Protein AF-0000000086185223 (afdb_homodimer)

InterPro domains:
  IPR000649 Initiation factor 2B-related [PF01008] (28-339)
  IPR037171 NagB/RpiA transferase-like [SSF100950] (11-347)
  IPR042528 Translation initiation factor eIF-2B subunit alpha, N-terminal [G3DSA:1.20.120.1070] (7-111)
  IPR042529 Initiation factor 2B-like, C-terminal [G3DSA:3.40.50.10470] (114-352)
  IPR051501 Eukaryotic initiation factor 2B subunits alpha/beta/delta [PTHR45860] (12-350)

Secondary structure (DSSP, 8-state):
-----------HHHHHHHHHHSSSPPPHHHHHHHHHHHHHHH----SHHHHHHHHHHHHHHHHHHBS-HHHHHHHHHHHHHHHHH-PPPTTS-HHHHHHHHHHHHHHHHHHHHHHHHHHHHHHHTTPPTT-EEEE-S--HHHHHHHHIIIIIS----EEEEE--TTTTTHHHHHHHHHHTT--EEEE-GGGHHHHGGG-SEEEE--SEEETTS-EEEETTHHHHHHHHHHTT--EEEE--GGGEE----SSGGGS---SSS-TTPPPPTHHHHSTTTSGGGSSBTTSS-PPPPPPPBTTSPPPPPP-B-HHHHHTS-SEEEE-GGG--EEEETTEEE-GGGHHHHHHHHHH-/-----------HHHHHHHHHHSSSPPPHHHHHHHHHHHHHHH----SHHHHHHHHHHHHHHHHHHBS-HHHHHHHHHHHHHHHHH-PPPTTS-HHHHHHHHHHHHHHHHHHHHHHHHHHHHHHGGG--TT-EEEE-S--HHHHHHHHIIIIIS----EEEEE--TTTTTHHHHHHHHHHTT--EEEE-GGGHHHHGGG-SEEEE--SEEETTS-EEEETTHHHHHHHHHHTT--EEEE--GGGEE----SSGGGS---SSS-TTPPPPTHHHHSTTTSTTTSSBTTSS-PPPPPPPBTTSPPPPPP-B-HHHHHTS-SEEEE-GGG--EEEETTEEE-GGGHHHHHHHHHH-

pLDDT: mean 86.69, std 14.85, range [27.84, 98.88]

Structure (mmCIF, N/CA/C/O backbone):
data_AF-0000000086185223-model_v1
#
loop_
_entity.id
_entity.type
_entity.pdbx_description
1 polymer 'Translation initiation factor eIF2B subunit alpha'
#
loop_
_atom_site.group_PDB
_atom_site.id
_atom_site.type_symbol
_atom_site.label_atom_id
_atom_site.label_alt_id
_atom_site.label_comp_id
_atom_site.label_asym_id
_atom_site.label_entity_id
_atom_site.label_seq_id
_atom_site.pdbx_PDB_ins_code
_atom_site.Cartn_x
_atom_site.Cartn_y
_atom_site.Cartn_z
_atom_site.occupancy
_atom_site.B_iso_or_equiv
_atom_site.auth_seq_id
_atom_site.auth_comp_id
_atom_site.auth_asym_id
_atom_site.auth_atom_id
_atom_site.pdbx_PDB_model_num
ATOM 1 N N . MET A 1 1 ? 13.547 29.906 55.5 1 27.84 1 MET A N 1
ATOM 2 C CA . MET A 1 1 ? 13.922 29.984 54.094 1 27.84 1 MET A CA 1
ATOM 3 C C . MET A 1 1 ? 12.891 29.281 53.219 1 27.84 1 MET A C 1
ATOM 5 O O . MET A 1 1 ? 12.727 28.062 53.312 1 27.84 1 MET A O 1
ATOM 9 N N . SER A 1 2 ? 11.68 29.891 52.969 1 30.95 2 SER A N 1
ATOM 10 C CA . SER A 1 2 ? 10.5 29.438 52.25 1 30.95 2 SER A CA 1
ATOM 11 C C . SER A 1 2 ? 10.883 28.906 50.875 1 30.95 2 SER A C 1
ATOM 13 O O . SER A 1 2 ? 11.594 29.578 50.125 1 30.95 2 SER A O 1
ATOM 15 N N . THR A 1 3 ? 11.086 27.594 50.719 1 33.59 3 THR A N 1
ATOM 16 C CA . THR A 1 3 ? 11.242 26.906 49.438 1 33.59 3 THR A CA 1
ATOM 17 C C . THR A 1 3 ? 10.281 27.5 48.406 1 33.59 3 THR A C 1
ATOM 19 O O . THR A 1 3 ? 9.062 27.438 48.562 1 33.59 3 THR A O 1
ATOM 22 N N . ALA A 1 4 ? 10.602 28.703 47.875 1 36.12 4 ALA A N 1
ATOM 23 C CA . ALA A 1 4 ? 9.914 29.297 46.719 1 36.12 4 ALA A CA 1
ATOM 24 C C . ALA A 1 4 ? 9.375 28.219 45.781 1 36.12 4 ALA A C 1
ATOM 26 O O . ALA A 1 4 ? 10.078 27.266 45.469 1 36.12 4 ALA A O 1
ATOM 27 N N . ASN A 1 5 ? 8.07 27.875 45.875 1 36.47 5 ASN A N 1
ATOM 28 C CA . ASN A 1 5 ? 7.234 27.109 44.969 1 36.47 5 ASN A CA 1
ATOM 29 C C . ASN A 1 5 ? 7.688 27.281 43.5 1 36.47 5 ASN A C 1
ATOM 31 O O . ASN A 1 5 ? 7.652 28.391 42.969 1 36.47 5 ASN A O 1
ATOM 35 N N . SER A 1 6 ? 8.75 26.656 43.031 1 39.03 6 SER A N 1
ATOM 36 C CA . SER A 1 6 ? 9.188 26.531 41.656 1 39.03 6 SER A CA 1
ATOM 37 C C . SER A 1 6 ? 8.023 26.703 40.688 1 39.03 6 SER A C 1
ATOM 39 O O . SER A 1 6 ? 7.066 25.938 40.688 1 39.03 6 SER A O 1
ATOM 41 N N . SER A 1 7 ? 7.414 27.891 40.438 1 43.38 7 SER A N 1
ATOM 42 C CA . SER A 1 7 ? 6.465 28.359 39.438 1 43.38 7 SER A CA 1
ATOM 43 C C . SER A 1 7 ? 6.492 27.484 38.188 1 43.38 7 SER A C 1
ATOM 45 O O . SER A 1 7 ? 7.551 27.266 37.594 1 43.38 7 SER A O 1
ATOM 47 N N . ASP A 1 8 ? 5.812 26.375 38.031 1 55.72 8 ASP A N 1
ATOM 48 C CA . ASP A 1 8 ? 5.633 25.391 36.969 1 55.72 8 ASP A CA 1
ATOM 49 C C . ASP A 1 8 ? 5.703 26.031 35.594 1 55.72 8 ASP A C 1
ATOM 51 O O . ASP A 1 8 ? 4.77 26.719 35.188 1 55.72 8 ASP A O 1
ATOM 55 N N . ALA A 1 9 ? 6.848 26.531 35.031 1 77.56 9 ALA A N 1
ATOM 56 C CA . ALA A 1 9 ? 7.227 27.172 33.781 1 77.56 9 ALA A CA 1
ATOM 57 C C . ALA A 1 9 ? 6.492 26.516 32.594 1 77.56 9 ALA A C 1
ATOM 59 O O . ALA A 1 9 ? 6.359 25.297 32.531 1 77.56 9 ALA A O 1
ATOM 60 N N . PHE A 1 10 ? 5.684 27.312 31.859 1 89.56 10 PHE A N 1
ATOM 61 C CA . PHE A 1 10 ? 4.926 26.891 30.688 1 89.56 10 PHE A CA 1
ATOM 62 C C . PHE A 1 10 ? 5.828 26.172 29.703 1 89.56 10 PHE A C 1
ATOM 64 O O . PHE A 1 10 ? 6.871 26.688 29.297 1 89.56 10 PHE A O 1
ATOM 71 N N . ASP A 1 11 ? 5.594 24.906 29.469 1 94.06 11 ASP A N 1
ATOM 72 C CA . ASP A 1 11 ? 6.297 24.125 28.453 1 94.06 11 ASP A CA 1
ATOM 73 C C . ASP A 1 11 ? 5.465 24 27.172 1 94.06 11 ASP A C 1
ATOM 75 O O . ASP A 1 11 ? 4.52 23.219 27.125 1 94.06 11 ASP A O 1
ATOM 79 N N . PRO A 1 12 ? 5.836 24.766 26.172 1 94.44 12 PRO A N 1
ATOM 80 C CA . PRO A 1 12 ? 5.039 24.75 24.938 1 94.44 12 PRO A CA 1
ATOM 81 C C . PRO A 1 12 ? 4.961 23.375 24.297 1 94.44 12 PRO A C 1
ATOM 83 O O . PRO A 1 12 ? 3.938 23.016 23.719 1 94.44 12 PRO A O 1
ATOM 86 N N . VAL A 1 13 ? 5.988 22.547 24.375 1 92.88 13 VAL A N 1
ATOM 87 C CA . VAL A 1 13 ? 6.012 21.219 23.766 1 92.88 13 VAL A CA 1
ATOM 88 C C . VAL A 1 13 ? 5.02 20.297 24.484 1 92.88 13 VAL A C 1
ATOM 90 O O . VAL A 1 13 ? 4.246 19.594 23.844 1 92.88 13 VAL A O 1
ATOM 93 N N . LYS A 1 14 ? 5.062 20.344 25.75 1 91.12 14 LYS A N 1
ATOM 94 C CA . LYS A 1 14 ? 4.133 19.547 26.547 1 91.12 14 LYS A CA 1
ATOM 95 C C . LYS A 1 14 ? 2.689 19.969 26.281 1 91.12 14 LYS A C 1
ATOM 97 O O . LYS A 1 14 ? 1.812 19.109 26.141 1 91.12 14 LYS A O 1
ATOM 102 N N . THR A 1 15 ? 2.48 21.25 26.312 1 91.81 15 THR A N 1
ATOM 103 C CA . THR A 1 15 ? 1.139 21.766 26.078 1 91.81 15 THR A CA 1
ATOM 104 C C . THR A 1 15 ? 0.641 21.359 24.703 1 91.81 15 THR A C 1
ATOM 106 O O . THR A 1 15 ? -0.49 20.891 24.547 1 91.81 15 THR A O 1
ATOM 109 N N . PHE A 1 16 ? 1.427 21.531 23.703 1 91.06 16 PHE A N 1
ATOM 110 C CA . PHE A 1 16 ? 1.097 21.125 22.328 1 91.06 16 PHE A CA 1
ATOM 111 C C . PHE A 1 16 ? 0.741 19.656 22.281 1 91.06 16 PHE A C 1
ATOM 113 O O . PHE A 1 16 ? -0.285 19.281 21.703 1 91.06 16 PHE A O 1
ATOM 120 N N . GLY A 1 17 ? 1.549 18.797 22.781 1 86.88 17 GLY A N 1
ATOM 121 C CA . GLY A 1 17 ? 1.309 17.359 22.812 1 86.88 17 GLY A CA 1
ATOM 122 C C . GLY A 1 17 ? -0.011 17 23.469 1 86.88 17 GLY A C 1
ATOM 123 O O . GLY A 1 17 ? -0.725 16.125 22.984 1 86.88 17 GLY A O 1
ATOM 124 N N . GLN A 1 18 ? -0.325 17.703 24.562 1 86.5 18 GLN A N 1
ATOM 125 C CA . GLN A 1 18 ? -1.567 17.453 25.297 1 86.5 18 GLN A CA 1
ATOM 126 C C . GLN A 1 18 ? -2.781 17.797 24.438 1 86.5 18 GLN A C 1
ATOM 128 O O . GLN A 1 18 ? -3.809 17.125 24.5 1 86.5 18 GLN A O 1
ATOM 133 N N . LEU A 1 19 ? -2.658 18.859 23.719 1 86.38 19 LEU A N 1
ATOM 134 C CA . LEU A 1 19 ? -3.75 19.297 22.859 1 86.38 19 LEU A CA 1
ATOM 135 C C . LEU A 1 19 ? -3.977 18.297 21.719 1 86.38 19 LEU A C 1
ATOM 137 O O . LEU A 1 19 ? -5.105 18.125 21.25 1 86.38 19 LEU A O 1
ATOM 141 N N . LEU A 1 20 ? -2.906 17.578 21.297 1 83.5 20 LEU A N 1
ATOM 142 C CA . LEU A 1 20 ? -3.002 16.594 20.234 1 83.5 20 LEU A CA 1
ATOM 143 C C . LEU A 1 20 ? -3.59 15.281 20.75 1 83.5 20 LEU A C 1
ATOM 145 O O . LEU A 1 20 ? -4.121 14.484 19.984 1 83.5 20 LEU A O 1
ATOM 149 N N . GLU A 1 21 ? -3.469 14.992 22 1 77.25 21 GLU A N 1
ATOM 150 C CA . GLU A 1 21 ? -3.818 13.695 22.578 1 77.25 21 GLU A CA 1
ATOM 151 C C . GLU A 1 21 ? -5.219 13.719 23.188 1 77.25 21 GLU A C 1
ATOM 153 O O . GLU A 1 21 ? -5.723 12.695 23.625 1 77.25 21 GLU A O 1
ATOM 158 N N . ARG A 1 22 ? -5.824 14.812 23.125 1 72.94 22 ARG A N 1
ATOM 159 C CA . ARG A 1 22 ? -7.172 14.898 23.672 1 72.94 22 ARG A CA 1
ATOM 160 C C . ARG A 1 22 ? -8.133 13.984 22.922 1 72.94 22 ARG A C 1
ATOM 162 O O . ARG A 1 22 ? -7.812 13.492 21.844 1 72.94 22 ARG A O 1
ATOM 169 N N . ASP A 1 23 ? -9.188 13.539 23.469 1 61.72 23 ASP A N 1
ATOM 170 C CA . ASP A 1 23 ? -10.188 12.641 22.906 1 61.72 23 ASP A CA 1
ATOM 171 C C . ASP A 1 23 ? -10.664 13.141 21.547 1 61.72 23 ASP A C 1
ATOM 173 O O . ASP A 1 23 ? -10.898 12.344 20.641 1 61.72 23 ASP A O 1
ATOM 177 N N . ASP A 1 24 ? -10.859 14.5 21.562 1 62.91 24 ASP A N 1
ATOM 178 C CA . ASP A 1 24 ? -11.156 15.141 20.281 1 62.91 24 ASP A CA 1
ATOM 179 C C . ASP A 1 24 ? -9.961 15.961 19.797 1 62.91 24 ASP A C 1
ATOM 181 O O . ASP A 1 24 ? -9.93 17.188 19.984 1 62.91 24 ASP A O 1
ATOM 185 N N . PRO A 1 25 ? -9.094 15.258 19.219 1 72.5 25 PRO A N 1
ATOM 186 C CA . PRO A 1 25 ? -7.824 15.945 18.969 1 72.5 25 PRO A CA 1
ATOM 187 C C . PRO A 1 25 ? -7.98 17.141 18.016 1 72.5 25 PRO A C 1
ATOM 189 O O . PRO A 1 25 ? -8.781 17.094 17.078 1 72.5 25 PRO A O 1
ATOM 192 N N . MET A 1 26 ? -7.316 18.266 18.453 1 81.56 26 MET A N 1
ATOM 193 C CA . MET A 1 26 ? -7.203 19.438 17.578 1 81.56 26 MET A CA 1
ATOM 194 C C . MET A 1 26 ? -6.23 19.156 16.438 1 81.56 26 MET A C 1
ATOM 196 O O . MET A 1 26 ? -5.227 18.469 16.609 1 81.56 26 MET A O 1
ATOM 200 N N . PRO A 1 27 ? -6.629 19.688 15.266 1 86.5 27 PRO A N 1
ATOM 201 C CA . PRO A 1 27 ? -5.59 19.641 14.234 1 86.5 27 PRO A CA 1
ATOM 202 C C . PRO A 1 27 ? -4.281 20.281 14.688 1 86.5 27 PRO A C 1
ATOM 204 O O . PRO A 1 27 ? -4.297 21.25 15.445 1 86.5 27 PRO A O 1
ATOM 207 N N . ALA A 1 28 ? -3.24 19.844 14.227 1 87.88 28 ALA A N 1
ATOM 208 C CA . ALA A 1 28 ? -1.915 20.234 14.688 1 87.88 28 ALA A CA 1
ATOM 209 C C . ALA A 1 28 ? -1.722 21.75 14.539 1 87.88 28 ALA A C 1
ATOM 211 O O . ALA A 1 28 ? -1.245 22.406 15.461 1 87.88 28 ALA A O 1
ATOM 212 N N . PRO A 1 29 ? -2.082 22.406 13.398 1 89.44 29 PRO A N 1
ATOM 213 C CA . PRO A 1 29 ? -1.917 23.859 13.297 1 89.44 29 PRO A CA 1
ATOM 214 C C . PRO A 1 29 ? -2.721 24.625 14.344 1 89.44 29 PRO A C 1
ATOM 216 O O . PRO A 1 29 ? -2.234 25.609 14.906 1 89.44 29 PRO A O 1
ATOM 219 N N . VAL A 1 30 ? -3.887 24.172 14.586 1 90.88 30 VAL A N 1
ATOM 220 C CA . VAL A 1 30 ? -4.762 24.812 15.555 1 90.88 30 VAL A CA 1
ATOM 221 C C . VAL A 1 30 ? -4.199 24.625 16.969 1 90.88 30 VAL A C 1
ATOM 223 O O . VAL A 1 30 ? -4.195 25.562 17.766 1 90.88 30 VAL A O 1
ATOM 226 N N . ALA A 1 31 ? -3.725 23.438 17.188 1 90.94 31 ALA A N 1
ATOM 227 C CA . ALA A 1 31 ? -3.084 23.156 18.469 1 90.94 31 ALA A CA 1
ATOM 228 C C . ALA A 1 31 ? -1.865 24.062 18.688 1 90.94 31 ALA A C 1
ATOM 230 O O . ALA A 1 31 ? -1.602 24.5 19.797 1 90.94 31 ALA A O 1
ATOM 231 N N . ALA A 1 32 ? -1.144 24.25 17.656 1 92.19 32 ALA A N 1
ATOM 232 C CA . ALA A 1 32 ? 0.036 25.109 17.734 1 92.19 32 ALA A CA 1
ATOM 233 C C . ALA A 1 32 ? -0.351 26.547 18.078 1 92.19 32 ALA A C 1
ATOM 235 O O . ALA A 1 32 ? 0.263 27.188 18.938 1 92.19 32 ALA A O 1
ATOM 236 N N . VAL A 1 33 ? -1.358 27.094 17.438 1 91.5 33 VAL A N 1
ATOM 237 C CA . VAL A 1 33 ? -1.844 28.438 17.688 1 91.5 33 VAL A CA 1
ATOM 238 C C . VAL A 1 33 ? -2.324 28.547 19.125 1 91.5 33 VAL A C 1
ATOM 240 O O . VAL A 1 33 ? -1.98 29.5 19.828 1 91.5 33 VAL A O 1
ATOM 243 N N . GLU A 1 34 ? -3.084 27.578 19.516 1 92.19 34 GLU A N 1
ATOM 244 C CA . GLU A 1 34 ? -3.582 27.562 20.891 1 92.19 34 GLU A CA 1
ATOM 245 C C . GLU A 1 34 ? -2.434 27.531 21.891 1 92.19 34 GLU A C 1
ATOM 247 O O . GLU A 1 34 ? -2.486 28.203 22.922 1 92.19 34 GLU A O 1
ATOM 252 N N . THR A 1 35 ? -1.473 26.766 21.641 1 93.81 35 THR A N 1
ATOM 253 C CA . THR A 1 35 ? -0.304 26.672 22.5 1 93.81 35 THR A CA 1
ATOM 254 C C . THR A 1 35 ? 0.406 28.016 22.609 1 93.81 35 THR A C 1
ATOM 256 O O . THR A 1 35 ? 0.752 28.453 23.719 1 93.81 35 THR A O 1
ATOM 259 N N . LEU A 1 36 ? 0.631 28.688 21.5 1 93.62 36 LEU A N 1
ATOM 260 C CA . LEU A 1 36 ? 1.296 29.984 21.5 1 93.62 36 LEU A CA 1
ATOM 261 C C . LEU A 1 36 ? 0.44 31.031 22.203 1 93.62 36 LEU A C 1
ATOM 263 O O . LEU A 1 36 ? 0.967 31.906 22.906 1 93.62 36 LEU A O 1
ATOM 267 N N . ALA A 1 37 ? -0.839 30.969 22.016 1 92.75 37 ALA A N 1
ATOM 268 C CA . ALA A 1 37 ? -1.74 31.875 22.719 1 92.75 37 ALA A CA 1
ATOM 269 C C . ALA A 1 37 ? -1.598 31.719 24.234 1 92.75 37 ALA A C 1
ATOM 271 O O . ALA A 1 37 ? -1.56 32.719 24.969 1 92.75 37 ALA A O 1
ATOM 272 N N . GLN A 1 38 ? -1.522 30.5 24.641 1 94.5 38 GLN A N 1
ATOM 273 C CA . GLN A 1 38 ? -1.339 30.234 26.078 1 94.5 38 GLN A CA 1
ATOM 274 C C . GLN A 1 38 ? 0.014 30.75 26.547 1 94.5 38 GLN A C 1
ATOM 276 O O . GLN A 1 38 ? 0.12 31.297 27.656 1 94.5 38 GLN A O 1
ATOM 281 N N . LEU A 1 39 ? 0.986 30.562 25.734 1 94.62 39 LEU A N 1
ATOM 282 C CA . LEU A 1 39 ? 2.316 31.062 26.078 1 94.62 39 LEU A CA 1
ATOM 283 C C . LEU A 1 39 ? 2.301 32.562 26.25 1 94.62 39 LEU A C 1
ATOM 285 O O . LEU A 1 39 ? 2.885 33.094 27.188 1 94.62 39 LEU A O 1
ATOM 289 N N . VAL A 1 40 ? 1.658 33.281 25.375 1 92.31 40 VAL A N 1
ATOM 290 C CA . VAL A 1 40 ? 1.56 34.719 25.422 1 92.31 40 VAL A CA 1
ATOM 291 C C . VAL A 1 40 ? 0.833 35.156 26.703 1 92.31 40 VAL A C 1
ATOM 293 O O . VAL A 1 40 ? 1.258 36.062 27.391 1 92.31 40 VAL A O 1
ATOM 296 N N . SER A 1 41 ? -0.236 34.438 26.984 1 92.31 41 SER A N 1
ATOM 297 C CA . SER A 1 41 ? -1.057 34.781 28.141 1 92.31 41 SER A CA 1
ATOM 298 C C . SER A 1 41 ? -0.279 34.594 29.438 1 92.31 41 SER A C 1
ATOM 300 O O . SER A 1 41 ? -0.547 35.281 30.422 1 92.31 41 SER A O 1
ATOM 302 N N . ARG A 1 42 ? 0.692 33.781 29.406 1 91.56 42 ARG A N 1
ATOM 303 C CA . ARG A 1 42 ? 1.426 33.438 30.625 1 91.56 42 ARG A CA 1
ATOM 304 C C . ARG A 1 42 ? 2.787 34.125 30.641 1 91.56 42 ARG A C 1
ATOM 306 O O . ARG A 1 42 ? 3.508 34.062 31.641 1 91.56 42 ARG A O 1
ATOM 313 N N . SER A 1 43 ? 3.092 34.719 29.531 1 90.38 43 SER A N 1
ATOM 314 C CA . SER A 1 43 ? 4.418 35.312 29.406 1 90.38 43 SER A CA 1
ATOM 315 C C . SER A 1 43 ? 4.523 36.625 30.188 1 90.38 43 SER A C 1
ATOM 317 O O . SER A 1 43 ? 3.564 37.375 30.266 1 90.38 43 SER A O 1
ATOM 319 N N . ASP A 1 44 ? 5.73 36.844 30.75 1 87.31 44 ASP A N 1
ATOM 320 C CA . ASP A 1 44 ? 6.023 38.094 31.453 1 87.31 44 ASP A CA 1
ATOM 321 C C . ASP A 1 44 ? 6.781 39.062 30.562 1 87.31 44 ASP A C 1
ATOM 323 O O . ASP A 1 44 ? 7.363 40.031 31.062 1 87.31 44 ASP A O 1
ATOM 327 N N . SER A 1 45 ? 6.75 38.75 29.25 1 87.88 45 SER A N 1
ATOM 328 C CA . SER A 1 45 ? 7.449 39.625 28.328 1 87.88 45 SER A CA 1
ATOM 329 C C . SER A 1 45 ? 6.914 41.062 28.438 1 87.88 45 SER A C 1
ATOM 331 O O . SER A 1 45 ? 5.707 41.25 28.562 1 87.88 45 SER A O 1
ATOM 333 N N . SER A 1 46 ? 7.879 42 28.359 1 87.31 46 SER A N 1
ATOM 334 C CA . SER A 1 46 ? 7.477 43.375 28.5 1 87.31 46 SER A CA 1
ATOM 335 C C . SER A 1 46 ? 7.656 44.125 27.188 1 87.31 46 SER A C 1
ATOM 337 O O . SER A 1 46 ? 7.211 45.281 27.062 1 87.31 46 SER A O 1
ATOM 339 N N . THR A 1 47 ? 8.312 43.5 26.188 1 85.38 47 THR A N 1
ATOM 340 C CA . THR A 1 47 ? 8.5 44.125 24.875 1 85.38 47 THR A CA 1
ATOM 341 C C . THR A 1 47 ? 8.078 43.156 23.766 1 85.38 47 THR A C 1
ATOM 343 O O . THR A 1 47 ? 8.016 41.969 23.984 1 85.38 47 THR A O 1
ATOM 346 N N . ILE A 1 48 ? 7.859 43.781 22.672 1 83.12 48 ILE A N 1
ATOM 347 C CA . ILE A 1 48 ? 7.477 43 21.5 1 83.12 48 ILE A CA 1
ATOM 348 C C . ILE A 1 48 ? 8.641 42.094 21.078 1 83.12 48 ILE A C 1
ATOM 350 O O . ILE A 1 48 ? 8.438 40.969 20.625 1 83.12 48 ILE A O 1
ATOM 354 N N . GLN A 1 49 ? 9.828 42.625 21.234 1 86.31 49 GLN A N 1
ATOM 355 C CA . GLN A 1 49 ? 11.023 41.875 20.844 1 86.31 49 GLN A CA 1
ATOM 356 C C . GLN A 1 49 ? 11.188 40.625 21.703 1 86.31 49 GLN A C 1
ATOM 358 O O . GLN A 1 49 ? 11.508 39.562 21.188 1 86.31 49 GLN A O 1
ATOM 363 N N . GLU A 1 50 ? 10.953 40.812 22.953 1 90 50 GLU A N 1
ATOM 364 C CA . GLU A 1 50 ? 11.031 39.688 23.875 1 90 50 GLU A CA 1
ATOM 365 C C . GLU A 1 50 ? 9.938 38.656 23.578 1 90 50 GLU A C 1
ATOM 367 O O . GLU A 1 50 ? 10.18 37.438 23.641 1 90 50 GLU A O 1
ATOM 372 N N . LEU A 1 51 ? 8.812 39.188 23.312 1 88.75 51 LEU A N 1
ATOM 373 C CA . LEU A 1 51 ? 7.691 38.312 23.016 1 88.75 51 LEU A CA 1
ATOM 374 C C . LEU A 1 51 ? 7.945 37.531 21.734 1 88.75 51 LEU A C 1
ATOM 376 O O . LEU A 1 51 ? 7.707 36.312 21.672 1 8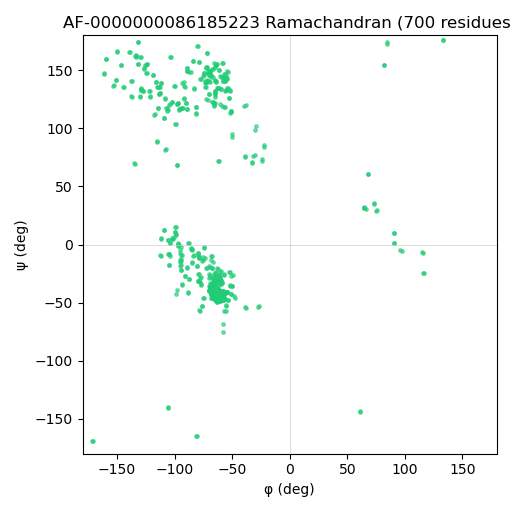8.75 51 LEU A O 1
ATOM 380 N N . LEU A 1 52 ? 8.484 38.188 20.719 1 87.88 52 LEU A N 1
ATOM 381 C CA . LEU A 1 52 ? 8.789 37.531 19.438 1 87.88 52 LEU A CA 1
ATOM 382 C C . LEU A 1 52 ? 9.844 36.469 19.625 1 87.88 52 LEU A C 1
ATOM 384 O O . LEU A 1 52 ? 9.73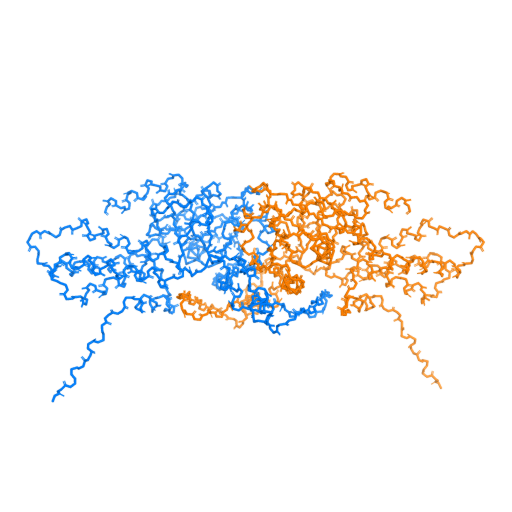4 35.375 19.031 1 87.88 52 LEU A O 1
ATOM 388 N N . ALA A 1 53 ? 10.781 36.75 20.406 1 91.94 53 ALA A N 1
ATOM 389 C CA . ALA A 1 53 ? 11.836 35.75 20.672 1 91.94 53 ALA A CA 1
ATOM 390 C C . ALA A 1 53 ? 11.273 34.531 21.375 1 91.94 53 ALA A C 1
ATOM 392 O O . ALA A 1 53 ? 11.648 33.406 21.047 1 91.94 53 ALA A O 1
ATOM 393 N N . LEU A 1 54 ? 10.438 34.844 22.281 1 92.5 54 LEU A N 1
ATOM 394 C CA . LEU A 1 54 ? 9.797 33.75 23.031 1 92.5 54 LEU A CA 1
ATOM 395 C C . LEU A 1 54 ? 8.953 32.875 22.109 1 92.5 54 LEU A C 1
ATOM 397 O O . LEU A 1 54 ? 9 31.656 22.203 1 92.5 54 LEU A O 1
ATOM 401 N N . LEU A 1 55 ? 8.203 33.5 21.266 1 92.12 55 LEU A N 1
ATOM 402 C CA . LEU A 1 55 ? 7.324 32.781 20.359 1 92.12 55 LEU A CA 1
ATOM 403 C C . LEU A 1 55 ? 8.125 32.031 19.328 1 92.12 55 LEU A C 1
ATOM 405 O O . LEU A 1 55 ? 7.77 30.891 18.969 1 92.12 55 LEU A O 1
ATOM 409 N N . ARG A 1 56 ? 9.188 32.562 18.859 1 92.88 56 ARG A N 1
ATOM 410 C CA . ARG A 1 56 ? 10.062 31.859 17.906 1 92.88 56 ARG A CA 1
ATOM 411 C C . ARG A 1 56 ? 10.688 30.625 18.531 1 92.88 56 ARG A C 1
ATOM 413 O O . ARG A 1 56 ? 10.766 29.578 17.891 1 92.88 56 ARG A O 1
ATOM 420 N N . ASP A 1 57 ? 11.109 30.812 19.703 1 95.25 57 ASP A N 1
ATOM 421 C CA . ASP A 1 57 ? 11.703 29.688 20.422 1 95.25 57 ASP A CA 1
ATOM 422 C C . ASP A 1 57 ? 10.68 28.578 20.625 1 95.25 57 ASP A C 1
ATOM 424 O O . ASP A 1 57 ? 10.984 27.406 20.391 1 95.25 57 ASP A O 1
ATOM 428 N N . ALA A 1 58 ? 9.547 28.953 21.078 1 94.62 58 ALA A N 1
ATOM 429 C CA . ALA A 1 58 ? 8.484 27.969 21.281 1 94.62 58 ALA A CA 1
ATOM 430 C C . ALA A 1 58 ? 8.133 27.25 19.969 1 94.62 58 ALA A C 1
ATOM 432 O O . ALA A 1 58 ? 7.969 26.031 19.953 1 94.62 58 ALA A O 1
ATOM 433 N N . SER A 1 59 ? 8.047 27.984 18.906 1 93.19 59 SER A N 1
ATOM 434 C CA . SER A 1 59 ? 7.727 27.422 17.594 1 93.19 59 SER A CA 1
ATOM 435 C C . SER A 1 59 ? 8.773 26.406 17.156 1 93.19 59 SER A C 1
ATOM 437 O O . SER A 1 59 ? 8.438 25.344 16.656 1 93.19 59 SER A O 1
ATOM 439 N N . THR A 1 60 ? 9.984 26.734 17.406 1 93.5 60 THR A N 1
ATOM 440 C CA . THR A 1 60 ? 11.094 25.859 17.031 1 93.5 60 THR A CA 1
ATOM 441 C C . THR A 1 60 ? 11.062 24.578 17.844 1 93.5 60 THR A C 1
ATOM 443 O O . THR A 1 60 ? 11.266 23.484 17.312 1 93.5 60 THR A O 1
ATOM 446 N N . ARG A 1 61 ? 10.773 24.75 19.078 1 93.88 61 ARG A N 1
ATOM 447 C CA . ARG A 1 61 ? 10.742 23.594 19.969 1 93.88 61 ARG A CA 1
ATOM 448 C C . ARG A 1 61 ? 9.578 22.672 19.625 1 93.88 61 ARG A C 1
ATOM 450 O O . ARG A 1 61 ? 9.727 21.453 19.641 1 93.88 61 ARG A O 1
ATOM 457 N N . ILE A 1 62 ? 8.469 23.234 19.344 1 92.25 62 ILE A N 1
ATOM 458 C CA . ILE A 1 62 ? 7.301 22.453 18.953 1 92.25 62 ILE A CA 1
ATOM 459 C C . ILE A 1 62 ? 7.586 21.703 17.672 1 92.25 62 ILE A C 1
ATOM 461 O O . ILE A 1 62 ? 7.312 20.5 17.562 1 92.25 62 ILE A O 1
ATOM 465 N N . ALA A 1 63 ? 8.141 22.359 16.734 1 90 63 ALA A N 1
ATOM 466 C CA . ALA A 1 63 ? 8.469 21.734 15.453 1 90 63 ALA A CA 1
ATOM 467 C C . ALA A 1 63 ? 9.461 20.594 15.633 1 90 63 ALA A C 1
ATOM 469 O O . ALA A 1 63 ? 9.297 19.531 15.047 1 90 63 ALA A O 1
ATOM 470 N N . ALA A 1 64 ? 10.422 20.797 16.484 1 89.06 64 ALA A N 1
ATOM 471 C CA . ALA A 1 64 ? 11.484 19.812 16.719 1 89.06 64 ALA A CA 1
ATOM 472 C C . ALA A 1 64 ? 10.945 18.562 17.422 1 89.06 64 ALA A C 1
ATOM 474 O O . ALA A 1 64 ? 11.484 17.469 17.25 1 89.06 64 ALA A O 1
ATOM 475 N N . ALA A 1 65 ? 9.898 18.797 18.125 1 88.19 65 ALA A N 1
ATOM 476 C CA . ALA A 1 65 ? 9.352 17.688 18.906 1 88.19 65 ALA A CA 1
ATOM 477 C C . ALA A 1 65 ? 8.234 16.984 18.156 1 88.19 65 ALA A C 1
ATOM 479 O O . ALA A 1 65 ? 7.746 15.938 18.594 1 88.19 65 ALA A O 1
ATOM 480 N N . SER A 1 66 ? 7.887 17.5 17.062 1 84.69 66 SER A N 1
ATOM 481 C CA . SER A 1 66 ? 6.746 16.984 16.312 1 84.69 66 SER A CA 1
ATOM 482 C C . SER A 1 66 ? 7.188 15.953 15.281 1 84.69 66 SER A C 1
ATOM 484 O O . SER A 1 66 ? 8.219 16.125 14.633 1 84.69 66 SER A O 1
ATOM 486 N N . PHE A 1 67 ? 6.379 14.898 15.188 1 76.88 67 PHE A N 1
ATOM 487 C CA . PHE A 1 67 ? 6.617 13.945 14.117 1 76.88 67 PHE A CA 1
ATOM 488 C C . PHE A 1 67 ? 6.438 14.602 12.75 1 76.88 67 PHE A C 1
ATOM 490 O O . PHE A 1 67 ? 7.121 14.242 11.789 1 76.88 67 PHE A O 1
ATOM 497 N N . ASN A 1 68 ? 5.465 15.438 12.711 1 79.75 68 ASN A N 1
ATOM 498 C CA . ASN A 1 68 ? 5.211 16.25 11.523 1 79.75 68 ASN A CA 1
ATOM 499 C C . ASN A 1 68 ? 5.414 17.734 11.812 1 79.75 68 ASN A C 1
ATOM 501 O O . ASN A 1 68 ? 4.461 18.453 12.148 1 79.75 68 ASN A O 1
ATOM 505 N N . PRO A 1 69 ? 6.574 18.156 11.633 1 87.12 69 PRO A N 1
ATOM 506 C CA . PRO A 1 69 ? 6.848 19.562 11.945 1 87.12 69 PRO A CA 1
ATOM 507 C C . PRO A 1 69 ? 6.141 20.531 11 1 87.12 69 PRO A C 1
ATOM 509 O O . PRO A 1 69 ? 5.91 21.688 11.352 1 87.12 69 PRO A O 1
ATOM 512 N N . VAL A 1 70 ? 5.734 20.062 9.836 1 87.31 70 VAL A N 1
ATOM 513 C CA . VAL A 1 70 ? 5.152 20.953 8.828 1 87.31 70 VAL A CA 1
ATOM 514 C C . VAL A 1 70 ? 3.803 21.469 9.305 1 87.31 70 VAL A C 1
ATOM 516 O O . VAL A 1 70 ? 3.518 22.672 9.195 1 87.31 70 VAL A O 1
ATOM 519 N N . ALA A 1 71 ? 3.045 20.609 9.836 1 85.31 71 ALA A N 1
ATOM 520 C CA . ALA A 1 71 ? 1.719 21 10.312 1 85.31 71 ALA A CA 1
ATOM 521 C C . ALA A 1 71 ? 1.82 21.984 11.469 1 85.31 71 ALA A C 1
ATOM 523 O O . ALA A 1 71 ? 1.102 22.984 11.508 1 85.31 71 ALA A O 1
ATOM 524 N N . ALA A 1 72 ? 2.688 21.719 12.383 1 86.5 72 ALA A N 1
ATOM 525 C CA . ALA A 1 72 ? 2.902 22.625 13.508 1 86.5 72 ALA A CA 1
ATOM 526 C C . ALA A 1 72 ? 3.41 23.984 13.031 1 86.5 72 ALA A C 1
ATOM 528 O O . ALA A 1 72 ? 2.982 25.031 13.531 1 86.5 72 ALA A O 1
ATOM 529 N N . GLN A 1 73 ? 4.207 23.969 12.102 1 87.38 73 GLN A N 1
ATOM 530 C CA . GLN A 1 73 ? 4.828 25.203 11.602 1 87.38 73 GLN A CA 1
ATOM 531 C C . GLN A 1 73 ? 3.812 26.078 10.875 1 87.38 73 GLN A C 1
ATOM 533 O O . GLN A 1 73 ? 3.898 27.297 10.922 1 87.38 73 GLN A O 1
ATOM 538 N N . SER A 1 74 ? 2.971 25.438 10.148 1 85.25 74 SER A N 1
ATOM 539 C CA . SER A 1 74 ? 1.938 26.219 9.484 1 85.25 74 SER A CA 1
ATOM 540 C C . SER A 1 74 ? 1.12 27.031 10.484 1 85.25 74 SER A C 1
ATOM 542 O O . SER A 1 74 ? 0.813 28.188 10.25 1 85.25 74 SER A O 1
ATOM 544 N N . GLY A 1 75 ? 0.783 26.453 11.586 1 85.12 75 GLY A N 1
ATOM 545 C CA . GLY A 1 75 ? 0.048 27.141 12.633 1 85.12 75 GLY A CA 1
ATOM 546 C C . GLY A 1 75 ? 0.842 28.266 13.281 1 85.12 75 GLY A C 1
ATOM 547 O O . GLY A 1 75 ? 0.335 29.375 13.453 1 85.12 75 GLY A O 1
ATOM 548 N N . THR A 1 76 ? 2.029 27.984 13.602 1 87.38 76 THR A N 1
ATOM 549 C CA . THR A 1 76 ? 2.854 29 14.258 1 87.38 76 THR A CA 1
ATOM 550 C C . THR A 1 76 ? 3.141 30.156 13.305 1 87.38 76 THR A C 1
ATOM 552 O O . THR A 1 76 ? 3.18 31.312 13.727 1 87.38 76 THR A O 1
ATOM 555 N N . ALA A 1 77 ? 3.295 29.797 12.078 1 84.31 77 ALA A N 1
ATOM 556 C CA . ALA A 1 77 ? 3.525 30.828 11.078 1 84.31 77 ALA A CA 1
ATOM 557 C C . ALA A 1 77 ? 2.318 31.766 10.969 1 84.31 77 ALA A C 1
ATOM 559 O O . ALA A 1 77 ? 2.473 32.969 10.844 1 84.31 77 ALA A O 1
ATOM 560 N N . LEU A 1 78 ? 1.223 31.203 10.969 1 80.5 78 LEU A N 1
ATOM 561 C CA . LEU A 1 78 ? -0.007 32 10.93 1 80.5 78 LEU A CA 1
ATOM 562 C C . LEU A 1 78 ? -0.102 32.906 12.133 1 80.5 78 LEU A C 1
ATOM 564 O O . LEU A 1 78 ? -0.465 34.094 12 1 80.5 78 LEU A O 1
ATOM 568 N N . PHE A 1 79 ? 0.207 32.406 13.32 1 83.44 79 PHE A N 1
ATOM 569 C CA . PHE A 1 79 ? 0.179 33.188 14.555 1 83.44 79 PHE A CA 1
ATOM 570 C C . PHE A 1 79 ? 1.197 34.312 14.5 1 83.44 79 PHE A C 1
ATOM 572 O O . PHE A 1 79 ? 0.878 35.469 14.828 1 83.44 79 PHE A O 1
ATOM 579 N N . MET A 1 80 ? 2.303 33.969 14.031 1 82.25 80 MET A N 1
ATOM 580 C CA . MET A 1 80 ? 3.387 34.938 13.961 1 82.25 80 MET A CA 1
ATOM 581 C C . MET A 1 80 ? 3.057 36.062 12.961 1 82.25 80 MET A C 1
ATOM 583 O O . MET A 1 80 ? 3.395 37.219 13.188 1 82.25 80 MET A O 1
ATOM 587 N N . ARG A 1 81 ? 2.533 35.719 12 1 77.5 81 ARG A N 1
ATOM 588 C CA . ARG A 1 81 ? 2.152 36.688 10.992 1 77.5 81 ARG A CA 1
ATOM 589 C C . ARG A 1 81 ? 1.122 37.688 11.547 1 77.5 81 ARG A C 1
ATOM 591 O O . ARG A 1 81 ? 1.186 38.875 11.266 1 77.5 81 ARG A O 1
ATOM 598 N N . TYR A 1 82 ? 0.186 37.156 12.18 1 73.56 82 TYR A N 1
ATOM 599 C CA . TYR A 1 82 ? -0.793 38.031 12.82 1 73.56 82 TYR A CA 1
ATOM 600 C C . TYR A 1 82 ? -0.11 39.031 13.75 1 73.56 82 TYR A C 1
ATOM 602 O O . TYR A 1 82 ? -0.502 40.188 13.82 1 73.56 82 TYR A O 1
ATOM 610 N N . LEU A 1 83 ? 0.819 38.531 14.422 1 75.12 83 LEU A N 1
ATOM 611 C CA . LEU A 1 83 ? 1.567 39.375 15.359 1 75.12 83 LEU A CA 1
ATOM 612 C C . LEU A 1 83 ? 2.334 40.469 14.625 1 75.12 83 LEU A C 1
ATOM 614 O O . LEU A 1 83 ? 2.4 41.594 15.094 1 75.12 83 LEU A O 1
ATOM 618 N N . THR A 1 84 ? 2.854 40.062 13.57 1 72.88 84 THR A N 1
ATOM 619 C CA . THR A 1 84 ? 3.723 41 12.859 1 72.88 84 THR A CA 1
ATOM 620 C C . THR A 1 84 ? 2.9 42.031 12.102 1 72.88 84 THR A C 1
ATOM 622 O O . THR A 1 84 ? 3.316 43.188 11.969 1 72.88 84 THR A O 1
ATOM 625 N N . LEU A 1 85 ? 1.807 41.656 11.625 1 70.56 85 LEU A N 1
ATOM 626 C CA . LEU A 1 85 ? 0.976 42.562 10.844 1 70.56 85 LEU A CA 1
ATOM 627 C C . LEU A 1 85 ? 0.24 43.531 11.758 1 70.56 85 LEU A C 1
ATOM 629 O O . LEU A 1 85 ? -0.083 44.656 11.344 1 70.56 85 LEU A O 1
ATOM 633 N N . GLN A 1 86 ? 0.008 43.094 12.914 1 67.69 86 GLN A N 1
ATOM 634 C CA . GLN A 1 86 ? -0.77 43.969 13.805 1 67.69 86 GLN A CA 1
ATOM 635 C C . GLN A 1 86 ? 0.139 44.75 14.742 1 67.69 86 GLN A C 1
ATOM 637 O O . GLN A 1 86 ? 0.485 44.281 15.82 1 67.69 86 GLN A O 1
ATOM 642 N N . ARG A 1 87 ? 0.876 45.656 14.156 1 64.5 87 ARG A N 1
ATOM 643 C CA . ARG A 1 87 ? 1.614 46.562 15.055 1 64.5 87 ARG A CA 1
ATOM 644 C C . ARG A 1 87 ? 0.667 47.312 15.969 1 64.5 87 ARG A C 1
ATOM 646 O O . ARG A 1 87 ? -0.313 47.906 15.5 1 64.5 87 ARG A O 1
ATOM 653 N N . PRO A 1 88 ? 0.893 47.062 17.297 1 68.75 88 PRO A N 1
ATOM 654 C CA . PRO A 1 88 ? 0.002 47.781 18.203 1 68.75 88 PRO A CA 1
ATOM 655 C C . PRO A 1 88 ? 0.008 49.281 17.969 1 68.75 88 PRO A C 1
ATOM 657 O O . PRO A 1 88 ? 1.055 49.875 17.656 1 68.75 88 PRO A O 1
ATOM 660 N N . PRO A 1 89 ? -1.164 49.75 17.953 1 71.19 89 PRO A N 1
ATOM 661 C CA . PRO A 1 89 ? -1.187 51.219 17.938 1 71.19 89 PRO A CA 1
ATOM 662 C C . PRO A 1 89 ? -0.404 51.812 19.094 1 71.19 89 PRO A C 1
ATOM 664 O O . PRO A 1 89 ? -0.302 51.219 20.172 1 71.19 89 PRO A O 1
ATOM 667 N N . PRO A 1 90 ? 0.209 52.875 18.859 1 72.38 90 PRO A N 1
ATOM 668 C CA . PRO A 1 90 ? 1.031 53.531 19.891 1 72.38 90 PRO A CA 1
ATOM 669 C C . PRO A 1 90 ? 0.289 53.719 21.203 1 72.38 90 PRO A C 1
ATOM 671 O O . PRO A 1 90 ? 0.909 53.719 22.281 1 72.38 90 PRO A O 1
ATOM 674 N N . GLU A 1 91 ? -0.979 53.812 21.125 1 82.06 91 GLU A N 1
ATOM 675 C CA . GLU A 1 91 ? -1.743 54.062 22.344 1 82.06 91 GLU A CA 1
ATOM 676 C C . GLU A 1 91 ? -2.02 52.781 23.125 1 82.06 91 GLU A C 1
ATOM 678 O O . GLU A 1 91 ? -2.416 52.844 24.281 1 82.06 91 GLU A O 1
ATOM 683 N N . MET A 1 92 ? -1.737 51.781 22.578 1 82.69 92 MET A N 1
ATOM 684 C CA . MET A 1 92 ? -2.068 50.531 23.219 1 82.69 92 MET A CA 1
ATOM 685 C C . MET A 1 92 ? -0.909 50.031 24.078 1 82.69 92 MET A C 1
ATOM 687 O O . MET A 1 92 ? 0.242 50.031 23.641 1 82.69 92 MET A O 1
ATOM 691 N N . SER A 1 93 ? -1.245 49.781 25.375 1 86.31 93 SER A N 1
ATOM 692 C CA . SER A 1 93 ? -0.218 49.188 26.219 1 86.31 93 SER A CA 1
ATOM 693 C C . SER A 1 93 ? 0.171 47.812 25.75 1 86.31 93 SER A C 1
ATOM 695 O O . SER A 1 93 ? -0.604 47.156 25.047 1 86.31 93 SER A O 1
ATOM 697 N N . PHE A 1 94 ? 1.268 47.469 26.062 1 86.06 94 PHE A N 1
ATOM 698 C CA . PHE A 1 94 ? 1.764 46.156 25.672 1 86.06 94 PHE A CA 1
ATOM 699 C C . PHE A 1 94 ? 0.903 45.031 26.266 1 86.06 94 PHE A C 1
ATOM 701 O O . PHE A 1 94 ? 0.669 44 25.609 1 86.06 94 PHE A O 1
ATOM 708 N N . ASP A 1 95 ? 0.432 45.25 27.406 1 87.81 95 ASP A N 1
ATOM 709 C CA . ASP A 1 95 ? -0.446 44.281 28.047 1 87.81 95 ASP A CA 1
ATOM 710 C C . ASP A 1 95 ? -1.769 44.156 27.297 1 87.81 95 ASP A C 1
ATOM 712 O O . ASP A 1 95 ? -2.305 43.062 27.156 1 87.81 95 ASP A O 1
ATOM 716 N N . GLN A 1 96 ? -2.221 45.312 26.906 1 88.69 96 GLN A N 1
ATOM 717 C CA . GLN A 1 96 ? -3.441 45.281 26.109 1 88.69 96 GLN A CA 1
ATOM 718 C C . GLN A 1 96 ? -3.211 44.562 24.781 1 88.69 96 GLN A C 1
ATOM 720 O O . GLN A 1 96 ? -4.09 43.875 24.281 1 88.69 96 GLN A O 1
ATOM 725 N N . PHE A 1 97 ? -2.078 44.844 24.281 1 86.75 97 PHE A N 1
ATOM 726 C CA . PHE A 1 97 ? -1.717 44.188 23.016 1 86.75 97 PHE A CA 1
ATOM 727 C C . PHE A 1 97 ? -1.671 42.688 23.188 1 86.75 97 PHE A C 1
ATOM 729 O O . PHE A 1 97 ? -2.191 41.938 22.344 1 86.75 97 PHE A O 1
ATOM 736 N N . LYS A 1 98 ? -1.109 42.156 24.188 1 88.81 98 LYS A N 1
ATOM 737 C CA . LYS A 1 98 ? -1.042 40.719 24.469 1 88.81 98 LYS A CA 1
ATOM 738 C C . LYS A 1 98 ? -2.438 40.125 24.578 1 88.81 98 LYS A C 1
ATOM 740 O O . LYS A 1 98 ? -2.695 39.062 24.031 1 88.81 98 LYS A O 1
ATOM 745 N N . LYS A 1 99 ? -3.262 40.812 25.234 1 90.19 99 LYS A N 1
ATOM 746 C CA . LYS A 1 99 ? -4.633 40.344 25.406 1 90.19 99 LYS A CA 1
ATOM 747 C C . LYS A 1 99 ? -5.355 40.25 24.062 1 90.19 99 LYS A C 1
ATOM 749 O O . LYS A 1 99 ? -6.117 39.312 23.812 1 90.19 99 LYS A O 1
ATOM 754 N N . GLU A 1 100 ? -5.148 41.219 23.266 1 86.69 100 GLU A N 1
ATOM 755 C CA . GLU A 1 100 ? -5.758 41.219 21.938 1 86.69 100 GLU A CA 1
ATOM 756 C C . GLU A 1 100 ? -5.246 40.062 21.109 1 86.69 100 GLU A C 1
ATOM 758 O O . GLU A 1 100 ? -6.012 39.438 20.359 1 86.69 100 GLU A O 1
ATOM 763 N N . LEU A 1 101 ? -3.977 39.812 21.219 1 85.69 101 LEU A N 1
ATOM 764 C CA . LEU A 1 101 ? -3.377 38.719 20.5 1 85.69 101 LEU A CA 1
ATOM 765 C C . LEU A 1 101 ? -4 37.375 20.922 1 85.69 101 LEU A C 1
ATOM 767 O O . LEU A 1 101 ? -4.316 36.562 20.062 1 85.69 101 LEU A O 1
ATOM 771 N N . VAL A 1 102 ? -4.164 37.156 22.156 1 90.94 102 VAL A N 1
ATOM 772 C CA . VAL A 1 102 ? -4.746 35.938 22.703 1 90.94 102 VAL A CA 1
ATOM 773 C C . VAL A 1 102 ? -6.199 35.812 22.25 1 90.94 102 VAL A C 1
ATOM 775 O O . VAL A 1 102 ? -6.648 34.719 21.875 1 90.94 102 VAL A O 1
ATOM 778 N N . THR A 1 103 ? -6.879 36.938 22.266 1 90.31 103 THR A N 1
ATOM 779 C CA . THR A 1 103 ? -8.273 36.938 21.844 1 90.31 103 THR A CA 1
ATOM 780 C C . THR A 1 103 ? -8.398 36.531 20.375 1 90.31 103 THR A C 1
ATOM 782 O O . THR A 1 103 ? -9.242 35.719 20.016 1 90.31 103 THR A O 1
ATOM 785 N N . ARG A 1 104 ? -7.59 37.062 19.609 1 84.94 104 ARG A N 1
ATOM 786 C CA . ARG A 1 104 ? -7.605 36.75 18.172 1 84.94 104 ARG A CA 1
ATOM 787 C C . ARG A 1 104 ? -7.238 35.281 17.938 1 84.94 104 ARG A C 1
ATOM 789 O O . ARG A 1 104 ? -7.812 34.625 17.062 1 84.94 104 ARG A O 1
ATOM 796 N N . ALA A 1 105 ? -6.25 34.812 18.641 1 88 105 ALA A N 1
ATOM 797 C CA . ALA A 1 105 ? -5.852 33.438 18.516 1 88 105 ALA A CA 1
ATOM 798 C C . ALA A 1 105 ? -7.008 32.5 18.875 1 88 105 ALA A C 1
ATOM 800 O O . ALA A 1 105 ? -7.242 31.5 18.203 1 88 105 ALA A O 1
ATOM 801 N N . ARG A 1 106 ? -7.695 32.812 19.859 1 87.94 106 ARG A N 1
ATOM 802 C CA . ARG A 1 106 ? -8.812 31.984 20.312 1 87.94 106 ARG A CA 1
ATOM 803 C C . ARG A 1 106 ? -9.969 32.062 19.312 1 87.94 106 ARG A C 1
ATOM 805 O O . ARG A 1 106 ? -10.68 31.062 19.109 1 87.94 106 ARG A O 1
ATOM 812 N N . GLU A 1 107 ? -10.164 33.25 18.719 1 87.12 107 GLU A N 1
ATOM 813 C CA . GLU A 1 107 ? -11.148 33.344 17.656 1 87.12 107 GLU A CA 1
ATOM 814 C C . GLU A 1 107 ? -10.797 32.469 16.469 1 87.12 107 GLU A C 1
ATOM 816 O O . GLU A 1 107 ? -11.672 31.828 15.875 1 87.12 107 GLU A O 1
ATOM 821 N N . PHE A 1 108 ? -9.562 32.438 16.172 1 85.81 108 PHE A N 1
ATOM 822 C CA . PHE A 1 108 ? -9.078 31.547 15.125 1 85.81 108 PHE A CA 1
ATOM 823 C C . PHE A 1 108 ? -9.359 30.094 15.469 1 85.81 108 PHE A C 1
ATOM 825 O O . PHE A 1 108 ? -9.859 29.328 14.633 1 85.81 108 PHE A O 1
ATOM 832 N N . VAL A 1 109 ? -9.031 29.688 16.641 1 86 109 VAL A N 1
ATOM 833 C CA . VAL A 1 109 ? -9.227 28.312 17.094 1 86 109 VAL A CA 1
ATOM 834 C C . VAL A 1 109 ? -10.703 27.938 17.016 1 86 109 VAL A C 1
ATOM 836 O O . VAL A 1 109 ? -11.055 26.875 16.469 1 86 109 VAL A O 1
ATOM 839 N N . ARG A 1 110 ? -11.508 28.844 17.422 1 84.38 110 ARG A N 1
ATOM 840 C CA . ARG A 1 110 ? -12.945 28.594 17.391 1 84.38 110 ARG A CA 1
ATOM 841 C C . ARG A 1 110 ? -13.469 28.547 15.969 1 84.38 110 ARG A C 1
ATOM 843 O O . ARG A 1 110 ? -14.375 27.766 15.656 1 84.38 110 ARG A O 1
ATOM 850 N N . GLY A 1 111 ? -12.906 29.359 15.125 1 83.44 111 GLY A N 1
ATOM 851 C CA . GLY A 1 111 ? -13.352 29.453 13.742 1 83.44 111 GLY A CA 1
ATOM 852 C C . GLY A 1 111 ? -12.828 28.328 12.867 1 83.44 111 GLY A C 1
ATOM 853 O O . GLY A 1 111 ? -13.32 28.109 11.758 1 83.44 111 GLY A O 1
ATOM 854 N N . SER A 1 112 ? -11.922 27.594 13.422 1 85.25 112 SER A N 1
ATOM 855 C CA . SER A 1 112 ? -11.312 26.547 12.625 1 85.25 112 SER A CA 1
ATOM 856 C C . SER A 1 112 ? -12.344 25.5 12.195 1 85.25 112 SER A C 1
ATOM 858 O O . SER A 1 112 ? -12.227 24.906 11.125 1 85.25 112 SER A O 1
ATOM 860 N N . GLY A 1 113 ? -13.352 25.266 12.961 1 87.5 113 GLY A N 1
ATOM 861 C CA . GLY A 1 113 ? -14.422 24.344 12.625 1 87.5 113 GLY A CA 1
ATOM 862 C C . GLY A 1 113 ? -15.258 24.797 11.445 1 87.5 113 GLY A C 1
ATOM 863 O O . GLY A 1 113 ? -15.75 23.969 10.672 1 87.5 113 GLY A O 1
ATOM 864 N N . ARG A 1 114 ? -15.414 26.141 11.266 1 91.81 114 ARG A N 1
ATOM 865 C CA . ARG A 1 114 ? -16.188 26.703 10.164 1 91.81 114 ARG A CA 1
ATOM 866 C C . ARG A 1 114 ? -15.555 26.391 8.82 1 91.81 114 ARG A C 1
ATOM 868 O O . ARG A 1 114 ? -16.266 26.188 7.828 1 91.81 114 ARG A O 1
ATOM 875 N N . CYS A 1 115 ? -14.25 26.281 8.812 1 93.56 115 CYS A N 1
ATOM 876 C CA . CYS A 1 115 ? -13.555 25.922 7.582 1 93.56 115 CYS A CA 1
ATOM 877 C C . CYS A 1 115 ? -14.047 24.578 7.047 1 93.56 115 CYS A C 1
ATOM 879 O O . CYS A 1 115 ? -14.32 24.453 5.855 1 93.56 115 CYS A O 1
ATOM 881 N N . ARG A 1 116 ? -14.242 23.625 7.906 1 94.81 116 ARG A N 1
ATOM 882 C CA . ARG A 1 116 ? -14.648 22.281 7.492 1 94.81 116 ARG A CA 1
ATOM 883 C C . ARG A 1 116 ? -16.078 22.281 6.961 1 94.81 116 ARG A C 1
ATOM 885 O O . ARG A 1 116 ? -16.406 21.531 6.047 1 94.81 116 ARG A O 1
ATOM 892 N N . ASP A 1 117 ? -16.875 23.172 7.57 1 95.75 117 ASP A N 1
ATOM 893 C CA . ASP A 1 117 ? -18.25 23.297 7.086 1 95.75 117 ASP A CA 1
ATOM 894 C C . ASP A 1 117 ? -18.281 23.797 5.641 1 95.75 117 ASP A C 1
ATOM 896 O O . ASP A 1 117 ? -19.031 23.266 4.816 1 95.75 117 ASP A O 1
ATOM 900 N N . ILE A 1 118 ? -17.531 24.781 5.402 1 96.81 118 ILE A N 1
ATOM 901 C CA . ILE A 1 118 ? -17.469 25.359 4.066 1 96.81 118 ILE A CA 1
ATOM 902 C C . ILE A 1 118 ? -16.953 24.328 3.072 1 96.81 118 ILE A C 1
ATOM 904 O O . ILE A 1 118 ? -17.5 24.172 1.983 1 96.81 118 ILE A O 1
ATOM 908 N N . ILE A 1 119 ? -15.953 23.578 3.443 1 97.88 119 ILE A N 1
ATOM 909 C CA . ILE A 1 119 ? -15.352 22.547 2.59 1 97.88 119 ILE A CA 1
ATOM 910 C C . ILE A 1 119 ? -16.375 21.453 2.309 1 97.88 119 ILE A C 1
ATOM 912 O O . ILE A 1 119 ? -16.484 20.969 1.179 1 97.88 119 ILE A O 1
ATOM 916 N N . ALA A 1 120 ? -17.094 21.047 3.344 1 97.75 120 ALA A N 1
ATOM 917 C CA . ALA A 1 120 ? -18.125 20.031 3.18 1 97.75 120 ALA A CA 1
ATOM 918 C C . ALA A 1 120 ? -19.172 20.469 2.146 1 97.75 120 ALA A C 1
ATOM 920 O O . ALA A 1 120 ? -19.578 19.672 1.294 1 97.75 120 ALA 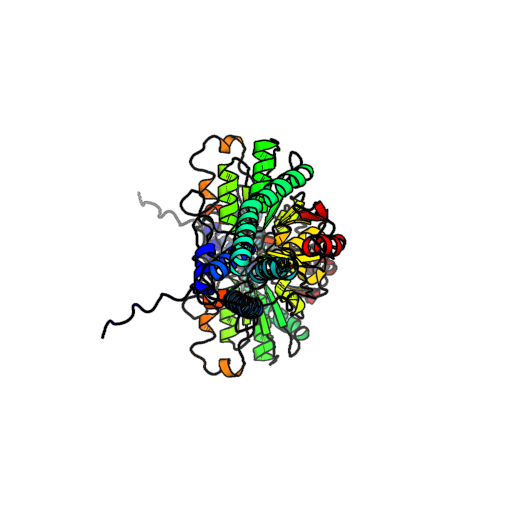A O 1
ATOM 921 N N . ALA A 1 121 ? -19.516 21.703 2.236 1 96.31 121 ALA A N 1
ATOM 922 C CA . ALA A 1 121 ? -20.5 22.25 1.302 1 96.31 121 ALA A CA 1
ATOM 923 C C . ALA A 1 121 ? -19.969 22.234 -0.127 1 96.31 121 ALA A C 1
ATOM 925 O O . ALA A 1 121 ? -20.672 21.859 -1.061 1 96.31 121 ALA A O 1
ATOM 926 N N . HIS A 1 122 ? -18.75 22.641 -0.33 1 96.69 122 HIS A N 1
ATOM 927 C CA . HIS A 1 122 ? -18.109 22.641 -1.646 1 96.69 122 HIS A CA 1
ATOM 928 C C . HIS A 1 122 ? -18 21.219 -2.199 1 96.69 122 HIS A C 1
ATOM 930 O O . HIS A 1 122 ? -18.203 21 -3.395 1 96.69 122 HIS A O 1
ATOM 936 N N . THR A 1 123 ? -17.672 20.25 -1.379 1 96.81 123 THR A N 1
ATOM 937 C CA . THR A 1 123 ? -17.391 18.875 -1.773 1 96.81 123 THR A CA 1
ATOM 938 C C . THR A 1 123 ? -18.641 18.156 -2.254 1 96.81 123 THR A C 1
ATOM 940 O O . THR A 1 123 ? -18.578 17.266 -3.102 1 96.81 123 THR A O 1
ATOM 943 N N . SER A 1 124 ? -19.766 18.562 -1.756 1 93.62 124 SER A N 1
ATOM 944 C CA . SER A 1 124 ? -21.047 17.906 -2.061 1 93.62 124 SER A CA 1
ATOM 945 C C . SER A 1 124 ? -21.344 17.953 -3.557 1 93.62 124 SER A C 1
ATOM 947 O O . SER A 1 124 ? -21.969 17.031 -4.09 1 93.62 124 SER A O 1
ATOM 949 N N . SER A 1 125 ? -20.891 18.953 -4.188 1 92.25 125 SER A N 1
ATOM 950 C CA . SER A 1 125 ? -21.141 19.109 -5.613 1 92.25 125 SER A CA 1
ATOM 951 C C . SER A 1 125 ? -20.391 18.062 -6.426 1 92.25 125 SER A C 1
ATOM 953 O O . SER A 1 125 ? -20.75 17.781 -7.57 1 92.25 125 SER A O 1
ATOM 955 N N . PHE A 1 126 ? -19.359 17.438 -5.891 1 94.69 126 PHE A N 1
ATOM 956 C CA . PHE A 1 126 ? -18.547 16.453 -6.586 1 94.69 126 PHE A CA 1
ATOM 957 C C . PHE A 1 126 ? -19.109 15.047 -6.406 1 94.69 126 PHE A C 1
ATOM 959 O O . PHE A 1 126 ? -18.75 14.133 -7.152 1 94.69 126 PHE A O 1
ATOM 966 N N . ILE A 1 127 ? -19.953 14.852 -5.371 1 96.44 127 ILE A N 1
ATOM 967 C CA . ILE A 1 127 ? -20.453 13.523 -5.043 1 96.44 127 ILE A CA 1
ATOM 968 C C . ILE A 1 127 ? -21.812 13.305 -5.703 1 96.44 127 ILE A C 1
ATOM 970 O O . ILE A 1 127 ? -22.781 13.992 -5.379 1 96.44 127 ILE A O 1
ATOM 974 N N . GLN A 1 128 ? -21.875 12.383 -6.562 1 95.19 128 GLN A N 1
ATOM 975 C CA . GLN A 1 128 ? -23.109 12.016 -7.242 1 95.19 128 GLN A CA 1
ATOM 976 C C . GLN A 1 128 ? -23.703 10.734 -6.668 1 95.19 128 GLN A C 1
ATOM 978 O O . GLN A 1 128 ? -22.969 9.922 -6.078 1 95.19 128 GLN A O 1
ATOM 983 N N . ASP A 1 129 ? -24.953 10.586 -6.957 1 95.75 129 ASP A N 1
ATOM 984 C CA . ASP A 1 129 ? -25.594 9.344 -6.535 1 95.75 129 ASP A CA 1
ATOM 985 C C . ASP A 1 129 ? -24.984 8.141 -7.254 1 95.75 129 ASP A C 1
ATOM 987 O O . ASP A 1 129 ? -24.781 8.172 -8.469 1 95.75 129 ASP A O 1
ATOM 991 N N . GLY A 1 130 ? -24.703 7.215 -6.453 1 96.25 130 GLY A N 1
ATOM 992 C CA . GLY A 1 130 ? -24.156 5.996 -7.023 1 96.25 130 GLY A CA 1
ATOM 993 C C . GLY A 1 130 ? -22.641 6 -7.098 1 96.25 130 GLY A C 1
ATOM 994 O O . GLY A 1 130 ? -22.031 5 -7.484 1 96.25 130 GLY A O 1
ATOM 995 N N . SER A 1 131 ? -22.047 7.066 -6.633 1 97.12 131 SER A N 1
ATOM 996 C CA . SER A 1 131 ? -20.594 7.199 -6.723 1 97.12 131 SER A CA 1
ATOM 997 C C . SER A 1 131 ? -19.891 6.223 -5.785 1 97.12 131 SER A C 1
ATOM 999 O O . SER A 1 131 ? -20.406 5.906 -4.711 1 97.12 131 SER A O 1
ATOM 1001 N N . THR A 1 132 ? -18.828 5.676 -6.273 1 98.5 132 THR A N 1
ATOM 1002 C CA . THR A 1 132 ? -17.891 4.949 -5.434 1 98.5 132 THR A CA 1
ATOM 1003 C C . THR A 1 132 ? -16.625 5.781 -5.18 1 98.5 132 THR A C 1
ATOM 1005 O O . THR A 1 132 ? -15.938 6.18 -6.121 1 98.5 132 THR A O 1
ATOM 1008 N N . ILE A 1 133 ? -16.375 6.043 -3.904 1 98.81 133 ILE A N 1
ATOM 1009 C CA . ILE A 1 133 ? -15.305 6.965 -3.527 1 98.81 133 ILE A CA 1
ATOM 1010 C C . ILE A 1 133 ? -14.195 6.199 -2.807 1 98.81 133 ILE A C 1
ATOM 1012 O O . ILE A 1 133 ? -14.469 5.383 -1.923 1 98.81 133 ILE A O 1
ATOM 1016 N N . LEU A 1 134 ? -12.977 6.395 -3.246 1 98.88 134 LEU A N 1
ATOM 1017 C CA . LEU A 1 134 ? -11.82 5.863 -2.523 1 98.88 134 LEU A CA 1
ATOM 1018 C C . LEU A 1 134 ? -11.203 6.93 -1.625 1 98.88 134 LEU A C 1
ATOM 1020 O O . LEU A 1 134 ? -10.812 7.996 -2.102 1 98.88 134 LEU A O 1
ATOM 1024 N N . VAL A 1 135 ? -11.133 6.648 -0.311 1 98.81 135 VAL A N 1
ATOM 1025 C CA . VAL A 1 135 ? -10.609 7.578 0.688 1 98.81 135 VAL A CA 1
ATOM 1026 C C . VAL A 1 135 ? -9.352 7 1.324 1 98.81 135 VAL A C 1
ATOM 1028 O O . VAL A 1 135 ? -9.266 5.793 1.562 1 98.81 135 VAL A O 1
ATOM 1031 N N . HIS A 1 136 ? -8.359 7.867 1.546 1 98.5 136 HIS A N 1
ATOM 1032 C CA . HIS A 1 136 ? -7.141 7.43 2.215 1 98.5 136 HIS A CA 1
ATOM 1033 C C . HIS A 1 136 ? -7.176 7.77 3.701 1 98.5 136 HIS A C 1
ATOM 1035 O O . HIS A 1 136 ? -7.312 8.938 4.074 1 98.5 136 HIS A O 1
ATOM 1041 N N . SER A 1 137 ? -7.07 6.734 4.543 1 96.38 137 SER A N 1
ATOM 1042 C CA . SER A 1 137 ? -6.855 6.875 5.98 1 96.38 137 SER A CA 1
ATOM 1043 C C . SER A 1 137 ? -8 7.633 6.641 1 96.38 137 SER A C 1
ATOM 1045 O O . SER A 1 137 ? -9.172 7.375 6.348 1 96.38 137 SER A O 1
ATOM 1047 N N . TYR A 1 138 ? -7.668 8.461 7.641 1 94.81 138 TYR A N 1
ATOM 1048 C CA . TYR A 1 138 ? -8.641 9.258 8.383 1 94.81 138 TYR A CA 1
ATOM 1049 C C . TYR A 1 138 ? -8.312 10.742 8.281 1 94.81 138 TYR A C 1
ATOM 1051 O O . TYR A 1 138 ? -7.164 11.148 8.477 1 94.81 138 TYR A O 1
ATOM 1059 N N . SER A 1 139 ? -9.219 11.438 7.91 1 94.38 139 SER A N 1
ATOM 1060 C CA . SER A 1 139 ? -9.188 12.898 7.895 1 94.38 139 SER A CA 1
ATOM 1061 C C . SER A 1 139 ? -10.508 13.477 8.406 1 94.38 139 SER A C 1
ATOM 1063 O O . SER A 1 139 ? -11.578 13.156 7.887 1 94.38 139 SER A O 1
ATOM 1065 N N . ARG A 1 140 ? -10.422 14.328 9.344 1 92.06 140 ARG A N 1
ATOM 1066 C CA . ARG A 1 140 ? -11.609 14.945 9.914 1 92.06 140 ARG A CA 1
ATOM 1067 C C . ARG A 1 140 ? -12.414 15.672 8.844 1 92.06 140 ARG A C 1
ATOM 1069 O O . ARG A 1 140 ? -13.641 15.562 8.789 1 92.06 140 ARG A O 1
ATOM 1076 N N . VAL A 1 141 ? -11.758 16.438 8.062 1 95.75 141 VAL A N 1
ATOM 1077 C CA . VAL A 1 141 ? -12.422 17.25 7.055 1 95.75 141 VAL A CA 1
ATOM 1078 C C . VAL A 1 141 ? -13.086 16.344 6.016 1 95.75 141 VAL A C 1
ATOM 1080 O O . VAL A 1 141 ? -14.188 16.625 5.551 1 95.75 141 VAL A O 1
ATOM 1083 N N . VAL A 1 142 ? -12.484 15.211 5.582 1 97.81 142 VAL A N 1
ATOM 1084 C CA . VAL A 1 142 ? -13.031 14.297 4.594 1 97.81 142 VAL A CA 1
ATOM 1085 C C . VAL A 1 142 ? -14.266 13.602 5.16 1 97.81 142 VAL A C 1
ATOM 1087 O O . VAL A 1 142 ? -15.312 13.547 4.508 1 97.81 142 VAL A O 1
ATOM 1090 N N . VAL A 1 143 ? -14.117 13.125 6.406 1 96.75 143 VAL A N 1
ATOM 1091 C CA . VAL A 1 143 ? -15.227 12.422 7.051 1 96.75 143 VAL A CA 1
ATOM 1092 C C . VAL A 1 143 ? -16.422 13.352 7.176 1 96.75 143 VAL A C 1
ATOM 1094 O O . VAL A 1 143 ? -17.547 12.977 6.855 1 96.75 143 VAL A O 1
ATOM 1097 N N . GLN A 1 144 ? -16.141 14.547 7.641 1 96.31 144 GLN A N 1
ATOM 1098 C CA . GLN A 1 144 ? -17.219 15.516 7.793 1 96.31 144 GLN A CA 1
ATOM 1099 C C . GLN A 1 144 ? -17.891 15.812 6.453 1 96.31 144 GLN A C 1
ATOM 1101 O O . GLN A 1 144 ? -19.109 15.953 6.379 1 96.31 144 GLN A O 1
ATOM 1106 N N . ALA A 1 145 ? -17.125 15.953 5.43 1 98.06 145 ALA A N 1
ATOM 1107 C CA . ALA A 1 145 ? -17.672 16.219 4.102 1 98.06 145 ALA A CA 1
ATOM 1108 C C . ALA A 1 145 ? -18.562 15.07 3.635 1 98.06 145 ALA A C 1
ATOM 1110 O O . ALA A 1 145 ? -19.641 15.297 3.084 1 98.06 145 ALA A O 1
ATOM 1111 N N . LEU A 1 146 ? -18.156 13.828 3.805 1 98.38 146 LEU A N 1
ATOM 1112 C CA . LEU A 1 146 ? -18.922 12.664 3.395 1 98.38 146 LEU A CA 1
ATOM 1113 C C . LEU A 1 146 ? -20.203 12.539 4.211 1 98.38 146 LEU A C 1
ATOM 1115 O O . LEU A 1 146 ? -21.266 12.227 3.666 1 98.38 146 LEU A O 1
ATOM 1119 N N . LEU A 1 147 ? -20.062 12.781 5.516 1 97.81 147 LEU A N 1
ATOM 1120 C CA . LEU A 1 147 ? -21.234 12.75 6.371 1 97.81 147 LEU A CA 1
ATOM 1121 C C . LEU A 1 147 ? -22.25 13.805 5.938 1 97.81 147 LEU A C 1
ATOM 1123 O O . LEU A 1 147 ? -23.453 13.531 5.875 1 97.81 147 LEU A O 1
ATOM 1127 N N . ASN A 1 148 ? -21.75 15.008 5.684 1 97.56 148 ASN A N 1
ATOM 1128 C CA . ASN A 1 148 ? -22.625 16.078 5.227 1 97.56 148 ASN A CA 1
ATOM 1129 C C . ASN A 1 148 ? -23.344 15.695 3.939 1 97.56 148 ASN A C 1
ATOM 1131 O O . ASN A 1 148 ? -24.562 15.906 3.818 1 97.56 148 ASN A O 1
ATOM 1135 N N . ALA A 1 149 ? -22.656 15.125 2.994 1 97.38 149 ALA A N 1
ATOM 1136 C CA . ALA A 1 149 ? -23.25 14.719 1.721 1 97.38 149 ALA A CA 1
ATOM 1137 C C . ALA A 1 149 ? -24.344 13.672 1.932 1 97.38 149 ALA A C 1
ATOM 1139 O O . ALA A 1 149 ? -25.406 13.758 1.328 1 97.38 149 ALA A O 1
ATOM 1140 N N . ALA A 1 150 ? -24.062 12.75 2.775 1 96.5 150 ALA A N 1
ATOM 1141 C CA . ALA A 1 150 ? -25 11.656 3 1 96.5 150 ALA A CA 1
ATOM 1142 C C . ALA A 1 150 ? -26.188 12.125 3.834 1 96.5 150 ALA A C 1
ATOM 1144 O O . ALA A 1 150 ? -27.344 11.852 3.486 1 96.5 150 ALA A O 1
ATOM 1145 N N . GLN A 1 151 ? -25.953 12.844 4.898 1 95.44 151 GLN A N 1
ATOM 1146 C CA . GLN A 1 151 ? -26.984 13.141 5.898 1 95.44 151 GLN A CA 1
ATOM 1147 C C . GLN A 1 151 ? -27.75 14.406 5.535 1 95.44 151 GLN A C 1
ATOM 1149 O O . GLN A 1 151 ? -28.969 14.461 5.695 1 95.44 151 GLN A O 1
ATOM 1154 N N . ASN A 1 152 ? -27.062 15.383 5.074 1 93.5 152 ASN A N 1
ATOM 1155 C CA . ASN A 1 152 ? -27.703 16.672 4.82 1 93.5 152 ASN A CA 1
ATOM 1156 C C . ASN A 1 152 ? -28.172 16.781 3.371 1 93.5 152 ASN A C 1
ATOM 1158 O O . ASN A 1 152 ? -29.219 17.375 3.094 1 93.5 152 ASN A O 1
ATOM 1162 N N . GLN A 1 153 ? -27.438 16.203 2.488 1 94 153 GLN A N 1
ATOM 1163 C CA . GLN A 1 153 ? -27.797 16.328 1.077 1 94 153 GLN A CA 1
ATOM 1164 C C . GLN A 1 153 ? -28.422 15.031 0.562 1 94 153 GLN A C 1
ATOM 1166 O O . GLN A 1 153 ? -28.797 14.945 -0.608 1 94 153 GLN A O 1
ATOM 1171 N N . LYS A 1 154 ? -28.422 14 1.305 1 94.94 154 LYS A N 1
ATOM 1172 C CA . LYS A 1 154 ? -29.094 12.727 1.068 1 94.94 154 LYS A CA 1
ATOM 1173 C C . LYS A 1 154 ? -28.531 12.023 -0.16 1 94.94 154 LYS A C 1
ATOM 1175 O O . LYS A 1 154 ? -29.281 11.398 -0.917 1 94.94 154 LYS A O 1
ATOM 1180 N N . LYS A 1 155 ? -27.266 12.266 -0.378 1 95.25 155 LYS A N 1
ATOM 1181 C CA . LYS A 1 155 ? -26.578 11.547 -1.45 1 95.25 155 LYS A CA 1
ATOM 1182 C C . LYS A 1 155 ? -26.328 10.086 -1.063 1 95.25 155 LYS A C 1
ATOM 1184 O O . LYS A 1 155 ? -26.016 9.797 0.091 1 95.25 155 LYS A O 1
ATOM 1189 N N . ARG A 1 156 ? -26.531 9.281 -2.059 1 96.12 156 ARG A N 1
ATOM 1190 C CA . ARG A 1 156 ? -26.25 7.863 -1.857 1 96.12 156 ARG A CA 1
ATOM 1191 C C . ARG A 1 156 ? -24.969 7.453 -2.559 1 96.12 156 ARG A C 1
ATOM 1193 O O . ARG A 1 156 ? -24.875 7.512 -3.787 1 96.12 156 ARG A O 1
ATOM 1200 N N . PHE A 1 157 ? -24.016 7.07 -1.804 1 97.5 157 PHE A N 1
ATOM 1201 C CA . PHE A 1 157 ? -22.719 6.668 -2.332 1 97.5 157 PHE A CA 1
ATOM 1202 C C . PHE A 1 157 ? -22.078 5.621 -1.434 1 97.5 157 PHE A C 1
ATOM 1204 O O . PHE A 1 157 ? -22.609 5.293 -0.37 1 97.5 157 PHE A O 1
ATOM 1211 N N . GLN A 1 158 ? -21.031 4.945 -1.904 1 97.88 158 GLN A N 1
ATOM 1212 C CA . GLN A 1 158 ? -20.266 3.973 -1.135 1 97.88 158 GLN A CA 1
ATOM 1213 C C . GLN A 1 158 ? -18.797 4.344 -1.103 1 97.88 158 GLN A C 1
ATOM 1215 O O . GLN A 1 158 ? -18.312 5.074 -1.971 1 97.88 158 GLN A O 1
ATOM 1220 N N . VAL A 1 159 ? -18.156 3.863 -0.062 1 98.38 159 VAL A N 1
ATOM 1221 C CA . VAL A 1 159 ? -16.797 4.336 0.174 1 98.38 159 VAL A CA 1
ATOM 1222 C C . VAL A 1 159 ? -15.867 3.148 0.393 1 98.38 159 VAL A C 1
ATOM 1224 O O . VAL A 1 159 ? -16.188 2.229 1.147 1 98.38 159 VAL A O 1
ATOM 1227 N N . TYR A 1 160 ? -14.781 3.107 -0.351 1 98.56 160 TYR A N 1
ATOM 1228 C CA . TYR A 1 160 ? -13.609 2.336 0.04 1 98.56 160 TYR A CA 1
ATOM 1229 C C . TYR A 1 160 ? -12.641 3.193 0.843 1 98.56 160 TYR A C 1
ATOM 1231 O O . TYR A 1 160 ? -12.406 4.359 0.511 1 98.56 160 TYR A O 1
ATOM 1239 N N . VAL A 1 161 ? -12.094 2.65 1.926 1 98.62 161 VAL A N 1
ATOM 1240 C CA . VAL A 1 161 ? -11.102 3.379 2.705 1 98.62 161 VAL A CA 1
ATOM 1241 C C . VAL A 1 161 ? -9.875 2.494 2.932 1 98.62 161 VAL A C 1
ATOM 1243 O O . VAL A 1 161 ? -10.008 1.309 3.242 1 98.62 161 VAL A O 1
ATOM 1246 N N . THR A 1 162 ? -8.695 3.072 2.689 1 98.38 162 THR A N 1
ATOM 1247 C CA . THR A 1 162 ? -7.473 2.305 2.889 1 98.38 162 THR A CA 1
ATOM 1248 C C . THR A 1 162 ? -7.234 2.041 4.371 1 98.38 162 THR A C 1
ATOM 1250 O O . THR A 1 162 ? -7.57 2.873 5.219 1 98.38 162 THR A O 1
ATOM 1253 N N . GLU A 1 163 ? -6.637 0.956 4.641 1 96.19 163 GLU A N 1
ATOM 1254 C CA . GLU A 1 163 ? -6.227 0.602 5.996 1 96.19 163 GLU A CA 1
ATOM 1255 C C . GLU A 1 163 ? -5.297 1.658 6.586 1 96.19 163 GLU A C 1
ATOM 1257 O O . GLU A 1 163 ? -5.508 2.121 7.707 1 96.19 163 GLU A O 1
ATOM 1262 N N . SER A 1 164 ? -4.324 2.006 5.762 1 96.19 164 SER A N 1
ATOM 1263 C CA . SER A 1 164 ? -3.402 3.096 6.066 1 96.19 164 SER A CA 1
ATOM 1264 C C . SER A 1 164 ? -2.492 2.742 7.238 1 96.19 164 SER A C 1
ATOM 1266 O O . SER A 1 164 ? -2.479 3.443 8.25 1 96.19 164 SER A O 1
ATOM 1268 N N . ARG A 1 165 ? -1.741 1.707 7.051 1 94.38 165 ARG A N 1
ATOM 1269 C CA . ARG A 1 165 ? -0.675 1.421 8.008 1 94.38 165 ARG A CA 1
ATOM 1270 C C . ARG A 1 165 ? 0.342 2.557 8.047 1 94.38 165 ARG A C 1
ATOM 1272 O O . ARG A 1 165 ? 0.482 3.307 7.082 1 94.38 165 ARG A O 1
ATOM 1279 N N . PRO A 1 166 ? 1.01 2.801 9.219 1 91.19 166 PRO A N 1
ATOM 1280 C CA . PRO A 1 166 ? 1.15 1.842 10.312 1 91.19 166 PRO A CA 1
ATOM 1281 C C . PRO A 1 166 ? 0.075 2.01 11.383 1 91.19 166 PRO A C 1
ATOM 1283 O O . PRO A 1 166 ? -0.081 1.143 12.25 1 91.19 166 PRO A O 1
ATOM 1286 N N . PHE A 1 167 ? -0.746 3.062 11.359 1 90.31 167 PHE A N 1
ATOM 1287 C CA . PHE A 1 167 ? -1.632 3.324 12.492 1 90.31 167 PHE A CA 1
ATOM 1288 C C . PHE A 1 167 ? -3.004 2.701 12.258 1 90.31 167 PHE A C 1
ATOM 1290 O O . PHE A 1 167 ? -3.771 2.508 13.203 1 90.31 167 PHE A O 1
ATOM 1297 N N . GLY A 1 168 ? -3.344 2.441 11 1 93.25 168 GLY A N 1
ATOM 1298 C CA . GLY A 1 168 ? -4.621 1.816 10.688 1 93.25 168 GLY A CA 1
ATOM 1299 C C . GLY A 1 168 ? -5.801 2.752 10.859 1 93.25 168 GLY A C 1
ATOM 1300 O O . GLY A 1 168 ? -6.887 2.324 11.25 1 93.25 168 GLY A O 1
ATOM 1301 N N . LEU A 1 169 ? -5.637 4.008 10.555 1 92.31 169 LEU A N 1
ATOM 1302 C CA . LEU A 1 169 ? -6.648 5.008 10.867 1 92.31 169 LEU A CA 1
ATOM 1303 C C . LEU A 1 169 ? -7.824 4.914 9.898 1 92.31 169 LEU A C 1
ATOM 1305 O O . LEU A 1 169 ? -8.883 5.492 10.141 1 92.31 169 LEU A O 1
ATOM 1309 N N . GLY A 1 170 ? -7.652 4.195 8.812 1 96.12 170 GLY A N 1
ATOM 1310 C CA . GLY A 1 170 ? -8.797 3.938 7.945 1 96.12 170 GLY A CA 1
ATOM 1311 C C . GLY A 1 170 ? -9.914 3.195 8.641 1 96.12 170 GLY A C 1
ATOM 1312 O O . GLY A 1 170 ? -11.086 3.334 8.273 1 96.12 170 GLY A O 1
ATOM 1313 N N . LEU A 1 171 ? -9.562 2.432 9.609 1 94.94 171 LEU A N 1
ATOM 1314 C CA . LEU A 1 171 ? -10.562 1.678 10.359 1 94.94 171 LEU A CA 1
ATOM 1315 C C . LEU A 1 171 ? -11.453 2.613 11.172 1 94.94 171 LEU A C 1
ATOM 1317 O O . LEU A 1 171 ? -12.633 2.322 11.391 1 94.94 171 LEU A O 1
ATOM 1321 N N . LYS A 1 172 ? -10.891 3.682 11.641 1 93.25 172 LYS A N 1
ATOM 1322 C CA . LYS A 1 172 ? -11.719 4.691 12.289 1 93.25 172 LYS A CA 1
ATOM 1323 C C . LYS A 1 172 ? -12.703 5.316 11.305 1 93.25 172 LYS A C 1
ATOM 1325 O O . LYS A 1 172 ? -13.883 5.469 11.617 1 93.25 172 LYS A O 1
ATOM 1330 N N . THR A 1 173 ? -12.188 5.703 10.141 1 95.94 173 THR A N 1
ATOM 1331 C CA . THR A 1 173 ? -13.055 6.219 9.086 1 95.94 173 THR A CA 1
ATOM 1332 C C . THR A 1 173 ? -14.18 5.234 8.781 1 95.94 173 THR A C 1
ATOM 1334 O O . THR A 1 173 ? -15.352 5.621 8.711 1 95.94 173 THR A O 1
ATOM 1337 N N . HIS A 1 174 ? -13.82 3.982 8.625 1 96.25 174 HIS A N 1
ATOM 1338 C CA . HIS A 1 174 ? -14.797 2.93 8.359 1 96.25 174 HIS A CA 1
ATOM 1339 C C . HIS A 1 174 ? -15.875 2.893 9.445 1 96.25 174 HIS A C 1
ATOM 1341 O O . HIS A 1 174 ? -17.062 2.836 9.141 1 96.25 174 HIS A O 1
ATOM 1347 N N . ALA A 1 175 ? -15.422 2.93 10.664 1 94.25 175 ALA A N 1
ATOM 1348 C CA . ALA A 1 175 ? -16.359 2.852 11.797 1 94.25 175 ALA A CA 1
ATOM 1349 C C . ALA A 1 175 ? -17.312 4.031 11.789 1 94.25 175 ALA A C 1
ATOM 1351 O O . ALA A 1 175 ? -18.531 3.854 11.977 1 94.25 175 ALA A O 1
ATOM 1352 N N . ILE A 1 176 ? -16.828 5.219 11.562 1 94.56 176 ILE A N 1
ATOM 1353 C CA . ILE A 1 176 ? -17.641 6.426 11.578 1 94.56 176 ILE A CA 1
ATOM 1354 C C . ILE A 1 176 ? -18.672 6.363 10.453 1 94.56 176 ILE A C 1
ATOM 1356 O O . ILE A 1 176 ? -19.859 6.613 10.688 1 94.56 176 ILE A O 1
ATOM 1360 N N . LEU A 1 177 ? -18.234 6.035 9.273 1 96.06 177 LEU A N 1
ATOM 1361 C CA . LEU A 1 177 ? -19.109 6.051 8.117 1 96.06 177 LEU A CA 1
ATOM 1362 C C . LEU A 1 177 ? -20.172 4.953 8.219 1 96.06 177 LEU A C 1
ATOM 1364 O O . LEU A 1 177 ? -21.344 5.176 7.914 1 96.06 177 LEU A O 1
ATOM 1368 N N . THR A 1 178 ? -19.734 3.797 8.656 1 93.56 178 THR A N 1
ATOM 1369 C CA . THR A 1 178 ? -20.688 2.693 8.789 1 93.56 178 THR A CA 1
ATOM 1370 C C . THR A 1 178 ? -21.734 3.014 9.844 1 93.56 178 THR A C 1
ATOM 1372 O O . THR A 1 178 ? -22.922 2.693 9.656 1 93.56 178 THR A O 1
ATOM 1375 N N . GLU A 1 179 ? -21.312 3.602 10.922 1 92.81 179 GLU A N 1
ATOM 1376 C CA . GLU A 1 179 ? -22.25 4.031 11.953 1 92.81 179 GLU A CA 1
ATOM 1377 C C . GLU A 1 179 ? -23.266 5.027 11.391 1 92.81 179 GLU A C 1
ATOM 1379 O O . GLU A 1 179 ? -24.422 5.047 11.805 1 92.81 179 GLU A O 1
ATOM 1384 N N . ALA A 1 180 ? -22.859 5.789 10.445 1 93.81 180 ALA A N 1
ATOM 1385 C CA . ALA A 1 180 ? -23.719 6.793 9.828 1 93.81 180 ALA A CA 1
ATOM 1386 C C . ALA A 1 180 ? -24.562 6.188 8.711 1 93.81 180 ALA A C 1
ATOM 1388 O O . ALA A 1 180 ? -25.297 6.898 8.023 1 93.81 180 ALA A O 1
ATOM 1389 N N . GLY A 1 181 ? -24.344 4.906 8.398 1 92.81 181 GLY A N 1
ATOM 1390 C CA . GLY A 1 181 ? -25.156 4.227 7.395 1 92.81 181 GLY A CA 1
ATOM 1391 C C . GLY A 1 181 ? -24.578 4.332 5.996 1 92.81 181 GLY A C 1
ATOM 1392 O O . GLY A 1 181 ? -25.266 4.062 5.012 1 92.81 181 GLY A O 1
ATOM 1393 N N . ILE A 1 182 ? -23.438 4.789 5.816 1 95.62 182 ILE A N 1
ATOM 1394 C CA . ILE A 1 182 ? -22.766 4.863 4.523 1 95.62 182 ILE A CA 1
ATOM 1395 C C . ILE A 1 182 ? -21.984 3.574 4.273 1 95.62 182 ILE A C 1
ATOM 1397 O O . ILE A 1 182 ? -21.094 3.217 5.051 1 95.62 182 ILE A O 1
ATOM 1401 N N . PRO A 1 183 ? -22.344 2.801 3.242 1 96.25 183 PRO A N 1
ATOM 1402 C CA . PRO A 1 183 ? -21.562 1.592 2.963 1 96.25 183 PRO A CA 1
ATOM 1403 C C . PRO A 1 183 ? -20.078 1.872 2.826 1 96.25 183 PRO A C 1
ATOM 1405 O O . PRO A 1 183 ? -19.672 2.748 2.055 1 96.25 183 PRO A O 1
ATOM 1408 N N . CYS A 1 184 ? -19.312 1.147 3.6 1 96.56 184 CYS A N 1
ATOM 1409 C CA . CYS A 1 184 ? -17.875 1.397 3.631 1 96.56 184 CYS A CA 1
ATOM 1410 C C . CYS A 1 184 ? -17.094 0.097 3.805 1 96.56 184 CYS A C 1
ATOM 1412 O O . CYS A 1 184 ? -17.469 -0.756 4.609 1 96.56 184 CYS A O 1
ATOM 1414 N N . VAL A 1 185 ? -16.016 -0.095 3.039 1 96.38 185 VAL A N 1
ATOM 1415 C CA . VAL A 1 185 ? -15.172 -1.278 3.105 1 96.38 185 VAL A CA 1
ATOM 1416 C C . VAL A 1 185 ? -13.703 -0.856 3.234 1 96.38 185 VAL A C 1
ATOM 1418 O O . VAL A 1 185 ? -13.258 0.077 2.561 1 96.38 185 VAL A O 1
ATOM 1421 N N . VAL A 1 186 ? -13 -1.508 4.164 1 97.06 186 VAL A N 1
ATOM 1422 C CA . VAL A 1 186 ? -11.578 -1.22 4.352 1 97.06 186 VAL A CA 1
ATOM 1423 C C . VAL A 1 186 ? -10.75 -2.004 3.338 1 97.06 186 VAL A C 1
ATOM 1425 O O . VAL A 1 186 ? -10.969 -3.203 3.145 1 97.06 186 VAL A O 1
ATOM 1428 N N . VAL A 1 187 ? -9.828 -1.3 2.754 1 97.56 187 VAL A N 1
ATOM 1429 C CA . VAL A 1 187 ? -8.969 -1.861 1.716 1 97.56 187 VAL A CA 1
ATOM 1430 C C . VAL A 1 187 ? -7.531 -1.928 2.217 1 97.56 187 VAL A C 1
ATOM 1432 O O . VAL A 1 187 ? -7.051 -0.998 2.869 1 97.56 187 VAL A O 1
ATOM 1435 N N . LEU A 1 188 ? -6.855 -3.072 1.958 1 97.62 188 LEU A N 1
ATOM 1436 C CA . LEU A 1 188 ? -5.422 -3.145 2.217 1 97.62 188 LEU A CA 1
ATOM 1437 C C . LEU A 1 188 ? -4.676 -2.053 1.456 1 97.62 188 LEU A C 1
ATOM 1439 O O . LEU A 1 188 ? -5.043 -1.714 0.328 1 97.62 188 LEU A O 1
ATOM 1443 N N . ASP A 1 189 ? -3.566 -1.524 2.061 1 98.25 189 ASP A N 1
ATOM 1444 C CA . ASP A 1 189 ? -2.781 -0.502 1.377 1 98.25 189 ASP A CA 1
ATOM 1445 C C . ASP A 1 189 ? -2.205 -1.037 0.068 1 98.25 189 ASP A C 1
ATOM 1447 O O . ASP A 1 189 ? -1.976 -0.275 -0.874 1 98.25 189 ASP A O 1
ATOM 1451 N N . SER A 1 190 ? -2.008 -2.346 -0.009 1 97.81 190 SER A N 1
ATOM 1452 C CA . SER A 1 190 ? -1.478 -2.982 -1.21 1 97.81 190 SER A CA 1
ATOM 1453 C C . SER A 1 190 ? -2.564 -3.162 -2.266 1 97.81 190 SER A C 1
ATOM 1455 O O . SER A 1 190 ? -2.271 -3.498 -3.414 1 97.81 190 SER A O 1
ATOM 1457 N N . ALA A 1 191 ? -3.822 -2.898 -1.981 1 98 191 ALA A N 1
ATOM 1458 C CA . ALA A 1 191 ? -4.938 -3.188 -2.881 1 98 191 ALA A CA 1
ATOM 1459 C C . ALA A 1 191 ? -5.531 -1.902 -3.449 1 98 191 ALA A C 1
ATOM 1461 O O . ALA A 1 191 ? -6.621 -1.917 -4.027 1 98 191 ALA A O 1
ATOM 1462 N N . VAL A 1 192 ? -4.844 -0.79 -3.291 1 98.62 192 VAL A N 1
ATOM 1463 C CA . VAL A 1 192 ? -5.348 0.502 -3.744 1 98.62 192 VAL A CA 1
ATOM 1464 C C . VAL A 1 192 ? -5.5 0.494 -5.262 1 98.62 192 VAL A C 1
ATOM 1466 O O . VAL A 1 192 ? -6.562 0.838 -5.789 1 98.62 192 VAL A O 1
ATOM 1469 N N . ALA A 1 193 ? -4.465 0.07 -5.961 1 98.25 193 ALA A N 1
ATOM 1470 C CA . ALA A 1 193 ? -4.531 0.025 -7.418 1 98.25 193 ALA A CA 1
ATOM 1471 C C . ALA A 1 193 ? -5.559 -1 -7.891 1 98.25 193 ALA A C 1
ATOM 1473 O O . ALA A 1 193 ? -6.207 -0.809 -8.922 1 98.25 193 ALA A O 1
ATOM 1474 N N . TYR A 1 194 ? -5.691 -2.098 -7.125 1 97.75 194 TYR A N 1
ATOM 1475 C CA . TYR A 1 194 ? -6.645 -3.15 -7.457 1 97.75 194 TYR A CA 1
ATOM 1476 C C . TYR A 1 194 ? -8.062 -2.604 -7.512 1 97.75 194 TYR A C 1
ATOM 1478 O O . TYR A 1 194 ? -8.82 -2.908 -8.438 1 97.75 194 TYR A O 1
ATOM 1486 N N . VAL A 1 195 ? -8.453 -1.701 -6.57 1 98.12 195 VAL A N 1
ATOM 1487 C CA . VAL A 1 195 ? -9.852 -1.299 -6.414 1 98.12 195 VAL A CA 1
ATOM 1488 C C . VAL A 1 195 ? -10.109 -0.019 -7.207 1 98.12 195 VAL A C 1
ATOM 1490 O O . VAL A 1 195 ? -11.266 0.33 -7.473 1 98.12 195 VAL A O 1
ATOM 1493 N N . MET A 1 196 ? -9.102 0.664 -7.668 1 98.38 196 MET A N 1
ATOM 1494 C CA . MET A 1 196 ? -9.195 1.994 -8.266 1 98.38 196 MET A CA 1
ATOM 1495 C C . MET A 1 196 ? -10.109 1.979 -9.484 1 98.38 196 MET A C 1
ATOM 1497 O O . MET A 1 196 ? -10.922 2.889 -9.672 1 98.38 196 MET A O 1
ATOM 1501 N N . PRO A 1 197 ? -10.062 0.949 -10.336 1 96.94 197 PRO A N 1
ATOM 1502 C CA . PRO A 1 197 ? -10.93 0.957 -11.523 1 96.94 197 PRO A CA 1
ATOM 1503 C C . PRO A 1 197 ? -12.414 1.019 -11.172 1 96.94 197 PRO A C 1
ATOM 1505 O O . PRO A 1 197 ? -13.219 1.514 -11.961 1 96.94 197 PRO A O 1
ATOM 1508 N N . LYS A 1 198 ? -12.797 0.614 -10 1 96.31 198 LYS A N 1
ATOM 1509 C CA . LYS A 1 198 ? -14.188 0.607 -9.57 1 96.31 198 LYS A CA 1
ATOM 1510 C C . LYS A 1 198 ? -14.594 1.967 -9.008 1 96.31 198 LYS A C 1
ATOM 1512 O O . LYS A 1 198 ? -15.789 2.234 -8.812 1 96.31 198 LYS A O 1
ATOM 1517 N N . CYS A 1 199 ? -13.664 2.748 -8.719 1 98.25 199 CYS A N 1
ATOM 1518 C CA . CYS A 1 199 ? -13.938 4.023 -8.062 1 98.25 199 CYS A CA 1
ATOM 1519 C C . CYS A 1 199 ? -14.195 5.121 -9.086 1 98.25 199 CYS A C 1
ATOM 1521 O O . CYS A 1 199 ? -13.641 5.094 -10.188 1 98.25 199 CYS A O 1
ATOM 1523 N N . ASP A 1 200 ? -15 6.035 -8.703 1 98.5 200 ASP A N 1
ATOM 1524 C CA . ASP A 1 200 ? -15.273 7.195 -9.547 1 98.5 200 ASP A CA 1
ATOM 1525 C C . ASP A 1 200 ? -14.312 8.336 -9.234 1 98.5 200 ASP A C 1
ATOM 1527 O O . ASP A 1 200 ? -14.031 9.18 -10.094 1 98.5 200 ASP A O 1
ATOM 1531 N N . MET A 1 201 ? -13.844 8.359 -8.039 1 98.62 201 MET A N 1
ATOM 1532 C CA . MET A 1 201 ? -12.914 9.398 -7.605 1 98.62 201 MET A CA 1
ATOM 1533 C C . MET A 1 201 ? -12.141 8.953 -6.371 1 98.62 201 MET A C 1
ATOM 1535 O O . MET A 1 201 ? -12.523 7.988 -5.703 1 98.62 201 MET A O 1
ATOM 1539 N N . ALA A 1 202 ? -11.055 9.594 -6.16 1 98.81 202 ALA A N 1
ATOM 1540 C CA . ALA A 1 202 ? -10.273 9.461 -4.934 1 98.81 202 ALA A CA 1
ATOM 1541 C C . ALA A 1 202 ? -10.25 10.773 -4.148 1 98.81 202 ALA A C 1
ATOM 1543 O O . ALA A 1 202 ? -10.133 11.852 -4.734 1 98.81 202 ALA A O 1
ATOM 1544 N N . ILE A 1 203 ? -10.438 10.688 -2.818 1 98.75 203 ILE A N 1
ATOM 1545 C CA . ILE A 1 203 ? -10.445 11.859 -1.955 1 98.75 203 ILE A CA 1
ATOM 1546 C C . ILE A 1 203 ? -9.461 11.664 -0.805 1 98.75 203 ILE A C 1
ATOM 1548 O O . ILE A 1 203 ? -9.422 10.594 -0.189 1 98.75 203 ILE A O 1
ATOM 1552 N N . VAL A 1 204 ? -8.672 12.641 -0.576 1 98.75 204 VAL A N 1
ATOM 1553 C CA . VAL A 1 204 ? -7.754 12.609 0.557 1 98.75 204 VAL A CA 1
ATOM 1554 C C . VAL A 1 204 ? -7.852 13.922 1.333 1 98.75 204 VAL A C 1
ATOM 1556 O O . VAL A 1 204 ? -8.344 14.922 0.81 1 98.75 204 VAL A O 1
ATOM 1559 N N . GLY A 1 205 ? -7.488 13.859 2.631 1 97.5 205 GLY A N 1
ATOM 1560 C CA . GLY A 1 205 ? -7.141 15.07 3.352 1 97.5 205 GLY A CA 1
ATOM 1561 C C . GLY A 1 205 ? -5.723 15.539 3.088 1 97.5 205 GLY A C 1
ATOM 1562 O O . GLY A 1 205 ? -5.109 15.148 2.092 1 97.5 205 GLY A O 1
ATOM 1563 N N . ALA A 1 206 ? -5.285 16.438 3.961 1 96 206 ALA A N 1
ATOM 1564 C CA . ALA A 1 206 ? -3.904 16.906 3.857 1 96 206 ALA A CA 1
ATOM 1565 C C . ALA A 1 206 ? -3.355 17.312 5.223 1 96 206 ALA A C 1
ATOM 1567 O O . ALA A 1 206 ? -4.094 17.828 6.066 1 96 206 ALA A O 1
ATOM 1568 N N . GLU A 1 207 ? -2.109 16.969 5.387 1 92.94 207 GLU A N 1
ATOM 1569 C CA . GLU A 1 207 ? -1.388 17.516 6.535 1 92.94 207 GLU A CA 1
ATOM 1570 C C . GLU A 1 207 ? -0.931 18.938 6.273 1 92.94 207 GLU A C 1
ATOM 1572 O O . GLU A 1 207 ? -0.833 19.75 7.203 1 92.94 207 GLU A O 1
ATOM 1577 N N . ALA A 1 208 ? -0.654 19.188 5.043 1 94.31 208 ALA A N 1
ATOM 1578 C CA . ALA A 1 208 ? -0.284 20.531 4.578 1 94.31 208 ALA A CA 1
ATOM 1579 C C . ALA A 1 208 ? -0.459 20.641 3.068 1 94.31 208 ALA A C 1
ATOM 1581 O O . ALA A 1 208 ? -0.341 19.656 2.342 1 94.31 208 ALA A O 1
ATOM 1582 N N . VAL A 1 209 ? -0.815 21.812 2.621 1 96.25 209 VAL A N 1
ATOM 1583 C CA . VAL A 1 209 ? -0.854 22.156 1.205 1 96.25 209 VAL A CA 1
ATOM 1584 C C . VAL A 1 209 ? 0.303 23.094 0.871 1 96.25 209 VAL A C 1
ATOM 1586 O O . VAL A 1 209 ? 0.367 24.219 1.379 1 96.25 209 VAL A O 1
ATOM 1589 N N . CYS A 1 210 ? 1.168 22.625 0.003 1 95.75 210 CYS A N 1
ATOM 1590 C CA . CYS A 1 210 ? 2.381 23.375 -0.309 1 95.75 210 CYS A CA 1
ATOM 1591 C C . CYS A 1 210 ? 2.111 24.438 -1.365 1 95.75 210 CYS A C 1
ATOM 1593 O O . CYS A 1 210 ? 1.175 24.312 -2.156 1 95.75 210 CYS A O 1
ATOM 1595 N N . GLU A 1 211 ? 2.959 25.422 -1.392 1 93.31 211 GLU A N 1
ATOM 1596 C CA . GLU A 1 211 ? 2.814 26.531 -2.34 1 93.31 211 GLU A CA 1
ATOM 1597 C C . GLU A 1 211 ? 2.863 26.031 -3.779 1 93.31 211 GLU A C 1
ATOM 1599 O O . GLU A 1 211 ? 2.211 26.594 -4.66 1 93.31 211 GLU A O 1
ATOM 1604 N N . SER A 1 212 ? 3.564 24.953 -4.059 1 94.31 212 SER A N 1
ATOM 1605 C CA . SER A 1 212 ? 3.689 24.344 -5.383 1 94.31 212 SER A CA 1
ATOM 1606 C C . SER A 1 212 ? 2.365 23.734 -5.844 1 94.31 212 SER A C 1
ATOM 1608 O O . SER A 1 212 ? 2.201 23.422 -7.02 1 94.31 212 SER A O 1
ATOM 1610 N N . GLY A 1 213 ? 1.503 23.625 -4.895 1 96.81 213 GLY A N 1
ATOM 1611 C CA . GLY A 1 213 ? 0.245 22.953 -5.184 1 96.81 213 GLY A CA 1
ATOM 1612 C C . GLY A 1 213 ? 0.246 21.484 -4.789 1 96.81 213 GLY A C 1
ATOM 1613 O O . GLY A 1 213 ? -0.776 20.797 -4.902 1 96.81 213 GLY A O 1
ATOM 1614 N N . GLY A 1 214 ? 1.387 21.016 -4.348 1 97.62 214 GLY A N 1
ATOM 1615 C CA . GLY A 1 214 ? 1.467 19.641 -3.871 1 97.62 214 GLY A CA 1
ATOM 1616 C C . GLY A 1 214 ? 0.95 19.484 -2.455 1 97.62 214 GLY A C 1
ATOM 1617 O O . GLY A 1 214 ? 0.614 20.453 -1.79 1 97.62 214 GLY A O 1
ATOM 1618 N N . LEU A 1 215 ? 0.816 18.234 -2.027 1 97.75 215 LEU A N 1
ATOM 1619 C CA . LEU A 1 215 ? 0.267 17.906 -0.715 1 97.75 215 LEU A CA 1
ATOM 1620 C C . LEU A 1 215 ? 1.263 17.094 0.107 1 97.75 215 LEU A C 1
ATOM 1622 O O . LEU A 1 215 ? 1.906 16.188 -0.415 1 97.75 215 LEU A O 1
ATOM 1626 N N . ILE A 1 216 ? 1.437 17.5 1.312 1 95.88 216 ILE A N 1
ATOM 1627 C CA . ILE A 1 216 ? 2.002 16.578 2.297 1 95.88 216 ILE A CA 1
ATOM 1628 C C . ILE A 1 216 ? 0.88 15.812 2.984 1 95.88 216 ILE A C 1
ATOM 1630 O O . ILE A 1 216 ? -0.035 16.406 3.559 1 95.88 216 ILE A O 1
ATOM 1634 N N . ASN A 1 217 ? 0.984 14.508 2.846 1 93.75 217 ASN A N 1
ATOM 1635 C CA . ASN A 1 217 ? -0.08 13.641 3.348 1 93.75 217 ASN A CA 1
ATOM 1636 C C . ASN A 1 217 ? 0.48 12.469 4.148 1 93.75 217 ASN A C 1
ATOM 1638 O O . ASN A 1 217 ? 1.687 12.219 4.125 1 93.75 217 ASN A O 1
ATOM 1642 N N . PHE A 1 218 ? -0.471 11.906 4.93 1 93.5 218 PHE A N 1
ATOM 1643 C CA . PHE A 1 218 ? -0.087 10.633 5.531 1 93.5 218 PHE A CA 1
ATOM 1644 C C . PHE A 1 218 ? 0.377 9.648 4.469 1 93.5 218 PHE A C 1
ATOM 1646 O O . PHE A 1 218 ? -0.17 9.617 3.363 1 93.5 218 PHE A O 1
ATOM 1653 N N . ILE A 1 219 ? 1.353 8.867 4.758 1 96.38 219 ILE A N 1
ATOM 1654 C CA . ILE A 1 219 ? 2.004 7.977 3.803 1 96.38 219 ILE A CA 1
ATOM 1655 C C . ILE A 1 219 ? 0.955 7.125 3.094 1 96.38 219 ILE A C 1
ATOM 1657 O O . ILE A 1 219 ? 0.054 6.578 3.734 1 96.38 219 ILE A O 1
ATOM 1661 N N . GLY A 1 220 ? 1.04 7.039 1.775 1 98 220 GLY A N 1
ATOM 1662 C CA . GLY A 1 220 ? 0.093 6.301 0.955 1 98 220 GLY A CA 1
ATOM 1663 C C . GLY A 1 220 ? -0.686 7.184 -0 1 98 220 GLY A C 1
ATOM 1664 O O . GLY A 1 220 ? -1.236 6.699 -0.992 1 98 220 GLY A O 1
ATOM 1665 N N . GLY A 1 221 ? -0.797 8.477 0.362 1 98.19 221 GLY A N 1
ATOM 1666 C CA . GLY A 1 221 ? -1.508 9.414 -0.496 1 98.19 221 GLY A CA 1
ATOM 1667 C C . GLY A 1 221 ? -0.888 9.547 -1.874 1 98.19 221 GLY A C 1
ATOM 1668 O O . GLY A 1 221 ? -1.597 9.539 -2.883 1 98.19 221 GLY A O 1
ATOM 1669 N N . PHE A 1 222 ? 0.425 9.672 -1.928 1 98.5 222 PHE A N 1
ATOM 1670 C CA . PHE A 1 222 ? 1.146 9.82 -3.188 1 98.5 222 PHE A CA 1
ATOM 1671 C C . PHE A 1 222 ? 0.892 8.625 -4.098 1 98.5 222 PHE A C 1
ATOM 1673 O O . PHE A 1 222 ? 0.588 8.789 -5.281 1 98.5 222 PHE A O 1
ATOM 1680 N N . GLN A 1 223 ? 0.996 7.477 -3.539 1 98.25 223 GLN A N 1
ATOM 1681 C CA . GLN A 1 223 ? 0.791 6.242 -4.285 1 98.25 223 GLN A CA 1
ATOM 1682 C C . GLN A 1 223 ? -0.636 6.148 -4.816 1 98.25 223 GLN A C 1
ATOM 1684 O O . GLN A 1 223 ? -0.857 5.703 -5.945 1 98.25 223 GLN A O 1
ATOM 1689 N N . MET A 1 224 ? -1.604 6.5 -4.004 1 98.75 224 MET A N 1
ATOM 1690 C CA . MET A 1 224 ? -2.996 6.523 -4.441 1 98.75 224 MET A CA 1
ATOM 1691 C C . MET A 1 224 ? -3.188 7.496 -5.598 1 98.75 224 MET A C 1
ATOM 1693 O O . MET A 1 224 ? -3.904 7.199 -6.555 1 98.75 224 MET A O 1
ATOM 1697 N N . ALA A 1 225 ? -2.549 8.641 -5.512 1 98.88 225 ALA A N 1
ATOM 1698 C CA . ALA A 1 225 ? -2.648 9.648 -6.562 1 98.88 225 ALA A CA 1
ATOM 1699 C C . ALA A 1 225 ? -2.068 9.133 -7.875 1 98.88 225 ALA A C 1
ATOM 1701 O O . ALA A 1 225 ? -2.627 9.375 -8.945 1 98.88 225 ALA A O 1
ATOM 1702 N N . ILE A 1 226 ? -0.953 8.438 -7.824 1 98.62 226 ILE A N 1
ATOM 1703 C CA . ILE A 1 226 ? -0.327 7.859 -9.008 1 98.62 226 ILE A CA 1
ATOM 1704 C C . ILE A 1 226 ? -1.279 6.855 -9.656 1 98.62 226 ILE A C 1
ATOM 1706 O O . ILE A 1 226 ? -1.458 6.863 -10.875 1 98.62 226 ILE A O 1
ATOM 1710 N N . ALA A 1 227 ? -1.863 5.988 -8.828 1 98.56 227 ALA A N 1
ATOM 1711 C CA . ALA A 1 227 ? -2.811 5.004 -9.344 1 98.56 227 ALA A CA 1
ATOM 1712 C C . ALA A 1 227 ? -4.02 5.684 -9.984 1 98.56 227 ALA A C 1
ATOM 1714 O O . ALA A 1 227 ? -4.473 5.277 -11.055 1 98.56 227 ALA A O 1
ATOM 1715 N N . ALA A 1 228 ? -4.555 6.719 -9.281 1 98.81 228 ALA A N 1
ATOM 1716 C CA . ALA A 1 228 ? -5.707 7.445 -9.805 1 98.81 228 ALA A CA 1
ATOM 1717 C C . ALA A 1 228 ? -5.402 8.039 -11.18 1 98.81 228 ALA A C 1
ATOM 1719 O O . ALA A 1 228 ? -6.184 7.883 -12.117 1 98.81 228 ALA A O 1
ATOM 1720 N N . LYS A 1 229 ? -4.266 8.688 -11.305 1 98.56 229 LYS A N 1
ATOM 1721 C CA . LYS A 1 229 ? -3.871 9.297 -12.57 1 98.56 229 LYS A CA 1
ATOM 1722 C C . LYS A 1 229 ? -3.705 8.242 -13.664 1 98.56 229 LYS A C 1
ATOM 1724 O O . LYS A 1 229 ? -4.176 8.422 -14.789 1 98.56 229 LYS A O 1
ATOM 1729 N N . ALA A 1 230 ? -3.023 7.152 -13.336 1 97.5 230 ALA A N 1
ATOM 1730 C CA . ALA A 1 230 ? -2.781 6.078 -14.297 1 97.5 230 ALA A CA 1
ATOM 1731 C C . ALA A 1 230 ? -4.094 5.527 -14.852 1 97.5 230 ALA A C 1
ATOM 1733 O O . ALA A 1 230 ? -4.148 5.062 -15.992 1 97.5 230 ALA A O 1
ATOM 1734 N N . MET A 1 231 ? -5.164 5.652 -14.102 1 97.44 231 MET A N 1
ATOM 1735 C CA . MET A 1 231 ? -6.434 5.051 -14.508 1 97.44 231 MET A CA 1
ATOM 1736 C C . MET A 1 231 ? -7.453 6.121 -14.867 1 97.44 231 MET A C 1
ATOM 1738 O O . MET A 1 231 ? -8.641 5.828 -15.023 1 97.44 231 MET A O 1
ATOM 1742 N N . GLY A 1 232 ? -7.059 7.312 -14.859 1 98.06 232 GLY A N 1
ATOM 1743 C CA . GLY A 1 232 ? -7.895 8.414 -15.32 1 98.06 232 GLY A CA 1
ATOM 1744 C C . GLY A 1 232 ? -8.977 8.789 -14.336 1 98.06 232 GLY A C 1
ATOM 1745 O O . GLY A 1 232 ? -10.094 9.148 -14.727 1 98.06 232 GLY A O 1
ATOM 1746 N N . LYS A 1 233 ? -8.758 8.602 -13.078 1 98.62 233 LYS A N 1
ATOM 1747 C CA . LYS A 1 233 ? -9.719 8.961 -12.039 1 98.62 233 LYS A CA 1
ATOM 1748 C C . LYS A 1 233 ? -9.352 10.289 -11.383 1 98.62 233 LYS A C 1
ATOM 1750 O O . LYS A 1 233 ? -8.172 10.547 -11.125 1 98.62 233 LYS A O 1
ATOM 1755 N N . PRO A 1 234 ? -10.312 11.172 -11.141 1 98.62 234 PRO A N 1
ATOM 1756 C CA . PRO A 1 234 ? -9.992 12.422 -10.445 1 98.62 234 PRO A CA 1
ATOM 1757 C C . PRO A 1 234 ? -9.516 12.195 -9.008 1 98.62 234 PRO A C 1
ATOM 1759 O O . PRO A 1 234 ? -10.023 11.305 -8.32 1 98.62 234 PRO A O 1
ATOM 1762 N N . PHE A 1 235 ? -8.555 12.961 -8.641 1 98.81 235 PHE A N 1
ATOM 1763 C CA . PHE A 1 235 ? -7.965 12.945 -7.305 1 98.81 235 PHE A CA 1
ATOM 1764 C C . PHE A 1 235 ? -8.164 14.289 -6.609 1 98.81 235 PHE A C 1
ATOM 1766 O O . PHE A 1 235 ? -7.543 15.281 -6.977 1 98.81 235 PHE A O 1
ATOM 1773 N N . TYR A 1 236 ? -9 14.352 -5.527 1 98.81 236 TYR A N 1
ATOM 1774 C CA . TYR A 1 236 ? -9.352 15.586 -4.84 1 98.81 236 TYR A CA 1
ATOM 1775 C C . TYR A 1 236 ? -8.75 15.625 -3.441 1 98.81 236 TYR A C 1
ATOM 1777 O O . TYR A 1 236 ? -8.742 14.609 -2.734 1 98.81 236 TYR A O 1
ATOM 1785 N N . ALA A 1 237 ? -8.289 16.734 -3.119 1 98.75 237 ALA A N 1
ATOM 1786 C CA . ALA A 1 237 ? -7.812 16.969 -1.756 1 98.75 237 ALA A CA 1
ATOM 1787 C C . ALA A 1 237 ? -8.703 17.969 -1.027 1 98.75 237 ALA A C 1
ATOM 1789 O O . ALA A 1 237 ? -9.047 19.016 -1.582 1 98.75 237 ALA A O 1
ATOM 1790 N N . LEU A 1 238 ? -9.125 17.641 0.164 1 98.56 238 LEU A N 1
ATOM 1791 C CA . LEU A 1 238 ? -9.836 18.547 1.051 1 98.56 238 LEU A CA 1
ATOM 1792 C C . LEU A 1 238 ? -8.914 19.094 2.139 1 98.56 238 LEU A C 1
ATOM 1794 O O . LEU A 1 238 ? -8.312 18.312 2.889 1 98.56 238 LEU A O 1
ATOM 1798 N N . ALA A 1 239 ? -8.789 20.375 2.221 1 96.81 239 ALA A N 1
ATOM 1799 C CA . ALA A 1 239 ? -7.852 20.922 3.199 1 96.81 239 ALA A CA 1
ATOM 1800 C C . ALA A 1 239 ? -8.273 22.328 3.637 1 96.81 239 ALA A C 1
ATOM 1802 O O . ALA A 1 239 ? -8.68 23.141 2.809 1 96.81 239 ALA A O 1
ATOM 1803 N N . GLU A 1 240 ? -8.203 22.609 4.891 1 94.44 240 GLU A N 1
ATOM 1804 C CA . GLU A 1 240 ? -8.438 23.938 5.434 1 94.44 240 GLU A CA 1
ATOM 1805 C C . GLU A 1 240 ? -7.32 24.906 5.047 1 94.44 240 GLU A C 1
ATOM 1807 O O . GLU A 1 240 ? -6.152 24.516 4.988 1 94.44 240 GLU A O 1
ATOM 1812 N N . SER A 1 241 ? -7.652 26.109 4.914 1 91.81 241 SER A N 1
ATOM 1813 C CA . SER A 1 241 ? -6.703 27.109 4.43 1 91.81 241 SER A CA 1
ATOM 1814 C C . SER A 1 241 ? -5.551 27.281 5.41 1 91.81 241 SER A C 1
ATOM 1816 O O . SER A 1 241 ? -4.43 27.609 5.004 1 91.81 241 SER A O 1
ATOM 1818 N N . PHE A 1 242 ? -5.82 27.031 6.676 1 89.5 242 PHE A N 1
ATOM 1819 C CA . PHE A 1 242 ? -4.762 27.25 7.656 1 89.5 242 PHE A CA 1
ATOM 1820 C C . PHE A 1 242 ? -3.709 26.141 7.562 1 89.5 242 PHE A C 1
ATOM 1822 O O . PHE A 1 242 ? -2.688 26.203 8.25 1 89.5 242 PHE A O 1
ATOM 1829 N N . LYS A 1 243 ? -3.854 25.141 6.707 1 92.56 243 LYS A N 1
ATOM 1830 C CA . LYS A 1 243 ? -2.865 24.094 6.469 1 92.56 243 LYS A CA 1
ATOM 1831 C C . LYS A 1 243 ? -1.994 24.422 5.262 1 92.56 243 LYS A C 1
ATOM 1833 O O . LYS A 1 243 ? -1.146 23.625 4.863 1 92.56 243 LYS A O 1
ATOM 1838 N N . PHE A 1 244 ? -2.277 25.578 4.629 1 92.44 244 PHE A N 1
ATOM 1839 C CA . PHE A 1 244 ? -1.446 26.016 3.514 1 92.44 244 PHE A CA 1
ATOM 1840 C C . PHE A 1 244 ? -0.099 26.531 4.012 1 92.44 244 PHE A C 1
ATOM 1842 O O . PHE A 1 244 ? -0.028 27.219 5.027 1 92.44 244 PHE A O 1
ATOM 1849 N N . THR A 1 245 ? 0.942 26.141 3.361 1 90.88 245 THR A N 1
ATOM 1850 C CA . THR A 1 245 ? 2.287 26.516 3.777 1 90.88 245 THR A CA 1
ATOM 1851 C C . THR A 1 245 ? 3.105 27 2.584 1 90.88 245 THR A C 1
ATOM 1853 O O . THR A 1 245 ? 2.797 26.672 1.438 1 90.88 245 THR A O 1
ATOM 1856 N N . ARG A 1 246 ? 4.199 27.703 2.838 1 88.88 246 ARG A N 1
ATOM 1857 C CA . ARG A 1 246 ? 5.074 28.25 1.805 1 88.88 246 ARG A CA 1
ATOM 1858 C C . ARG A 1 246 ? 6.133 27.219 1.396 1 88.88 246 ARG A C 1
ATOM 1860 O O . ARG A 1 246 ? 6.938 27.484 0.498 1 88.88 246 ARG A O 1
ATOM 1867 N N . LEU A 1 247 ? 6.07 26.094 1.972 1 89.75 247 LEU A N 1
ATOM 1868 C CA . LEU A 1 247 ? 7.023 25.031 1.63 1 89.75 247 LEU A CA 1
ATOM 1869 C C . LEU A 1 247 ? 6.922 24.672 0.153 1 89.75 247 LEU A C 1
ATOM 1871 O O . LEU A 1 247 ? 5.828 24.656 -0.415 1 89.75 247 LEU A O 1
ATOM 1875 N N . PHE A 1 248 ? 8.164 24.344 -0.391 1 91.75 248 PHE A N 1
ATOM 1876 C CA . PHE A 1 248 ? 8.234 24.016 -1.81 1 91.75 248 PHE A CA 1
ATOM 1877 C C . PHE A 1 248 ? 9.086 22.781 -2.033 1 91.75 248 PHE A C 1
ATOM 1879 O O . PHE A 1 248 ? 10.141 22.844 -2.668 1 91.75 248 PHE A O 1
ATOM 1886 N N . PRO A 1 249 ? 8.602 21.641 -1.626 1 93.44 249 PRO A N 1
ATOM 1887 C CA . PRO A 1 249 ? 9.367 20.406 -1.816 1 93.44 249 PRO A CA 1
ATOM 1888 C C . PRO A 1 249 ? 9.508 20.031 -3.287 1 93.44 249 PRO A C 1
ATOM 1890 O O . PRO A 1 249 ? 8.57 20.203 -4.07 1 93.44 249 PRO A O 1
ATOM 1893 N N . LEU A 1 250 ? 10.672 19.469 -3.67 1 89.94 250 LEU A N 1
ATOM 1894 C CA . LEU A 1 250 ? 10.914 19 -5.031 1 89.94 250 LEU A CA 1
ATOM 1895 C C . LEU A 1 250 ? 10.609 17.516 -5.164 1 89.94 250 LEU A C 1
ATOM 1897 O O . LEU A 1 250 ? 10.414 17.016 -6.273 1 89.94 250 LEU A O 1
ATOM 1901 N N . GLY A 1 251 ? 10.555 16.891 -4.086 1 91.88 251 GLY A N 1
ATOM 1902 C CA . GLY A 1 251 ? 10.305 15.453 -4.074 1 91.88 251 GLY A CA 1
ATOM 1903 C C . GLY A 1 251 ? 10.078 14.898 -2.68 1 91.88 251 GLY A C 1
ATOM 1904 O O . GLY A 1 251 ? 9.891 15.656 -1.727 1 91.88 251 GLY A O 1
ATOM 1905 N N . GLN A 1 252 ? 10.07 13.578 -2.574 1 93.38 252 GLN A N 1
ATOM 1906 C CA . GLN A 1 252 ? 9.75 12.875 -1.338 1 93.38 252 GLN A CA 1
ATOM 1907 C C . GLN A 1 252 ? 10.742 13.219 -0.234 1 93.38 252 GLN A C 1
ATOM 1909 O O . GLN A 1 252 ? 10.383 13.266 0.943 1 93.38 252 GLN A O 1
ATOM 1914 N N . TYR A 1 253 ? 11.922 13.516 -0.594 1 90.62 253 TYR A N 1
ATOM 1915 C CA . TYR A 1 253 ? 13 13.586 0.387 1 90.62 253 TYR A CA 1
ATOM 1916 C C . TYR A 1 253 ? 13.273 15.031 0.796 1 90.62 253 TYR A C 1
ATOM 1918 O O . TYR A 1 253 ? 14.242 15.305 1.505 1 90.62 253 TYR A O 1
ATOM 1926 N N . ASP A 1 254 ? 12.383 15.945 0.395 1 90.31 254 ASP A N 1
ATOM 1927 C CA . ASP A 1 254 ? 12.492 17.359 0.749 1 90.31 254 ASP A CA 1
ATOM 1928 C C . ASP A 1 254 ? 11.469 17.734 1.818 1 90.31 254 ASP A C 1
ATOM 1930 O O . ASP A 1 254 ? 11.328 18.906 2.164 1 90.31 254 ASP A O 1
ATOM 1934 N N . ILE A 1 255 ? 10.727 16.781 2.303 1 90.44 255 ILE A N 1
ATOM 1935 C CA . ILE A 1 255 ? 9.805 17.031 3.404 1 90.44 255 ILE A CA 1
ATOM 1936 C C . ILE A 1 255 ? 10.586 17.25 4.699 1 90.44 255 ILE A C 1
ATOM 1938 O O . ILE A 1 255 ? 11.406 16.406 5.082 1 90.44 255 ILE A O 1
ATOM 1942 N N . PRO A 1 256 ? 10.344 18.328 5.301 1 86.81 256 PRO A N 1
ATOM 1943 C CA . PRO A 1 256 ? 11.039 18.547 6.566 1 86.81 256 PRO A CA 1
ATOM 1944 C C . PRO A 1 256 ? 10.734 17.484 7.613 1 86.81 256 PRO A C 1
ATOM 1946 O O . PRO A 1 256 ? 9.602 17.016 7.703 1 86.81 256 PRO A O 1
ATOM 1949 N N . SER A 1 257 ? 11.781 17.016 8.227 1 83.81 257 SER A N 1
ATOM 1950 C CA . SER A 1 257 ? 11.633 15.992 9.258 1 83.81 257 SER A CA 1
ATOM 1951 C C . SER A 1 257 ? 12.531 16.297 10.461 1 83.81 257 SER A C 1
ATOM 1953 O O . SER A 1 257 ? 13.617 16.844 10.305 1 83.81 257 SER A O 1
ATOM 1955 N N . SER A 1 258 ? 11.977 16.031 11.656 1 80.56 258 SER A N 1
ATOM 1956 C CA . SER A 1 258 ? 12.75 16.172 12.883 1 80.56 258 SER A CA 1
ATOM 1957 C C . SER A 1 258 ? 13.289 14.836 13.359 1 80.56 258 SER A C 1
ATOM 1959 O O . SER A 1 258 ? 13.836 14.742 14.461 1 80.56 258 SER A O 1
ATOM 1961 N N . LEU A 1 259 ? 13.117 13.82 12.492 1 79.44 259 LEU A N 1
ATOM 1962 C CA . LEU A 1 259 ? 13.633 12.5 12.852 1 79.44 259 LEU A CA 1
ATOM 1963 C C . LEU A 1 259 ? 15.148 12.453 12.727 1 79.44 259 LEU A C 1
ATOM 1965 O O . LEU A 1 259 ? 15.727 13.133 11.875 1 79.44 259 LEU A O 1
ATOM 1969 N N . PRO A 1 260 ? 15.781 11.656 13.586 1 76.25 260 PRO A N 1
ATOM 1970 C CA . PRO A 1 260 ? 17.25 11.586 13.594 1 76.25 260 PRO A CA 1
ATOM 1971 C C . PRO A 1 260 ? 17.812 11.008 12.305 1 76.25 260 PRO A C 1
ATOM 1973 O O . PRO A 1 260 ? 18.938 11.344 11.914 1 76.25 260 PRO A O 1
ATOM 1976 N N . ALA A 1 261 ? 17.141 10.086 11.68 1 80.25 261 ALA A N 1
ATOM 1977 C CA . ALA A 1 261 ? 17.578 9.477 10.43 1 80.25 261 ALA A CA 1
ATOM 1978 C C . ALA A 1 261 ? 16.5 9.57 9.359 1 80.25 261 ALA A C 1
ATOM 1980 O O . ALA A 1 261 ? 15.305 9.609 9.672 1 80.25 261 ALA A O 1
ATOM 1981 N N . ALA A 1 262 ? 17.047 9.609 8.125 1 86.44 262 ALA A N 1
ATOM 1982 C CA . ALA A 1 262 ? 16.109 9.617 7.012 1 86.44 262 ALA A CA 1
ATOM 1983 C C . ALA A 1 262 ? 15.297 8.328 6.961 1 86.44 262 ALA A C 1
ATOM 1985 O O . ALA A 1 262 ? 15.828 7.246 7.227 1 86.44 262 ALA A O 1
ATOM 1986 N N . PRO A 1 263 ? 14.094 8.492 6.656 1 90.88 263 PRO A N 1
ATOM 1987 C CA . PRO A 1 263 ? 13.305 7.262 6.543 1 90.88 263 PRO A CA 1
ATOM 1988 C C . PRO A 1 263 ? 13.906 6.27 5.551 1 90.88 263 PRO A C 1
ATOM 1990 O O . PRO A 1 263 ? 14.469 6.672 4.527 1 90.88 263 PRO A O 1
ATOM 1993 N N . LEU A 1 264 ? 13.836 4.949 5.93 1 93.38 264 LEU A N 1
ATOM 1994 C CA . LEU A 1 264 ? 14.227 3.832 5.078 1 93.38 264 LEU A CA 1
ATOM 1995 C C . LEU A 1 264 ? 15.727 3.879 4.785 1 93.38 264 LEU A C 1
ATOM 1997 O O . LEU A 1 264 ? 16.156 3.557 3.674 1 93.38 264 LEU A O 1
ATOM 2001 N N . SER A 1 265 ? 16.469 4.371 5.707 1 91.38 265 SER A N 1
ATOM 2002 C CA . SER A 1 265 ? 17.922 4.328 5.582 1 91.38 265 SER A CA 1
ATOM 2003 C C . SER A 1 265 ? 18.453 2.916 5.797 1 91.38 265 SER A C 1
ATOM 2005 O O . SER A 1 265 ? 17.953 2.18 6.648 1 91.38 265 SER A O 1
ATOM 2007 N N . PHE A 1 266 ? 19.469 2.545 4.957 1 91.31 266 PHE A N 1
ATOM 2008 C CA . PHE A 1 266 ? 20.125 1.255 5.145 1 91.31 266 PHE A CA 1
ATOM 2009 C C . PHE A 1 266 ? 21.109 1.311 6.309 1 91.31 266 PHE A C 1
ATOM 2011 O O . PHE A 1 266 ? 21.734 2.344 6.547 1 91.31 266 PHE A O 1
ATOM 2018 N N . PRO A 1 267 ? 21.156 0.225 7.039 1 77.12 267 PRO A N 1
ATOM 2019 C CA . PRO A 1 267 ? 22.141 0.213 8.125 1 77.12 267 PRO A CA 1
ATOM 2020 C C . PRO A 1 267 ? 23.578 0.332 7.621 1 77.12 267 PRO A C 1
ATOM 2022 O O . PRO A 1 267 ? 23.875 -0.093 6.504 1 77.12 267 PRO A O 1
ATOM 2025 N N . ALA A 1 268 ? 24.406 1.163 8.219 1 66.62 268 ALA A N 1
ATOM 2026 C CA . ALA A 1 268 ? 25.812 1.299 7.852 1 66.62 268 ALA A CA 1
ATOM 2027 C C . ALA A 1 268 ? 26.516 -0.053 7.883 1 66.62 268 ALA A C 1
ATOM 2029 O O . ALA A 1 268 ? 26.156 -0.93 8.672 1 66.62 268 ALA A O 1
ATOM 2030 N N . ALA A 1 269 ? 27.344 -0.394 6.77 1 55 269 ALA A N 1
ATOM 2031 C CA . ALA A 1 269 ? 28.094 -1.635 6.625 1 55 269 ALA A CA 1
ATOM 2032 C C . ALA A 1 269 ? 28.703 -2.068 7.957 1 55 269 ALA A C 1
ATOM 2034 O O . ALA A 1 269 ? 28.75 -3.262 8.258 1 55 269 ALA A O 1
ATOM 2035 N N . ALA A 1 270 ? 29.453 -1.138 8.562 1 48.03 270 ALA A N 1
ATOM 2036 C CA . ALA A 1 270 ? 30.188 -1.5 9.773 1 48.03 270 ALA A CA 1
ATOM 2037 C C . ALA A 1 270 ? 29.266 -2.131 10.805 1 48.03 270 ALA A C 1
ATOM 2039 O O . ALA A 1 270 ? 29.719 -2.791 11.742 1 48.03 270 ALA A O 1
ATOM 2040 N N . ASP A 1 271 ? 28.062 -1.804 10.656 1 47.84 271 ASP A N 1
ATOM 2041 C CA . ASP A 1 271 ? 27.125 -2.312 11.656 1 47.84 271 ASP A CA 1
ATOM 2042 C C . ASP A 1 271 ? 26.734 -3.76 11.359 1 47.84 271 ASP A C 1
ATOM 2044 O O . ASP A 1 271 ? 26.031 -4.395 12.141 1 47.84 271 ASP A O 1
ATOM 2048 N N . TYR A 1 272 ? 26.938 -4.207 10.148 1 43.56 272 TYR A N 1
ATOM 2049 C CA . TYR A 1 272 ? 26.656 -5.602 9.812 1 43.56 272 TYR A CA 1
ATOM 2050 C C . TYR A 1 272 ? 27.578 -6.539 10.586 1 43.56 272 TYR A C 1
ATOM 2052 O O . TYR A 1 272 ? 27.297 -7.734 10.711 1 43.56 272 TYR A O 1
ATOM 2060 N N . ASP A 1 273 ? 28.875 -6.152 10.734 1 40.62 273 ASP A N 1
ATOM 2061 C CA . ASP A 1 273 ? 29.734 -7.051 11.492 1 40.62 273 ASP A CA 1
ATOM 2062 C C . ASP A 1 273 ? 29.172 -7.305 12.891 1 40.62 273 ASP A C 1
ATOM 2064 O O . ASP A 1 273 ? 29.578 -8.242 13.57 1 40.62 273 ASP A O 1
ATOM 2068 N N . SER A 1 274 ? 28.969 -6.289 13.633 1 39.47 274 SER A N 1
ATOM 2069 C CA . SER A 1 274 ? 28.453 -6.605 14.961 1 39.47 274 SER A CA 1
ATOM 2070 C C . SER A 1 274 ? 27.094 -7.297 14.867 1 39.47 274 SER A C 1
ATOM 2072 O O . SER A 1 274 ? 26.078 -6.656 14.586 1 39.47 274 SER A O 1
ATOM 2074 N N . ARG A 1 275 ? 27.172 -8.422 14.453 1 37.78 275 ARG A N 1
ATOM 2075 C CA . ARG A 1 275 ? 26.297 -9.547 14.125 1 37.78 275 ARG A CA 1
ATOM 2076 C C . ARG A 1 275 ? 25.016 -9.492 14.938 1 37.78 275 ARG A C 1
ATOM 2078 O O . ARG A 1 275 ? 24.062 -10.234 14.664 1 37.78 275 ARG A O 1
ATOM 2085 N N . GLU A 1 276 ? 25.094 -9.391 16.203 1 37.75 276 GLU A N 1
ATOM 2086 C CA . GLU A 1 276 ? 23.984 -9.758 17.078 1 37.75 276 GLU A CA 1
ATOM 2087 C C . GLU A 1 276 ? 22.734 -8.961 16.734 1 37.75 276 GLU A C 1
ATOM 2089 O O . GLU A 1 276 ? 21.625 -9.516 16.672 1 37.75 276 GLU A O 1
ATOM 2094 N N . THR A 1 277 ? 22.547 -7.5 17.109 1 37.12 277 THR A N 1
ATOM 2095 C CA . THR A 1 277 ? 21.469 -6.711 17.672 1 37.12 277 THR A CA 1
ATOM 2096 C C . THR A 1 277 ? 20.703 -5.984 16.562 1 37.12 277 THR A C 1
ATOM 2098 O O . THR A 1 277 ? 19.531 -5.656 16.719 1 37.12 277 THR A O 1
ATOM 2101 N N . ALA A 1 278 ? 21.359 -5.473 15.562 1 38.28 278 ALA A N 1
ATOM 2102 C CA . ALA A 1 278 ? 20.703 -4.438 14.781 1 38.28 278 ALA A CA 1
ATOM 2103 C C . ALA A 1 278 ? 19.656 -5.047 13.836 1 38.28 278 ALA A C 1
ATOM 2105 O O . ALA A 1 278 ? 18.641 -4.422 13.531 1 38.28 278 ALA A O 1
ATOM 2106 N N . SER A 1 279 ? 20.062 -6.066 13 1 43.72 279 SER A N 1
ATOM 2107 C CA . SER A 1 279 ? 19.281 -6.762 11.984 1 43.72 279 SER A CA 1
ATOM 2108 C C . SER A 1 279 ? 17.938 -7.203 12.539 1 43.72 279 SER A C 1
ATOM 2110 O O . SER A 1 279 ? 16.938 -7.199 11.82 1 43.72 279 SER A O 1
ATOM 2112 N N . SER A 1 280 ? 17.984 -7.77 13.789 1 44.81 280 SER A N 1
ATOM 2113 C CA . SER A 1 280 ? 16.844 -8.375 14.461 1 44.81 280 SER A CA 1
ATOM 2114 C C . SER A 1 280 ? 15.75 -7.344 14.727 1 44.81 280 SER A C 1
ATOM 2116 O O . SER A 1 280 ? 14.586 -7.699 14.945 1 44.81 280 SER A O 1
ATOM 2118 N N . LYS A 1 281 ? 16.141 -6.059 14.719 1 46.59 281 LYS A N 1
ATOM 2119 C CA . LYS A 1 281 ? 15.242 -5.043 15.25 1 46.59 281 LYS A CA 1
ATOM 2120 C C . LYS A 1 281 ? 14.289 -4.539 14.164 1 46.59 281 LYS A C 1
ATOM 2122 O O . LYS A 1 281 ? 13.188 -4.078 14.461 1 46.59 281 LYS A O 1
ATOM 2127 N N . CYS A 1 282 ? 14.828 -4.594 12.883 1 52.28 282 CYS A N 1
ATOM 2128 C CA . CYS A 1 282 ? 13.969 -4.004 11.859 1 52.28 282 CYS A CA 1
ATOM 2129 C C . CYS A 1 282 ? 13.148 -5.074 11.156 1 52.28 282 CYS A C 1
ATOM 2131 O O . CYS A 1 282 ? 12.391 -4.773 10.227 1 52.28 282 CYS A O 1
ATOM 2133 N N . GLY A 1 283 ? 13.375 -6.312 11.633 1 55.34 283 GLY A N 1
ATOM 2134 C CA . GLY A 1 283 ? 12.742 -7.434 10.961 1 55.34 283 GLY A CA 1
ATOM 2135 C C . GLY A 1 283 ? 11.578 -8.016 11.75 1 55.34 283 GLY A C 1
ATOM 2136 O O . GLY A 1 283 ? 10.742 -7.277 12.273 1 55.34 283 GLY A O 1
ATOM 2137 N N . VAL A 1 284 ? 11.555 -9.352 11.664 1 59.53 284 VAL A N 1
ATOM 2138 C CA . VAL A 1 284 ? 10.531 -10.141 12.336 1 59.53 284 VAL A CA 1
ATOM 2139 C C . VAL A 1 284 ? 10.68 -9.984 13.852 1 59.53 284 VAL A C 1
ATOM 2141 O O . VAL A 1 284 ? 11.789 -10.031 14.383 1 59.53 284 VAL A O 1
ATOM 2144 N N . ALA A 1 285 ? 9.586 -9.625 14.484 1 57.56 285 ALA A N 1
ATOM 2145 C CA . ALA A 1 285 ? 9.586 -9.695 15.945 1 57.56 285 ALA A CA 1
ATOM 2146 C C . ALA A 1 285 ? 10.062 -11.055 16.438 1 57.56 285 ALA A C 1
ATOM 2148 O O . ALA A 1 285 ? 9.531 -12.094 16.031 1 57.56 285 ALA A O 1
ATOM 2149 N N . GLY A 1 286 ? 11.227 -11.336 17.156 1 54.97 286 GLY A N 1
ATOM 2150 C CA . GLY A 1 286 ? 11.688 -12.57 17.766 1 54.97 286 GLY A CA 1
ATOM 2151 C C . GLY A 1 286 ? 12.945 -13.125 17.125 1 54.97 286 GLY A C 1
ATOM 2152 O O . GLY A 1 286 ? 13.531 -14.086 17.625 1 54.97 286 GLY A O 1
ATOM 2153 N N . GLY A 1 287 ? 13.484 -12.602 16.031 1 61.84 287 GLY A N 1
ATOM 2154 C CA . GLY A 1 287 ? 14.766 -13.008 15.477 1 61.84 287 GLY A CA 1
ATOM 2155 C C . GLY A 1 287 ? 14.672 -14.258 14.625 1 61.84 287 GLY A C 1
ATOM 2156 O O . GLY A 1 287 ? 13.672 -14.984 14.68 1 61.84 287 GLY A O 1
ATOM 2157 N N . GLY A 1 288 ? 15.547 -14.625 13.586 1 73.56 288 GLY A N 1
ATOM 2158 C CA . GLY A 1 288 ? 15.664 -15.781 12.719 1 73.56 288 GLY A CA 1
ATOM 2159 C C . GLY A 1 288 ? 14.766 -15.711 11.5 1 73.56 288 GLY A C 1
ATOM 2160 O O . GLY A 1 288 ? 14.062 -14.711 11.297 1 73.56 288 GLY A O 1
ATOM 2161 N N . VAL A 1 289 ? 14.898 -16.641 10.578 1 82.88 289 VAL A N 1
ATOM 2162 C CA . VAL A 1 289 ? 14.062 -16.719 9.383 1 82.88 289 VAL A CA 1
ATOM 2163 C C . VAL A 1 289 ? 12.727 -17.391 9.727 1 82.88 289 VAL A C 1
ATOM 2165 O O . VAL A 1 289 ? 12.695 -18.547 10.141 1 82.88 289 VAL A O 1
ATOM 2168 N N . PRO A 1 290 ? 11.656 -16.656 9.656 1 83 290 PRO A N 1
ATOM 2169 C CA . PRO A 1 290 ? 10.359 -17.25 9.977 1 83 290 PRO A CA 1
ATOM 2170 C C . PRO A 1 290 ? 9.875 -18.219 8.906 1 83 290 PRO A C 1
ATOM 2172 O O . PRO A 1 290 ? 10.289 -18.125 7.746 1 83 290 PRO A O 1
ATOM 2175 N N . PRO A 1 291 ? 9.07 -19.188 9.359 1 79.5 291 PRO A N 1
ATOM 2176 C CA . PRO A 1 291 ? 8.461 -20.062 8.352 1 79.5 291 PRO A CA 1
ATOM 2177 C C . PRO A 1 291 ? 7.461 -19.312 7.465 1 79.5 291 PRO A C 1
ATOM 2179 O O . PRO A 1 291 ? 6.98 -18.234 7.832 1 79.5 291 PRO A O 1
ATOM 2182 N N . THR A 1 292 ? 7.387 -19.859 6.242 1 73.69 292 THR A N 1
ATOM 2183 C CA . THR A 1 292 ? 6.355 -19.297 5.375 1 73.69 292 THR A CA 1
ATOM 2184 C C . THR A 1 292 ? 4.965 -19.594 5.918 1 73.69 292 THR A C 1
ATOM 2186 O O . THR A 1 292 ? 4.633 -20.766 6.18 1 73.69 292 THR A O 1
ATOM 2189 N N . PRO A 1 293 ? 4.289 -18.5 6.176 1 67.5 293 PRO A N 1
ATOM 2190 C CA . PRO A 1 293 ? 2.922 -18.781 6.613 1 67.5 293 PRO A CA 1
ATOM 2191 C C . PRO A 1 293 ? 2.146 -19.641 5.605 1 67.5 293 PRO A C 1
ATOM 2193 O O . PRO A 1 293 ? 2.322 -19.469 4.395 1 67.5 293 PRO A O 1
ATOM 2196 N N . VAL A 1 294 ? 1.536 -20.594 6.113 1 61.94 294 VAL A N 1
ATOM 2197 C CA . VAL A 1 294 ? 0.754 -21.5 5.281 1 61.94 294 VAL A CA 1
ATOM 2198 C C . VAL A 1 294 ? -0.291 -20.703 4.496 1 61.94 294 VAL A C 1
ATOM 2200 O O . VAL A 1 294 ? -0.985 -19.859 5.059 1 61.94 294 VAL A O 1
ATOM 2203 N N . ARG A 1 295 ? -0.137 -20.797 3.217 1 63.16 295 ARG A N 1
ATOM 2204 C CA . ARG A 1 295 ? -1.223 -20.203 2.441 1 63.16 295 ARG A CA 1
ATOM 2205 C C . ARG A 1 295 ? -2.523 -20.969 2.648 1 63.16 295 ARG A C 1
ATOM 2207 O O . ARG A 1 295 ? -2.582 -22.172 2.414 1 63.16 295 ARG A O 1
ATOM 2214 N N . PRO A 1 296 ? -3.406 -20.281 3.08 1 62.81 296 PRO A N 1
ATOM 2215 C CA . PRO A 1 296 ? -4.625 -20.953 3.543 1 62.81 296 PRO A CA 1
ATOM 2216 C C . PRO A 1 296 ? -5.438 -21.547 2.396 1 62.81 296 PRO A C 1
ATOM 2218 O O . PRO A 1 296 ? -5.418 -21.016 1.281 1 62.81 296 PRO A O 1
ATOM 2221 N N . MET A 1 297 ? -5.762 -22.797 2.602 1 75.06 297 MET A N 1
ATOM 2222 C CA . MET A 1 297 ? -6.918 -23.281 1.854 1 75.06 297 MET A CA 1
ATOM 2223 C C . MET A 1 297 ? -8.156 -22.453 2.174 1 75.06 297 MET A C 1
ATOM 2225 O O . MET A 1 297 ? -8.18 -21.719 3.158 1 75.06 297 MET A O 1
ATOM 2229 N N . ILE A 1 298 ? -9.102 -22.422 1.323 1 73.06 298 ILE A N 1
ATOM 2230 C CA . ILE A 1 298 ? -10.281 -21.578 1.458 1 73.06 298 ILE A CA 1
ATOM 2231 C C . ILE A 1 298 ? -10.891 -21.75 2.85 1 73.06 298 ILE A C 1
ATOM 2233 O O . ILE A 1 298 ? -11.281 -20.766 3.49 1 73.06 298 ILE A O 1
ATOM 2237 N N . ASP A 1 299 ? -10.852 -22.906 3.389 1 72 299 ASP A N 1
ATOM 2238 C CA . ASP A 1 299 ? -11.539 -23.172 4.648 1 72 299 ASP A CA 1
ATOM 2239 C C . ASP A 1 299 ? -10.562 -23.172 5.82 1 72 299 ASP A C 1
ATOM 2241 O O . ASP A 1 299 ? -10.953 -23.422 6.961 1 72 299 ASP A O 1
ATOM 2245 N N . SER A 1 300 ? -9.422 -22.859 5.531 1 72.88 300 SER A N 1
ATOM 2246 C CA . SER A 1 300 ? -8.422 -22.859 6.602 1 72.88 300 SER A CA 1
ATOM 2247 C C . SER A 1 300 ? -8.414 -21.531 7.348 1 72.88 300 SER A C 1
ATOM 2249 O O . SER A 1 300 ? -8.875 -20.516 6.824 1 72.88 300 SER A O 1
ATOM 2251 N N . LYS A 1 301 ? -8.094 -21.594 8.625 1 72.44 301 LYS A N 1
ATOM 2252 C CA . LYS A 1 301 ? -7.883 -20.375 9.406 1 72.44 301 LYS A CA 1
ATOM 2253 C C . LYS A 1 301 ? -6.785 -19.516 8.789 1 72.44 301 LYS A C 1
ATOM 2255 O O . LYS A 1 301 ? -5.801 -20.031 8.258 1 72.44 301 LYS A O 1
ATOM 2260 N N . MET A 1 302 ? -7.012 -18.219 8.898 1 75.25 302 MET A N 1
ATOM 2261 C CA . MET A 1 302 ? -5.984 -17.312 8.406 1 75.25 302 MET A CA 1
ATOM 2262 C C . MET A 1 302 ? -4.703 -17.438 9.227 1 75.25 302 MET A C 1
ATOM 2264 O O . MET A 1 302 ? -4.758 -17.5 10.453 1 75.25 302 MET A O 1
ATOM 2268 N N . PRO A 1 303 ? -3.676 -17.578 8.5 1 77.81 303 PRO A N 1
ATOM 2269 C CA . PRO A 1 303 ? -2.428 -17.656 9.266 1 77.81 303 PRO A CA 1
ATOM 2270 C C . PRO A 1 303 ? -2.107 -16.359 10.008 1 77.81 303 PRO A C 1
ATOM 2272 O O . PRO A 1 303 ? -2.561 -15.289 9.602 1 77.81 303 PRO A O 1
ATOM 2275 N N . THR A 1 304 ? -1.395 -16.5 11.086 1 82.62 304 THR A N 1
ATOM 2276 C CA . THR A 1 304 ? -0.911 -15.32 11.789 1 82.62 304 THR A CA 1
ATOM 2277 C C . THR A 1 304 ? 0.113 -14.57 10.945 1 82.62 304 THR A C 1
ATOM 2279 O O . THR A 1 304 ? 1.135 -15.133 10.547 1 82.62 304 THR A O 1
ATOM 2282 N N . PRO A 1 305 ? -0.18 -13.352 10.711 1 88.25 305 PRO A N 1
ATOM 2283 C CA . PRO A 1 305 ? 0.736 -12.594 9.859 1 88.25 305 PRO A CA 1
ATOM 2284 C C . PRO A 1 305 ? 2.062 -12.281 10.547 1 88.25 305 PRO A C 1
ATOM 2286 O O . PRO A 1 305 ? 2.119 -12.203 11.773 1 88.25 305 PRO A O 1
ATOM 2289 N N . LEU A 1 306 ? 3.098 -12.227 9.734 1 90.19 306 LEU A N 1
ATOM 2290 C CA . LEU A 1 306 ? 4.344 -11.656 10.227 1 90.19 306 LEU A CA 1
ATOM 2291 C C . LEU A 1 306 ? 4.227 -10.141 10.375 1 90.19 306 LEU A C 1
ATOM 2293 O O . LEU A 1 306 ? 3.619 -9.477 9.539 1 90.19 306 LEU A O 1
ATOM 2297 N N . GLU A 1 307 ? 4.801 -9.602 11.453 1 89.19 307 GLU A N 1
ATOM 2298 C CA . GLU A 1 307 ? 4.633 -8.18 11.734 1 89.19 307 GLU A CA 1
ATOM 2299 C C . GLU A 1 307 ? 5.984 -7.477 11.867 1 89.19 307 GLU A C 1
ATOM 2301 O O . GLU A 1 307 ? 6.949 -8.07 12.359 1 89.19 307 GLU A O 1
ATOM 2306 N N . MET A 1 308 ? 5.969 -6.246 11.461 1 90.69 308 MET A N 1
ATOM 2307 C CA . MET A 1 308 ? 7.156 -5.414 11.648 1 90.69 308 MET A CA 1
ATOM 2308 C C . MET A 1 308 ? 7.367 -5.086 13.117 1 90.69 308 MET A C 1
ATOM 2310 O O . MET A 1 308 ? 6.402 -4.879 13.859 1 90.69 308 MET A O 1
ATOM 2314 N N . SER A 1 309 ? 8.625 -4.984 13.523 1 87.19 309 SER A N 1
ATOM 2315 C CA . SER A 1 309 ? 8.953 -4.492 14.859 1 87.19 309 SER A CA 1
ATOM 2316 C C . SER A 1 309 ? 8.695 -2.994 14.969 1 87.19 309 SER A C 1
ATOM 2318 O O . SER A 1 309 ? 8.531 -2.309 13.961 1 87.19 309 SER A O 1
ATOM 2320 N N . ASP A 1 310 ? 8.648 -2.451 16.172 1 84.19 310 ASP A N 1
ATOM 2321 C CA . ASP A 1 310 ? 8.484 -1.019 16.391 1 84.19 310 ASP A CA 1
ATOM 2322 C C . ASP A 1 310 ? 9.594 -0.223 15.711 1 84.19 310 ASP A C 1
ATOM 2324 O O . ASP A 1 310 ? 9.336 0.842 15.141 1 84.19 310 ASP A O 1
ATOM 2328 N N . GLU A 1 311 ? 10.711 -0.742 15.789 1 84.62 311 GLU A N 1
ATOM 2329 C CA . GLU A 1 311 ? 11.852 -0.081 15.164 1 84.62 311 GLU A CA 1
ATOM 2330 C C . GLU A 1 311 ? 11.688 -0.035 13.641 1 84.62 311 GLU A C 1
ATOM 2332 O O . GLU A 1 311 ? 12.047 0.958 13.008 1 84.62 311 GLU A O 1
ATOM 2337 N N . GLY A 1 312 ? 11.219 -1.166 13.094 1 87.94 312 GLY A N 1
ATOM 2338 C CA . GLY A 1 312 ? 10.945 -1.19 11.664 1 87.94 312 GLY A CA 1
ATOM 2339 C C . GLY A 1 312 ? 9.914 -0.164 11.234 1 87.94 312 GLY A C 1
ATOM 2340 O O . GLY A 1 312 ? 10.086 0.501 10.211 1 87.94 312 GLY A O 1
ATOM 2341 N N . ILE A 1 313 ? 8.891 -0.069 12.062 1 89.56 313 ILE A N 1
ATOM 2342 C CA . ILE A 1 313 ? 7.824 0.883 11.773 1 89.56 313 ILE A CA 1
ATOM 2343 C C . ILE A 1 313 ? 8.359 2.309 11.875 1 89.56 313 ILE A C 1
ATOM 2345 O O . ILE A 1 313 ? 8.094 3.143 11.008 1 89.56 313 ILE A O 1
ATOM 2349 N N . ARG A 1 314 ? 9.172 2.617 12.852 1 85.44 314 ARG A N 1
ATOM 2350 C CA . ARG A 1 314 ? 9.734 3.945 13.062 1 85.44 314 ARG A CA 1
ATOM 2351 C C . ARG A 1 314 ? 10.68 4.328 11.93 1 85.44 314 ARG A C 1
ATOM 2353 O O . ARG A 1 314 ? 10.875 5.516 11.648 1 85.44 314 ARG A O 1
ATOM 2360 N N . GLY A 1 315 ? 11.219 3.324 11.32 1 88.81 315 GLY A N 1
ATOM 2361 C CA . GLY A 1 315 ? 12.133 3.566 10.211 1 88.81 315 GLY A CA 1
ATOM 2362 C C . GLY A 1 315 ? 11.422 3.887 8.914 1 88.81 315 GLY A C 1
ATOM 2363 O O . GLY A 1 315 ? 12.055 4.312 7.941 1 88.81 315 GLY A O 1
ATOM 2364 N N . ASN A 1 316 ? 10.141 3.697 8.836 1 93.06 316 ASN A N 1
ATOM 2365 C CA . ASN A 1 316 ? 9.352 4.004 7.648 1 93.06 316 ASN A CA 1
ATOM 2366 C C . ASN A 1 316 ? 8.836 5.441 7.672 1 93.06 316 ASN A C 1
ATOM 2368 O O . ASN A 1 316 ? 8.688 6.035 8.742 1 93.06 316 ASN A O 1
ATOM 2372 N N . PRO A 1 317 ? 8.641 5.996 6.5 1 93.19 317 PRO A N 1
ATOM 2373 C CA . PRO A 1 317 ? 8.055 7.336 6.457 1 93.19 317 PRO A CA 1
ATOM 2374 C C . PRO A 1 317 ? 6.594 7.348 6.902 1 93.19 317 PRO A C 1
ATOM 2376 O O . PRO A 1 317 ? 5.844 6.414 6.602 1 93.19 317 PRO A O 1
ATOM 2379 N N . ILE A 1 318 ? 6.203 8.406 7.535 1 89.38 318 ILE A N 1
ATOM 2380 C CA . ILE A 1 318 ? 4.816 8.547 7.961 1 89.38 318 ILE A CA 1
ATOM 2381 C C . ILE A 1 318 ? 4.09 9.531 7.047 1 89.38 318 ILE A C 1
ATOM 2383 O O . ILE A 1 318 ? 2.857 9.555 7.012 1 89.38 318 ILE A O 1
ATOM 2387 N N . LEU A 1 319 ? 4.875 10.289 6.34 1 93.38 319 LEU A N 1
ATOM 2388 C CA . LEU A 1 319 ? 4.328 11.273 5.414 1 93.38 319 LEU A CA 1
ATOM 2389 C C . LEU A 1 319 ? 4.902 11.078 4.016 1 93.38 319 LEU A C 1
ATOM 2391 O O . LEU A 1 319 ? 5.98 10.5 3.854 1 93.38 319 LEU A O 1
ATOM 2395 N N . ASP A 1 320 ? 4.191 11.492 3.045 1 96.5 320 ASP A N 1
ATOM 2396 C CA . ASP A 1 320 ? 4.691 11.562 1.676 1 96.5 320 ASP A CA 1
ATOM 2397 C C . ASP A 1 320 ? 4.23 12.836 0.981 1 96.5 320 ASP A C 1
ATOM 2399 O O . ASP A 1 320 ? 3.477 13.625 1.558 1 96.5 320 ASP A O 1
ATOM 2403 N N . TYR A 1 321 ? 4.848 13.117 -0.108 1 97.25 321 TYR A N 1
ATOM 2404 C CA . TYR A 1 321 ? 4.562 14.312 -0.895 1 97.25 321 TYR A CA 1
ATOM 2405 C C . TYR A 1 321 ? 3.869 13.953 -2.203 1 97.25 321 TYR A C 1
ATOM 2407 O O . TYR A 1 321 ? 4.457 13.289 -3.061 1 97.25 321 TYR A O 1
ATOM 2415 N N . THR A 1 322 ? 2.584 14.266 -2.316 1 98.31 322 THR A N 1
ATOM 2416 C CA . THR A 1 322 ? 1.867 14.125 -3.58 1 98.31 322 THR A CA 1
ATOM 2417 C C . THR A 1 322 ? 2.131 15.32 -4.488 1 98.31 322 THR A C 1
ATOM 2419 O O . THR A 1 322 ? 1.747 16.453 -4.168 1 98.31 322 THR A O 1
ATOM 2422 N N . THR A 1 323 ? 2.713 15.117 -5.625 1 97.69 323 THR A N 1
ATOM 2423 C CA . THR A 1 323 ? 3.092 16.203 -6.527 1 97.69 323 THR A CA 1
ATOM 2424 C C . THR A 1 323 ? 1.862 16.797 -7.199 1 97.69 323 THR A C 1
ATOM 2426 O O . THR A 1 323 ? 0.854 16.125 -7.387 1 97.69 323 THR A O 1
ATOM 2429 N N . PRO A 1 324 ? 1.975 18.062 -7.555 1 97.88 324 PRO A N 1
ATOM 2430 C CA . PRO A 1 324 ? 0.81 18.797 -8.07 1 97.88 324 PRO A CA 1
ATOM 2431 C C . PRO A 1 324 ? 0.227 18.141 -9.328 1 97.88 324 PRO A C 1
ATOM 2433 O O . PRO A 1 324 ? -0.986 18.203 -9.547 1 97.88 324 PRO A O 1
ATOM 2436 N N . ASP A 1 325 ? 1.011 17.531 -10.18 1 97.56 325 ASP A N 1
ATOM 2437 C CA . ASP A 1 325 ? 0.559 16.984 -11.453 1 97.56 325 ASP A CA 1
ATOM 2438 C C . ASP A 1 325 ? -0.364 15.781 -11.227 1 97.56 325 ASP A C 1
ATOM 2440 O O . ASP A 1 325 ? -1.05 15.344 -12.156 1 97.56 325 ASP A O 1
ATOM 2444 N N . HIS A 1 326 ? -0.479 15.273 -10 1 98.25 326 HIS A N 1
ATOM 2445 C CA . HIS A 1 326 ? -1.333 14.125 -9.711 1 98.25 326 HIS A CA 1
ATOM 2446 C C . HIS A 1 326 ? -2.615 14.562 -9.008 1 98.25 326 HIS A C 1
ATOM 2448 O O . HIS A 1 326 ? -3.441 13.727 -8.641 1 98.25 326 HIS A O 1
ATOM 2454 N N . ILE A 1 327 ? -2.771 15.82 -8.805 1 98.62 327 ILE A N 1
ATOM 2455 C CA . ILE A 1 327 ? -3.914 16.344 -8.062 1 98.62 327 ILE A CA 1
ATOM 2456 C C . ILE A 1 327 ? -4.867 17.047 -9.023 1 98.62 327 ILE A C 1
ATOM 2458 O O . ILE A 1 327 ? -4.461 17.953 -9.766 1 98.62 327 ILE A O 1
ATOM 2462 N N . SER A 1 328 ? -6.121 16.672 -9.023 1 98.62 328 SER A N 1
ATOM 2463 C CA . SER A 1 328 ? -7.117 17.297 -9.898 1 98.62 328 SER A CA 1
ATOM 2464 C C . SER A 1 328 ? -7.57 18.641 -9.344 1 98.62 328 SER A C 1
ATOM 2466 O O . SER A 1 328 ? -7.52 19.656 -10.047 1 98.62 328 SER A O 1
ATOM 2468 N N . LEU A 1 329 ? -8.062 18.656 -8.117 1 98.56 329 LEU A N 1
ATOM 2469 C CA . LEU A 1 329 ? -8.508 19.875 -7.457 1 98.56 329 LEU A CA 1
ATOM 2470 C C . LEU A 1 329 ? -8.242 19.812 -5.957 1 98.56 329 LEU A C 1
ATOM 2472 O O . LEU A 1 329 ? -8.133 18.734 -5.387 1 98.56 329 LEU A O 1
ATOM 2476 N N . ILE A 1 330 ? -8.109 20.938 -5.391 1 98.56 330 ILE A N 1
ATOM 2477 C CA . ILE A 1 330 ? -8.031 21.125 -3.945 1 98.56 330 ILE A CA 1
ATOM 2478 C C . ILE A 1 330 ? -9.25 21.906 -3.461 1 98.56 330 ILE A C 1
ATOM 2480 O O . ILE A 1 330 ? -9.445 23.062 -3.84 1 98.56 330 ILE A O 1
ATOM 2484 N N . VAL A 1 331 ? -10.047 21.297 -2.639 1 98.5 331 VAL A N 1
ATOM 2485 C CA . VAL A 1 331 ? -11.242 21.922 -2.096 1 98.5 331 VAL A CA 1
ATOM 2486 C C . VAL A 1 331 ? -10.938 22.516 -0.723 1 98.5 331 VAL A C 1
ATOM 2488 O O . VAL A 1 331 ? -10.609 21.781 0.217 1 98.5 331 VAL A O 1
ATOM 2491 N N . SER A 1 332 ? -11.023 23.781 -0.565 1 97.12 332 SER A N 1
ATOM 2492 C CA . SER A 1 332 ? -10.695 24.484 0.668 1 97.12 332 SER A CA 1
ATOM 2493 C C . SER A 1 332 ? -11.805 25.469 1.056 1 97.12 332 SER A C 1
ATOM 2495 O O . SER A 1 332 ? -12.797 25.594 0.344 1 97.12 332 SER A O 1
ATOM 2497 N N . ASP A 1 333 ? -11.648 26.062 2.229 1 95.06 333 ASP A N 1
ATOM 2498 C CA . ASP A 1 333 ? -12.609 27.062 2.707 1 95.06 333 ASP A CA 1
ATOM 2499 C C . ASP A 1 333 ? -12.453 28.375 1.966 1 95.06 333 ASP A C 1
ATOM 2501 O O . ASP A 1 333 ? -13.328 29.25 2.027 1 95.06 333 ASP A O 1
ATOM 2505 N N . VAL A 1 334 ? -11.383 28.516 1.215 1 93.75 334 VAL A N 1
ATOM 2506 C CA . VAL A 1 334 ? -11.18 29.734 0.441 1 93.75 334 VAL A CA 1
ATOM 2507 C C . VAL A 1 334 ? -11.531 29.484 -1.022 1 93.75 334 VAL A C 1
ATOM 2509 O O . VAL A 1 334 ? -11.25 30.312 -1.888 1 93.75 334 VAL A O 1
ATOM 2512 N N . GLY A 1 335 ? -12.07 28.25 -1.343 1 94.62 335 GLY A N 1
ATOM 2513 C CA . GLY A 1 335 ? -12.523 27.938 -2.689 1 94.62 335 GLY A CA 1
ATOM 2514 C C . GLY A 1 335 ? -12.039 26.594 -3.191 1 94.62 335 GLY A C 1
ATOM 2515 O O . GLY A 1 335 ? -11.367 25.859 -2.463 1 94.62 335 GLY A O 1
ATOM 2516 N N . VAL A 1 336 ? -12.508 26.25 -4.402 1 97.56 336 VAL A N 1
ATOM 2517 C CA . VAL A 1 336 ? -12.031 25.078 -5.121 1 97.56 336 VAL A CA 1
ATOM 2518 C C . VAL A 1 336 ? -10.891 25.469 -6.059 1 97.56 336 VAL A C 1
ATOM 2520 O O . VAL A 1 336 ? -11.086 26.234 -7.004 1 97.56 336 VAL A O 1
ATOM 2523 N N . LEU A 1 337 ? -9.719 24.891 -5.785 1 97.69 337 LEU A N 1
ATOM 2524 C CA . LEU A 1 337 ? -8.508 25.391 -6.43 1 97.69 337 LEU A CA 1
ATOM 2525 C C . LEU A 1 337 ? -7.863 24.297 -7.293 1 97.69 337 LEU A C 1
ATOM 2527 O O . LEU A 1 337 ? -7.926 23.125 -6.957 1 97.69 337 LEU A O 1
ATOM 2531 N N . THR A 1 338 ? -7.273 24.734 -8.375 1 97.56 338 THR A N 1
ATOM 2532 C CA . THR A 1 338 ? -6.27 23.906 -9.023 1 97.56 338 THR A CA 1
ATOM 2533 C C . THR A 1 338 ? -4.934 24 -8.297 1 97.56 338 THR A C 1
ATOM 2535 O O . THR A 1 338 ? -4.695 24.938 -7.539 1 97.56 338 THR A O 1
ATOM 2538 N N . PRO A 1 339 ? -4.109 22.984 -8.469 1 97.12 339 PRO A N 1
ATOM 2539 C CA . PRO A 1 339 ? -2.795 23.062 -7.824 1 97.12 339 PRO A CA 1
ATOM 2540 C C . PRO A 1 339 ? -2.057 24.359 -8.148 1 97.12 339 PRO A C 1
ATOM 2542 O O . PRO A 1 339 ? -1.425 24.953 -7.27 1 97.12 339 PRO A O 1
ATOM 2545 N N . SER A 1 340 ? -2.195 24.875 -9.32 1 94.62 340 SER A N 1
ATOM 2546 C CA . SER A 1 340 ? -1.513 26.094 -9.727 1 94.62 340 SER A CA 1
ATOM 2547 C C . SER A 1 340 ? -2.121 27.312 -9.047 1 94.62 340 SER A C 1
ATOM 2549 O O . SER A 1 340 ? -1.485 28.375 -8.969 1 94.62 340 SER A O 1
ATOM 2551 N N . GLY A 1 341 ? -3.359 27.203 -8.547 1 94.12 341 GLY A N 1
ATOM 2552 C CA . GLY A 1 341 ? -4.059 28.312 -7.914 1 94.12 341 GLY A CA 1
ATOM 2553 C C . GLY A 1 341 ? -3.74 28.453 -6.441 1 94.12 341 GLY A C 1
ATOM 2554 O O . GLY A 1 341 ? -4.148 29.422 -5.801 1 94.12 341 GLY A O 1
ATOM 2555 N N . VAL A 1 342 ? -2.961 27.578 -5.91 1 93.56 342 VAL A N 1
ATOM 2556 C CA . VAL A 1 342 ? -2.693 27.547 -4.477 1 93.56 342 VAL A CA 1
ATOM 2557 C C . VAL A 1 342 ? -1.838 28.75 -4.086 1 93.56 342 VAL A C 1
ATOM 2559 O O . VAL A 1 342 ? -2.057 29.344 -3.033 1 93.56 342 VAL A O 1
ATOM 2562 N N . SER A 1 343 ? -0.9 29.078 -4.883 1 90.69 343 SER A N 1
ATOM 2563 C CA . SER A 1 343 ? -0.014 30.203 -4.586 1 90.69 343 SER A CA 1
ATOM 2564 C C . SER A 1 343 ? -0.8 31.484 -4.406 1 90.69 343 SER A C 1
ATOM 2566 O O . SER A 1 343 ? -0.534 32.25 -3.482 1 90.69 343 SER A O 1
ATOM 2568 N N . ASP A 1 344 ? -1.781 31.719 -5.234 1 90.12 344 ASP A N 1
ATOM 2569 C CA . ASP A 1 344 ? -2.621 32.906 -5.133 1 90.12 344 ASP A CA 1
ATOM 2570 C C . ASP A 1 344 ? -3.438 32.906 -3.842 1 90.12 344 ASP A C 1
ATOM 2572 O O . ASP A 1 344 ? -3.58 33.938 -3.184 1 90.12 344 ASP A O 1
ATOM 2576 N N . ALA A 1 345 ? -3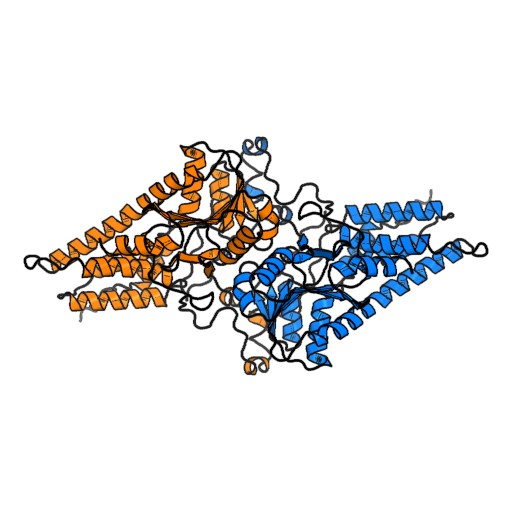.955 31.797 -3.537 1 89.06 345 ALA A N 1
ATOM 2577 C CA . ALA A 1 345 ? -4.734 31.656 -2.309 1 89.06 345 ALA A CA 1
ATOM 2578 C C . ALA A 1 345 ? -3.873 31.938 -1.081 1 89.06 345 ALA A C 1
ATOM 2580 O O . ALA A 1 345 ? -4.332 32.562 -0.125 1 89.06 345 ALA A O 1
ATOM 2581 N N . LEU A 1 346 ? -2.686 31.469 -1.134 1 85.94 346 LEU A N 1
ATOM 2582 C CA . LEU A 1 346 ? -1.751 31.656 -0.031 1 85.94 346 LEU A CA 1
ATOM 2583 C C . LEU A 1 346 ? -1.452 33.156 0.171 1 85.94 346 LEU A C 1
ATOM 2585 O O . LEU A 1 346 ? -1.353 33.625 1.307 1 85.94 346 LEU A O 1
ATOM 2589 N N . LEU A 1 347 ? -1.305 33.844 -0.867 1 79.88 347 LEU A N 1
ATOM 2590 C CA . LEU A 1 347 ? -1.066 35.281 -0.795 1 79.88 347 LEU A CA 1
ATOM 2591 C C . LEU A 1 347 ? -2.234 36 -0.12 1 79.88 347 LEU A C 1
ATOM 2593 O O . LEU A 1 347 ? -2.029 36.906 0.686 1 79.88 347 LEU A O 1
ATOM 2597 N N . ALA A 1 348 ? -3.365 35.531 -0.454 1 79.44 348 ALA A N 1
ATOM 2598 C CA . ALA A 1 348 ? -4.559 36.156 0.124 1 79.44 348 ALA A CA 1
ATOM 2599 C C . ALA A 1 348 ? -4.656 35.875 1.618 1 79.44 348 ALA A C 1
ATOM 2601 O O . ALA A 1 348 ? -5.051 36.719 2.402 1 79.44 348 ALA A O 1
ATOM 2602 N N . ILE A 1 349 ? -4.277 34.719 2.02 1 74.44 349 ILE A N 1
ATOM 2603 C CA . ILE A 1 349 ? -4.336 34.25 3.406 1 74.44 349 ILE A CA 1
ATOM 2604 C C . ILE A 1 349 ? -3.314 35.031 4.238 1 74.44 349 ILE A C 1
ATOM 2606 O O . ILE A 1 349 ? -3.596 35.406 5.375 1 74.44 349 ILE A O 1
ATOM 2610 N N . PHE A 1 350 ? -2.195 35.281 3.65 1 71.25 350 PHE A N 1
ATOM 2611 C CA . PHE A 1 350 ? -1.116 35.906 4.418 1 71.25 350 PHE A CA 1
ATOM 2612 C C . PHE A 1 350 ? -1.126 37.406 4.25 1 71.25 350 PHE A C 1
ATOM 2614 O O . PHE A 1 350 ? -0.417 38.125 4.965 1 71.25 350 PHE A O 1
ATOM 2621 N N . ALA A 1 351 ? -1.881 37.906 3.236 1 64.69 351 ALA A N 1
ATOM 2622 C CA . ALA A 1 351 ? -2.012 39.375 3.076 1 64.69 351 ALA A CA 1
ATOM 2623 C C . ALA A 1 351 ? -3.016 39.938 4.07 1 64.69 351 ALA A C 1
ATOM 2625 O O . ALA A 1 351 ? -2.959 41.125 4.41 1 64.69 351 ALA A O 1
ATOM 2626 N N . GLU A 1 352 ? -3.996 39.219 4.43 1 56.34 352 GLU A N 1
ATOM 2627 C CA . GLU A 1 352 ? -5.016 39.719 5.34 1 56.34 352 GLU A CA 1
ATOM 2628 C C . GLU A 1 352 ? -4.594 39.531 6.793 1 56.34 352 GLU A C 1
ATOM 2630 O O . GLU A 1 352 ? -3.949 38.562 7.141 1 56.34 352 GLU A O 1
ATOM 2635 N N . MET B 1 1 ? -18.047 -61.188 11.469 1 28.47 1 MET B N 1
ATOM 2636 C CA . MET B 1 1 ? -18.312 -60.125 10.508 1 28.47 1 MET B CA 1
ATOM 2637 C C . MET B 1 1 ? -17.25 -59.031 10.602 1 28.47 1 MET B C 1
ATOM 2639 O O . MET B 1 1 ? -17.188 -58.312 11.602 1 28.47 1 MET B O 1
ATOM 2643 N N . SER B 1 2 ? -16 -59.312 10.125 1 31.22 2 SER B N 1
ATOM 2644 C CA . SER B 1 2 ? -14.781 -58.5 10.125 1 31.22 2 SER B CA 1
ATOM 2645 C C . SER B 1 2 ? -15.031 -57.094 9.562 1 31.22 2 SER B C 1
ATOM 2647 O O . SER B 1 2 ? -15.594 -56.969 8.477 1 31.22 2 SER B O 1
ATOM 2649 N N . THR B 1 3 ? -15.336 -56.125 10.438 1 34.53 3 THR B N 1
ATOM 2650 C CA . THR B 1 3 ? -15.391 -54.688 10.078 1 34.53 3 THR B CA 1
ATOM 2651 C C . THR B 1 3 ? -14.266 -54.344 9.109 1 34.53 3 THR B C 1
ATOM 2653 O O . THR B 1 3 ? -13.086 -54.5 9.438 1 34.53 3 THR B O 1
ATOM 2656 N N . ALA B 1 4 ? -14.469 -54.75 7.828 1 37.34 4 ALA B N 1
ATOM 2657 C CA . ALA B 1 4 ? -13.602 -54.312 6.734 1 37.34 4 ALA B CA 1
ATOM 2658 C C . ALA B 1 4 ? -13.023 -52.938 7.012 1 37.34 4 ALA B C 1
ATOM 2660 O O . ALA B 1 4 ? -13.742 -52.031 7.434 1 37.34 4 ALA B O 1
ATOM 2661 N N . ASN B 1 5 ? -11.75 -52.812 7.445 1 36.56 5 ASN B N 1
ATOM 2662 C CA . ASN B 1 5 ? -10.867 -51.656 7.512 1 36.56 5 ASN B CA 1
ATOM 2663 C C . ASN B 1 5 ? -11.141 -50.656 6.383 1 36.56 5 ASN B C 1
ATOM 2665 O O . ASN B 1 5 ? -10.977 -51 5.207 1 36.56 5 ASN B O 1
ATOM 2669 N N . SER B 1 6 ? -12.172 -49.844 6.395 1 39.12 6 SER B N 1
ATOM 2670 C CA . SER B 1 6 ? -12.461 -48.719 5.523 1 39.12 6 SER B CA 1
ATOM 2671 C C . SER B 1 6 ? -11.188 -48.156 4.902 1 39.12 6 SER B C 1
ATOM 2673 O O . SER B 1 6 ? -10.289 -47.688 5.617 1 39.12 6 SER B O 1
ATOM 2675 N N . SER B 1 7 ? -10.484 -48.75 3.922 1 43.78 7 SER B N 1
ATOM 2676 C CA . SER B 1 7 ? -9.391 -48.344 3.041 1 43.78 7 SER B CA 1
ATOM 2677 C C . SER B 1 7 ? -9.32 -46.812 2.898 1 43.78 7 SER B C 1
ATOM 2679 O O . SER B 1 7 ? -10.312 -46.188 2.541 1 43.78 7 SER B O 1
ATOM 2681 N N . ASP B 1 8 ? -8.711 -46.031 3.736 1 55.75 8 ASP B N 1
ATOM 2682 C CA . ASP B 1 8 ? -8.469 -44.594 3.832 1 55.75 8 ASP B CA 1
ATOM 2683 C C . ASP B 1 8 ? -8.32 -43.969 2.447 1 55.75 8 ASP B C 1
ATOM 2685 O O . ASP B 1 8 ? -7.305 -44.156 1.774 1 55.75 8 ASP B O 1
ATOM 2689 N N . ALA B 1 9 ? -9.344 -43.812 1.562 1 77.56 9 ALA B N 1
ATOM 2690 C CA . ALA B 1 9 ? -9.523 -43.25 0.226 1 77.56 9 ALA B CA 1
ATOM 2691 C C . ALA B 1 9 ? -8.688 -41.969 0.05 1 77.56 9 ALA B C 1
ATOM 2693 O O . ALA B 1 9 ? -8.617 -41.125 0.955 1 77.56 9 ALA B O 1
ATOM 2694 N N . PHE B 1 10 ? -7.75 -41.969 -0.928 1 89.5 10 PHE B N 1
ATOM 2695 C CA . PHE B 1 10 ? -6.875 -40.875 -1.268 1 89.5 10 PHE B CA 1
ATOM 2696 C C . PHE B 1 10 ? -7.684 -39.594 -1.474 1 89.5 10 PHE B C 1
ATOM 2698 O O . PHE B 1 10 ? -8.633 -39.562 -2.258 1 89.5 10 PHE B O 1
ATOM 2705 N N . ASP B 1 11 ? -7.488 -38.594 -0.638 1 94 11 ASP B N 1
ATOM 2706 C CA . ASP B 1 11 ? -8.102 -37.281 -0.784 1 94 11 ASP B CA 1
ATOM 2707 C C . ASP B 1 11 ? -7.121 -36.281 -1.4 1 94 11 ASP B C 1
ATOM 2709 O O . ASP B 1 11 ? -6.223 -35.781 -0.72 1 94 11 ASP B O 1
ATOM 2713 N N . PRO B 1 12 ? -7.32 -36 -2.676 1 94.38 12 PRO B N 1
ATOM 2714 C CA . PRO B 1 12 ? -6.379 -35.125 -3.354 1 94.38 12 PRO B CA 1
ATOM 2715 C C . PRO B 1 12 ? -6.305 -33.719 -2.707 1 94.38 12 PRO B C 1
ATOM 2717 O O . PRO B 1 12 ? -5.234 -33.125 -2.682 1 94.38 12 PRO B O 1
ATOM 2720 N N . VAL B 1 13 ? -7.371 -33.188 -2.17 1 92.88 13 VAL B N 1
ATOM 2721 C CA . VAL B 1 13 ? -7.398 -31.859 -1.554 1 92.88 13 VAL B CA 1
ATOM 2722 C C . VAL B 1 13 ? -6.555 -31.859 -0.279 1 92.88 13 VAL B C 1
ATOM 2724 O O . VAL B 1 13 ? -5.75 -30.953 -0.057 1 92.88 13 VAL B O 1
ATOM 2727 N N . LYS B 1 14 ? -6.75 -32.844 0.48 1 91.19 14 LYS B N 1
ATOM 2728 C CA . LYS B 1 14 ? -5.977 -32.969 1.711 1 91.19 14 LYS B CA 1
ATOM 2729 C C . LYS B 1 14 ? -4.488 -33.125 1.41 1 91.19 14 LYS B C 1
ATOM 2731 O O . LYS B 1 14 ? -3.65 -32.5 2.066 1 91.19 14 LYS B O 1
ATOM 2736 N N . THR B 1 15 ? -4.207 -34 0.505 1 91.81 15 THR B N 1
ATOM 2737 C CA . THR B 1 15 ? -2.82 -34.25 0.127 1 91.81 15 THR B CA 1
ATOM 2738 C C . THR B 1 15 ? -2.176 -32.969 -0.397 1 91.81 15 THR B C 1
ATOM 2740 O O . THR B 1 15 ? -1.064 -32.625 0.006 1 91.81 15 THR B O 1
ATOM 2743 N N . PHE B 1 16 ? -2.822 -32.281 -1.268 1 91.06 16 PHE B N 1
ATOM 2744 C CA . PHE B 1 16 ? -2.348 -31 -1.801 1 91.06 16 PHE B CA 1
ATOM 2745 C C . PHE B 1 16 ? -2.074 -30.016 -0.675 1 91.06 16 PHE B C 1
ATOM 2747 O O . PHE B 1 16 ? -1.006 -29.406 -0.628 1 91.06 16 PHE B O 1
ATOM 2754 N N . GLY B 1 17 ? -2.984 -29.797 0.186 1 87.06 17 GLY B N 1
ATOM 2755 C CA . GLY B 1 17 ? -2.834 -28.906 1.321 1 87.06 17 GLY B CA 1
ATOM 2756 C C . GLY B 1 17 ? -1.631 -29.234 2.186 1 87.06 17 GLY B C 1
ATOM 2757 O O . GLY B 1 17 ? -0.912 -28.328 2.627 1 87.06 17 GLY B O 1
ATOM 2758 N N . GLN B 1 18 ? -1.42 -30.531 2.402 1 86.5 18 GLN B N 1
ATOM 2759 C CA . GLN B 1 18 ? -0.296 -30.969 3.217 1 86.5 18 GLN B CA 1
ATOM 2760 C C . GLN B 1 18 ? 1.035 -30.641 2.555 1 86.5 18 GLN B C 1
ATOM 2762 O O . GLN B 1 18 ? 2.004 -30.297 3.236 1 86.5 18 GLN B O 1
ATOM 2767 N N . LEU B 1 19 ? 1.07 -30.781 1.288 1 86.44 19 LEU B N 1
ATOM 2768 C CA . LEU B 1 19 ? 2.287 -30.469 0.541 1 86.44 19 LEU B CA 1
ATOM 2769 C C . LEU B 1 19 ? 2.596 -28.984 0.592 1 86.44 19 LEU B C 1
ATOM 2771 O O . LEU B 1 19 ? 3.764 -28.594 0.569 1 86.44 19 LEU B O 1
ATOM 2775 N N . LEU B 1 20 ? 1.542 -28.141 0.724 1 83.5 20 LEU B N 1
ATOM 2776 C CA . LEU B 1 20 ? 1.714 -26.688 0.797 1 83.5 20 LEU B CA 1
ATOM 2777 C C . LEU B 1 20 ? 2.154 -26.266 2.193 1 83.5 20 LEU B C 1
ATOM 2779 O O . LEU B 1 20 ? 2.732 -25.188 2.367 1 83.5 20 LEU B O 1
ATOM 2783 N N . GLU B 1 21 ? 1.863 -27.016 3.188 1 77.5 21 GLU B N 1
ATOM 2784 C CA . GLU B 1 21 ? 2.064 -26.625 4.582 1 77.5 21 GLU B CA 1
ATOM 2785 C C . GLU B 1 21 ? 3.379 -27.172 5.125 1 77.5 21 GLU B C 1
ATOM 2787 O O . GLU B 1 21 ? 3.764 -26.875 6.258 1 77.5 21 GLU B O 1
ATOM 2792 N N . ARG B 1 22 ? 4.059 -27.859 4.336 1 73.44 22 ARG B N 1
ATOM 2793 C CA . ARG B 1 22 ? 5.324 -28.406 4.797 1 73.44 22 ARG B CA 1
ATOM 2794 C C . ARG B 1 22 ? 6.316 -27.297 5.133 1 73.44 22 ARG B C 1
ATOM 2796 O O . ARG B 1 22 ? 6.109 -26.141 4.762 1 73.44 22 ARG B O 1
ATOM 2803 N N . ASP B 1 23 ? 7.27 -27.484 5.949 1 62 23 ASP B N 1
ATOM 2804 C CA . ASP B 1 23 ? 8.281 -26.531 6.391 1 62 23 ASP B CA 1
ATOM 2805 C C . ASP B 1 23 ? 8.953 -25.844 5.199 1 62 23 ASP B C 1
ATOM 2807 O O . ASP B 1 23 ? 9.258 -24.656 5.25 1 62 23 ASP B O 1
ATOM 2811 N N . ASP B 1 24 ? 9.227 -26.75 4.211 1 63.16 24 ASP B N 1
ATOM 2812 C CA . ASP B 1 24 ? 9.711 -26.219 2.939 1 63.16 24 ASP B CA 1
ATOM 2813 C C . ASP B 1 24 ? 8.641 -26.328 1.855 1 63.16 24 ASP B C 1
ATOM 2815 O O . ASP B 1 24 ? 8.664 -27.25 1.045 1 63.16 24 ASP B O 1
ATOM 2819 N N . PRO B 1 25 ? 7.805 -25.391 1.914 1 72.38 25 PRO B N 1
ATOM 2820 C CA . PRO B 1 25 ? 6.621 -25.578 1.073 1 72.38 25 PRO B CA 1
ATOM 2821 C C . PRO B 1 25 ? 6.961 -25.656 -0.414 1 72.38 25 PRO B C 1
ATOM 2823 O O . PRO B 1 25 ? 7.871 -24.969 -0.882 1 72.38 25 PRO B O 1
ATOM 2826 N N . MET B 1 26 ? 6.305 -26.688 -1.071 1 81.69 26 MET B N 1
ATOM 2827 C CA . MET B 1 26 ? 6.371 -26.781 -2.527 1 81.69 26 MET B CA 1
ATOM 2828 C C . MET B 1 26 ? 5.535 -25.688 -3.184 1 81.69 26 MET B C 1
ATOM 2830 O O . MET B 1 26 ? 4.477 -25.312 -2.672 1 81.69 26 MET B O 1
ATOM 2834 N N . PRO B 1 27 ? 6.113 -25.172 -4.273 1 86.44 27 PRO B N 1
ATOM 2835 C CA . PRO B 1 27 ? 5.215 -24.312 -5.035 1 86.44 27 PRO B CA 1
ATOM 2836 C C . PRO B 1 27 ? 3.9 -24.984 -5.402 1 86.44 27 PRO B C 1
ATOM 2838 O O . PRO B 1 27 ? 3.877 -26.203 -5.645 1 86.44 27 PRO B O 1
ATOM 2841 N N . ALA B 1 28 ? 2.902 -24.281 -5.48 1 87.88 28 ALA B N 1
ATOM 2842 C CA . ALA B 1 28 ? 1.555 -24.828 -5.66 1 87.88 28 ALA B CA 1
ATOM 2843 C C . ALA B 1 28 ? 1.471 -25.688 -6.914 1 87.88 28 ALA B C 1
ATOM 2845 O O . ALA B 1 28 ? 0.922 -26.781 -6.883 1 87.88 28 ALA B O 1
ATOM 2846 N N . PRO B 1 29 ? 2.014 -25.281 -8.109 1 89.5 29 PRO B N 1
ATOM 2847 C CA . PRO B 1 29 ? 1.945 -26.141 -9.289 1 89.5 29 PRO B CA 1
ATOM 2848 C C . PRO B 1 29 ? 2.652 -27.469 -9.086 1 89.5 29 PRO B C 1
ATOM 2850 O O . PRO B 1 29 ? 2.154 -28.516 -9.531 1 89.5 29 PRO B O 1
ATOM 2853 N N . VAL B 1 30 ? 3.754 -27.422 -8.445 1 90.94 30 VAL B N 1
ATOM 2854 C CA . VAL B 1 30 ? 4.535 -28.625 -8.195 1 90.94 30 VAL B CA 1
ATOM 2855 C C . VAL B 1 30 ? 3.785 -29.531 -7.219 1 90.94 30 VAL B C 1
ATOM 2857 O O . VAL B 1 30 ? 3.727 -30.75 -7.414 1 90.94 30 VAL B O 1
ATOM 2860 N N . ALA B 1 31 ? 3.219 -28.906 -6.23 1 91.06 31 ALA B N 1
ATOM 2861 C CA . ALA B 1 31 ? 2.404 -29.656 -5.277 1 91.06 31 ALA B CA 1
ATOM 2862 C C . ALA B 1 31 ? 1.224 -30.328 -5.973 1 91.06 31 ALA B C 1
ATOM 2864 O O . ALA B 1 31 ? 0.85 -31.453 -5.629 1 91.06 31 ALA B O 1
ATOM 2865 N N . ALA B 1 32 ? 0.644 -29.641 -6.871 1 92.19 32 ALA B N 1
ATOM 2866 C CA . ALA B 1 32 ? -0.482 -30.188 -7.621 1 92.19 32 ALA B CA 1
ATOM 2867 C C . ALA B 1 32 ? -0.056 -31.406 -8.438 1 92.19 32 ALA B C 1
ATOM 2869 O O . ALA B 1 32 ? -0.735 -32.438 -8.43 1 92.19 32 ALA B O 1
ATOM 2870 N N . VAL B 1 33 ? 1.057 -31.328 -9.133 1 91.5 33 VAL B N 1
ATOM 2871 C CA . VAL B 1 33 ? 1.583 -32.438 -9.922 1 91.5 33 VAL B CA 1
ATOM 2872 C C . VAL B 1 33 ? 1.882 -33.625 -9.016 1 91.5 33 VAL B C 1
ATOM 2874 O O . VAL B 1 33 ? 1.503 -34.75 -9.328 1 91.5 33 VAL B O 1
ATOM 2877 N N . GLU B 1 34 ? 2.533 -33.312 -7.93 1 92.38 34 GLU B N 1
ATOM 2878 C CA . GLU B 1 34 ? 2.852 -34.375 -6.977 1 92.38 34 GLU B CA 1
ATOM 2879 C C . GLU B 1 34 ? 1.585 -35.062 -6.453 1 92.38 34 GLU B C 1
ATOM 2881 O O . GLU B 1 34 ? 1.544 -36.281 -6.289 1 92.38 34 GLU B O 1
ATOM 2886 N N . THR B 1 35 ? 0.616 -34.312 -6.156 1 93.88 35 THR B N 1
ATOM 2887 C CA . THR B 1 35 ? -0.657 -34.844 -5.672 1 93.88 35 THR B CA 1
ATOM 2888 C C . THR B 1 35 ? -1.294 -35.75 -6.711 1 93.88 35 THR B C 1
ATOM 2890 O O . THR B 1 35 ? -1.749 -36.844 -6.379 1 93.88 35 THR B O 1
ATOM 2893 N N . LEU B 1 36 ? -1.34 -35.344 -7.969 1 93.69 36 LEU B N 1
ATOM 2894 C CA . LEU B 1 36 ? -1.923 -36.156 -9.031 1 93.69 36 LEU B CA 1
ATOM 2895 C C . LEU B 1 36 ? -1.104 -37.406 -9.25 1 93.69 36 LEU B C 1
ATOM 2897 O O . LEU B 1 36 ? -1.663 -38.469 -9.531 1 93.69 36 LEU B O 1
ATOM 2901 N N . ALA B 1 37 ? 0.196 -37.281 -9.172 1 92.81 37 ALA B N 1
ATOM 2902 C CA . ALA B 1 37 ? 1.051 -38.469 -9.289 1 92.81 37 ALA B CA 1
ATOM 2903 C C . ALA B 1 37 ? 0.707 -39.5 -8.219 1 92.81 37 ALA B C 1
ATOM 2905 O O . ALA B 1 37 ? 0.631 -40.719 -8.508 1 92.81 37 ALA B O 1
ATOM 2906 N N . GLN B 1 38 ? 0.507 -39 -7.035 1 94.56 38 GLN B N 1
ATOM 2907 C CA . GLN B 1 38 ? 0.128 -39.906 -5.949 1 94.56 38 GLN B CA 1
ATOM 2908 C C . GLN B 1 38 ? -1.243 -40.531 -6.203 1 94.56 38 GLN B C 1
ATOM 2910 O O . GLN B 1 38 ? -1.459 -41.719 -5.91 1 94.56 38 GLN B O 1
ATOM 2915 N N . LEU B 1 39 ? -2.127 -39.75 -6.688 1 94.69 39 LEU B N 1
ATOM 2916 C CA . LEU B 1 39 ? -3.457 -40.219 -7.023 1 94.69 39 LEU B CA 1
ATOM 2917 C C . LEU B 1 39 ? -3.373 -41.344 -8.055 1 94.69 39 LEU B C 1
ATOM 2919 O O . LEU B 1 39 ? -4.043 -42.375 -7.922 1 94.69 39 LEU B O 1
ATOM 2923 N N . VAL B 1 40 ? -2.582 -41.188 -9.07 1 92.31 40 VAL B N 1
ATOM 2924 C CA . VAL B 1 40 ? -2.408 -42.188 -10.117 1 92.31 40 VAL B CA 1
ATOM 2925 C C . VAL B 1 40 ? -1.823 -43.469 -9.523 1 92.31 40 VAL B C 1
ATOM 2927 O O . VAL B 1 40 ? -2.277 -44.562 -9.844 1 92.31 40 VAL B O 1
ATOM 2930 N N . SER B 1 41 ? -0.835 -43.281 -8.68 1 92.38 41 SER B N 1
ATOM 2931 C CA . SER B 1 41 ? -0.151 -44.438 -8.086 1 92.38 41 SER B CA 1
ATOM 2932 C C . SER B 1 41 ? -1.098 -45.25 -7.211 1 92.38 41 SER B C 1
ATOM 2934 O O . SER B 1 41 ? -0.919 -46.438 -7.059 1 92.38 41 SER B O 1
ATOM 2936 N N . ARG B 1 42 ? -2.113 -44.625 -6.723 1 91.56 42 ARG B N 1
ATOM 2937 C CA . ARG B 1 42 ? -3.014 -45.281 -5.789 1 91.56 42 ARG B CA 1
ATOM 2938 C C . ARG B 1 42 ? -4.324 -45.656 -6.469 1 91.56 42 ARG B C 1
ATOM 2940 O O . ARG B 1 42 ? -5.168 -46.344 -5.867 1 91.56 42 ARG B O 1
ATOM 2947 N N . SER B 1 43 ? -4.449 -45.188 -7.652 1 90.31 43 SER B N 1
ATOM 2948 C CA . SER B 1 43 ? -5.711 -45.406 -8.352 1 90.31 43 SER B CA 1
ATOM 2949 C C . SER B 1 43 ? -5.844 -46.844 -8.836 1 90.31 43 SER B C 1
ATOM 2951 O O . SER B 1 43 ? -4.859 -47.469 -9.25 1 90.31 43 SER B O 1
ATOM 2953 N N . ASP B 1 44 ? -7.09 -47.344 -8.82 1 87.31 44 ASP B N 1
ATOM 2954 C CA . ASP B 1 44 ? -7.395 -48.688 -9.328 1 87.31 44 ASP B CA 1
ATOM 2955 C C . ASP B 1 44 ? -7.973 -48.594 -10.742 1 87.31 44 ASP B C 1
ATOM 2957 O O . ASP B 1 44 ? -8.562 -49.562 -11.227 1 87.31 44 ASP B O 1
ATOM 2961 N N . SER B 1 45 ? -7.797 -47.406 -11.336 1 87.88 45 SER B N 1
ATOM 2962 C CA . SER B 1 45 ? -8.32 -47.25 -12.695 1 87.88 45 SER B CA 1
ATOM 2963 C C . SER B 1 45 ? -7.719 -48.281 -13.633 1 87.88 45 SER B C 1
ATOM 2965 O O . SER B 1 45 ? -6.531 -48.625 -13.539 1 87.88 45 SER B O 1
ATOM 2967 N N . SER B 1 46 ? -8.602 -48.781 -14.516 1 87.44 46 SER B N 1
ATOM 2968 C CA . SER B 1 46 ? -8.141 -49.812 -15.43 1 87.44 46 SER B CA 1
ATOM 2969 C C . SER B 1 46 ? -8.102 -49.312 -16.859 1 87.44 46 SER B C 1
ATOM 2971 O O . SER B 1 46 ? -7.57 -50 -17.75 1 87.44 46 SER B O 1
ATOM 2973 N N . THR B 1 47 ? -8.672 -48.125 -17.109 1 85.5 47 THR B N 1
ATOM 2974 C CA . THR B 1 47 ? -8.648 -47.531 -18.438 1 85.5 47 THR B CA 1
ATOM 2975 C C . THR B 1 47 ? -8.148 -46.094 -18.375 1 85.5 47 THR B C 1
ATOM 2977 O O . THR B 1 47 ? -8.188 -45.469 -17.312 1 85.5 47 THR B O 1
ATOM 2980 N N . ILE B 1 48 ? -7.754 -45.656 -19.5 1 83.31 48 ILE B N 1
ATOM 2981 C CA . ILE B 1 48 ? -7.27 -44.281 -19.625 1 83.31 48 ILE B CA 1
ATOM 2982 C C . ILE B 1 48 ? -8.422 -43.312 -19.375 1 83.31 48 ILE B C 1
ATOM 2984 O O . ILE B 1 48 ? -8.234 -42.25 -18.781 1 83.31 48 ILE B O 1
ATOM 2988 N N . GLN B 1 49 ? -9.586 -43.719 -19.844 1 86.38 49 GLN B N 1
ATOM 2989 C CA . GLN B 1 49 ? -10.758 -42.875 -19.672 1 86.38 49 GLN B CA 1
ATOM 2990 C C . GLN B 1 49 ? -11.109 -42.688 -18.203 1 86.38 49 GLN B C 1
ATOM 2992 O O . GLN B 1 49 ? -11.422 -41.594 -17.766 1 86.38 49 GLN B O 1
ATOM 2997 N N . GLU B 1 50 ? -11.031 -43.75 -17.5 1 90 50 GLU B N 1
ATOM 2998 C CA . GLU B 1 50 ? -11.289 -43.719 -16.062 1 90 50 GLU B CA 1
ATOM 2999 C C . GLU B 1 50 ? -10.234 -42.875 -15.344 1 90 50 GLU B C 1
ATOM 3001 O O . GLU B 1 50 ? -10.555 -42.125 -14.422 1 90 50 GLU B O 1
ATOM 3006 N N . LEU B 1 51 ? -9.047 -43.125 -15.773 1 88.81 51 LEU B N 1
ATOM 3007 C CA . LEU B 1 51 ? -7.957 -42.375 -15.156 1 88.81 51 LEU B CA 1
ATOM 3008 C C . LEU B 1 51 ? -8.086 -40.875 -15.422 1 88.81 51 LEU B C 1
ATOM 3010 O O . LEU B 1 51 ? -7.926 -40.062 -14.508 1 88.81 51 LEU B O 1
ATOM 3014 N N . LEU B 1 52 ? -8.453 -40.5 -16.641 1 87.94 52 LEU B N 1
ATOM 3015 C CA . LEU B 1 52 ? -8.633 -39.125 -17.016 1 87.94 52 LEU B CA 1
ATOM 3016 C C . LEU B 1 52 ? -9.766 -38.469 -16.219 1 87.94 52 LEU B C 1
ATOM 3018 O O . LEU B 1 52 ? -9.641 -37.312 -15.773 1 87.94 52 LEU B O 1
ATOM 3022 N N . ALA B 1 53 ? -10.781 -39.188 -16.047 1 91.94 53 ALA B N 1
ATOM 3023 C CA . ALA B 1 53 ? -11.914 -38.688 -15.273 1 91.94 53 ALA B CA 1
ATOM 3024 C C . ALA B 1 53 ? -11.523 -38.438 -13.82 1 91.94 53 ALA B C 1
ATOM 3026 O O . ALA B 1 53 ? -11.922 -37.438 -13.227 1 91.94 53 ALA B O 1
ATOM 3027 N N . LEU B 1 54 ? -10.797 -39.375 -13.352 1 92.5 54 LEU B N 1
ATOM 3028 C CA . LEU B 1 54 ? -10.32 -39.281 -11.977 1 92.5 54 LEU B CA 1
ATOM 3029 C C . LEU B 1 54 ? -9.422 -38.062 -11.797 1 92.5 54 LEU B C 1
ATOM 3031 O O . LEU B 1 54 ? -9.555 -37.312 -10.82 1 92.5 54 LEU B O 1
ATOM 3035 N N . LEU B 1 55 ? -8.539 -37.875 -12.719 1 92.06 55 LEU B N 1
ATOM 3036 C CA . LEU B 1 55 ? -7.586 -36.781 -12.656 1 92.06 55 LEU B CA 1
ATOM 3037 C C . LEU B 1 55 ? -8.297 -35.438 -12.844 1 92.06 55 LEU B C 1
ATOM 3039 O O . LEU B 1 55 ? -7.961 -34.469 -12.172 1 92.06 55 LEU B O 1
ATOM 3043 N N . ARG B 1 56 ? -9.258 -35.375 -13.672 1 92.88 56 ARG B N 1
ATOM 3044 C CA . ARG B 1 56 ? -10.039 -34.156 -13.883 1 92.88 56 ARG B CA 1
ATOM 3045 C C . ARG B 1 56 ? -10.82 -33.781 -12.625 1 92.88 56 ARG B C 1
ATOM 3047 O O . ARG B 1 56 ? -10.867 -32.625 -12.25 1 92.88 56 ARG B O 1
ATOM 3054 N N . ASP B 1 57 ? -11.367 -34.75 -12.07 1 95.25 57 ASP B N 1
ATOM 3055 C CA . ASP B 1 57 ? -12.109 -34.531 -10.836 1 95.25 57 ASP B CA 1
ATOM 3056 C C . ASP B 1 57 ? -11.195 -34 -9.734 1 95.25 57 ASP B C 1
ATOM 3058 O O . ASP B 1 57 ? -11.539 -33.062 -9.039 1 95.25 57 ASP B O 1
ATOM 3062 N N . ALA B 1 58 ? -10.109 -34.656 -9.578 1 94.62 58 ALA B N 1
ATOM 3063 C CA . ALA B 1 58 ? -9.141 -34.25 -8.57 1 94.62 58 ALA B CA 1
ATOM 3064 C C . ALA B 1 58 ? -8.672 -32.812 -8.828 1 94.62 58 ALA B C 1
ATOM 3066 O O . ALA B 1 58 ? -8.578 -32 -7.895 1 94.62 58 ALA B O 1
ATOM 3067 N N . SER B 1 59 ? -8.406 -32.5 -10.055 1 93.12 59 SER B N 1
ATOM 3068 C CA . SER B 1 59 ? -7.953 -31.156 -10.438 1 93.12 59 SER B CA 1
ATOM 3069 C C . SER B 1 59 ? -9 -30.109 -10.086 1 93.12 59 SER B C 1
ATOM 3071 O O . SER B 1 59 ? -8.656 -29.047 -9.547 1 93.12 59 SER B O 1
ATOM 3073 N N . THR B 1 60 ? -10.211 -30.422 -10.328 1 93.5 60 THR B N 1
ATOM 3074 C CA . THR B 1 60 ? -11.312 -29.516 -10.039 1 93.5 60 THR B CA 1
ATOM 3075 C C . THR B 1 60 ? -11.453 -29.297 -8.539 1 93.5 60 THR B C 1
ATOM 3077 O O . THR B 1 60 ? -11.648 -28.156 -8.094 1 93.5 60 THR B O 1
ATOM 3080 N N . ARG B 1 61 ? -11.312 -30.344 -7.852 1 93.88 61 ARG B N 1
ATOM 3081 C CA . ARG B 1 61 ? -11.461 -30.266 -6.402 1 93.88 61 ARG B CA 1
ATOM 3082 C C . ARG B 1 61 ? -10.32 -29.469 -5.777 1 93.88 61 ARG B C 1
ATOM 3084 O O . ARG B 1 61 ? -10.539 -28.672 -4.863 1 93.88 61 ARG B O 1
ATOM 3091 N N . ILE B 1 62 ? -9.148 -29.703 -6.25 1 92.25 62 ILE B N 1
ATOM 3092 C CA . ILE B 1 62 ? -7.988 -28.969 -5.754 1 92.25 62 ILE B CA 1
ATOM 3093 C C . ILE B 1 62 ? -8.156 -27.469 -6.051 1 92.25 62 ILE B C 1
ATOM 3095 O O . ILE B 1 62 ? -7.938 -26.641 -5.176 1 92.25 62 ILE B O 1
ATOM 3099 N N . ALA B 1 63 ? -8.547 -27.172 -7.223 1 90 63 ALA B N 1
ATOM 3100 C CA . ALA B 1 63 ? -8.742 -25.781 -7.621 1 90 63 ALA B CA 1
ATOM 3101 C C . ALA B 1 63 ? -9.82 -25.125 -6.77 1 90 63 ALA B C 1
ATOM 3103 O O . ALA B 1 63 ? -9.648 -23.984 -6.316 1 90 63 ALA B O 1
ATOM 3104 N N . ALA B 1 64 ? -10.859 -25.828 -6.488 1 89.12 64 ALA B N 1
ATOM 3105 C CA . ALA B 1 64 ? -12 -25.297 -5.742 1 89.12 64 ALA B CA 1
ATOM 3106 C C . ALA B 1 64 ? -11.633 -25.047 -4.281 1 89.12 64 ALA B C 1
ATOM 3108 O O . ALA B 1 64 ? -12.211 -24.188 -3.629 1 89.12 64 ALA B O 1
ATOM 3109 N N . ALA B 1 65 ? -10.672 -25.781 -3.867 1 88.19 65 ALA B N 1
ATOM 3110 C CA . ALA B 1 65 ? -10.297 -25.703 -2.459 1 88.19 65 ALA B CA 1
ATOM 3111 C C . ALA B 1 65 ? -9.141 -24.719 -2.266 1 88.19 65 ALA B C 1
ATOM 3113 O O . ALA B 1 65 ? -8.766 -24.406 -1.132 1 88.19 65 ALA B O 1
ATOM 3114 N N . SER B 1 66 ? -8.617 -24.266 -3.322 1 84.75 66 SER B N 1
ATOM 3115 C CA . SER B 1 66 ? -7.426 -23.422 -3.264 1 84.75 66 SER B CA 1
ATOM 3116 C C . SER B 1 66 ? -7.797 -21.938 -3.209 1 84.75 66 SER B C 1
ATOM 3118 O O . SER B 1 66 ? -8.727 -21.5 -3.885 1 84.75 66 SER B O 1
ATOM 3120 N N . PHE B 1 67 ? -7.047 -21.219 -2.383 1 77 67 PHE B N 1
ATOM 3121 C CA . PHE B 1 67 ? -7.207 -19.766 -2.387 1 77 67 PHE B CA 1
ATOM 3122 C C . PHE B 1 67 ? -6.805 -19.188 -3.734 1 77 67 PHE B C 1
ATOM 3124 O O . PHE B 1 67 ? -7.371 -18.172 -4.176 1 77 67 PHE B O 1
ATOM 3131 N N . ASN B 1 68 ? -5.797 -19.766 -4.262 1 79.88 68 ASN B N 1
ATOM 3132 C CA . ASN B 1 68 ? -5.328 -19.422 -5.602 1 79.88 68 ASN B CA 1
ATOM 3133 C C . ASN B 1 68 ? -5.477 -20.594 -6.566 1 79.88 68 ASN B C 1
ATOM 3135 O O . ASN B 1 68 ? -4.535 -21.359 -6.766 1 79.88 68 ASN B O 1
ATOM 3139 N N . PRO B 1 69 ? -6.578 -20.672 -7.152 1 87.06 69 PRO B N 1
ATOM 3140 C CA . PRO B 1 69 ? -6.805 -21.812 -8.047 1 87.06 69 PRO B CA 1
ATOM 3141 C C . PRO B 1 69 ? -5.926 -21.766 -9.297 1 87.06 69 PRO B C 1
ATOM 3143 O O . PRO B 1 69 ? -5.672 -22.797 -9.914 1 87.06 69 PRO B O 1
ATOM 3146 N N . VAL B 1 70 ? -5.418 -20.609 -9.633 1 87.31 70 VAL B N 1
ATOM 3147 C CA . VAL B 1 70 ? -4.664 -20.453 -10.875 1 87.31 70 VAL B CA 1
ATOM 3148 C C . VAL B 1 70 ? -3.354 -21.234 -10.789 1 87.31 70 VAL B C 1
ATOM 3150 O O . VAL B 1 70 ? -2.988 -21.953 -11.719 1 87.31 70 VAL B O 1
ATOM 3153 N N . ALA B 1 71 ? -2.715 -21.109 -9.711 1 85.44 71 ALA B N 1
ATOM 3154 C CA . ALA B 1 71 ? -1.438 -21.797 -9.531 1 85.44 71 ALA B CA 1
ATOM 3155 C C . ALA B 1 71 ? -1.628 -23.312 -9.539 1 85.44 71 ALA B C 1
ATOM 3157 O O . ALA B 1 71 ? -0.862 -24.031 -10.18 1 85.44 71 ALA B O 1
ATOM 3158 N N . ALA B 1 72 ? -2.619 -23.781 -8.859 1 86.56 72 ALA B N 1
ATOM 3159 C CA . ALA B 1 72 ? -2.918 -25.203 -8.844 1 86.56 72 ALA B CA 1
ATOM 3160 C C . ALA B 1 72 ? -3.279 -25.703 -10.242 1 86.56 72 ALA B C 1
ATOM 3162 O O . ALA B 1 72 ? -2.854 -26.781 -10.648 1 86.56 72 ALA B O 1
ATOM 3163 N N . GLN B 1 73 ? -3.951 -24.953 -10.93 1 87.31 73 GLN B N 1
ATOM 3164 C CA . GLN B 1 73 ? -4.434 -25.344 -12.25 1 87.31 73 GLN B CA 1
ATOM 3165 C C . GLN B 1 73 ? -3.283 -25.422 -13.25 1 87.31 73 GLN B C 1
ATOM 3167 O O . GLN B 1 73 ? -3.303 -26.266 -14.156 1 87.31 73 GLN B O 1
ATOM 3172 N N . SER B 1 74 ? -2.389 -24.5 -13.141 1 85.19 74 SER B N 1
ATOM 3173 C CA . SER B 1 74 ? -1.238 -24.578 -14.031 1 85.19 74 SER B CA 1
ATOM 3174 C C . SER B 1 74 ? -0.512 -25.906 -13.891 1 85.19 74 SER B C 1
ATOM 3176 O O . SER B 1 74 ? -0.113 -26.516 -14.883 1 85.19 74 SER B O 1
ATOM 3178 N N . GLY B 1 75 ? -0.348 -26.391 -12.703 1 85.06 75 GLY B N 1
ATOM 3179 C CA . GLY B 1 75 ? 0.286 -27.672 -12.461 1 85.06 75 GLY B CA 1
ATOM 3180 C C . GLY B 1 75 ? -0.52 -28.859 -12.984 1 85.06 75 GLY B C 1
ATOM 3181 O O . GLY B 1 75 ? 0.023 -29.734 -13.648 1 85.06 75 GLY B O 1
ATOM 3182 N N . THR B 1 76 ? -1.757 -28.844 -12.711 1 87.38 76 THR B N 1
ATOM 3183 C CA . THR B 1 76 ? -2.6 -29.938 -13.156 1 87.38 76 THR B CA 1
ATOM 3184 C C . THR B 1 76 ? -2.699 -29.969 -14.68 1 87.38 76 THR B C 1
ATOM 3186 O O . THR B 1 76 ? -2.725 -31.047 -15.281 1 87.38 76 THR B O 1
ATOM 3189 N N . ALA B 1 77 ? -2.719 -28.797 -15.219 1 84.19 77 ALA B N 1
ATOM 3190 C CA . ALA B 1 77 ? -2.76 -28.719 -16.672 1 84.19 77 ALA B CA 1
ATOM 3191 C C . ALA B 1 77 ? -1.498 -29.312 -17.297 1 84.19 77 ALA B C 1
ATOM 3193 O O . ALA B 1 77 ? -1.565 -30 -18.312 1 84.19 77 ALA B O 1
ATOM 3194 N N . LEU B 1 78 ? -0.443 -29.016 -16.75 1 80.44 78 LEU B N 1
ATOM 3195 C CA . LEU B 1 78 ? 0.825 -29.562 -17.203 1 80.44 78 LEU B CA 1
ATOM 3196 C C . LEU B 1 78 ? 0.817 -31.078 -17.125 1 80.44 78 LEU B C 1
ATOM 3198 O O . LEU B 1 78 ? 1.256 -31.766 -18.047 1 80.44 78 LEU B O 1
ATOM 3202 N N . PHE B 1 79 ? 0.334 -31.625 -15.992 1 83.56 79 PHE B N 1
ATOM 3203 C CA . PHE B 1 79 ? 0.251 -33.062 -15.781 1 83.56 79 PHE B CA 1
ATOM 3204 C C . PHE B 1 79 ? -0.684 -33.688 -16.797 1 83.56 79 PHE B C 1
ATOM 3206 O O . PHE B 1 79 ? -0.341 -34.719 -17.422 1 83.56 79 PHE B O 1
ATOM 3213 N N . MET B 1 80 ? -1.737 -33.062 -16.984 1 82.31 80 MET B N 1
ATOM 3214 C CA . MET B 1 80 ? -2.744 -33.594 -17.906 1 82.31 80 MET B CA 1
ATOM 3215 C C . MET B 1 80 ? -2.225 -33.594 -19.344 1 82.31 80 MET B C 1
ATOM 3217 O O . MET B 1 80 ? -2.525 -34.5 -20.125 1 82.31 80 MET B O 1
ATOM 3221 N N . ARG B 1 81 ? -1.601 -32.656 -19.641 1 77.56 81 ARG B N 1
ATOM 3222 C CA . ARG B 1 81 ? -1.037 -32.562 -20.984 1 77.56 81 ARG B CA 1
ATOM 3223 C C . ARG B 1 81 ? -0.035 -33.688 -21.234 1 77.56 81 ARG B C 1
ATOM 3225 O O . ARG B 1 81 ? 0.007 -34.25 -22.328 1 77.56 81 ARG B O 1
ATOM 3232 N N . TYR B 1 82 ? 0.786 -33.906 -20.312 1 73.62 82 TYR B N 1
ATOM 3233 C CA . TYR B 1 82 ? 1.718 -35.031 -20.438 1 73.62 82 TYR B CA 1
ATOM 3234 C C . TYR B 1 82 ? 0.976 -36.312 -20.672 1 73.62 82 TYR B C 1
ATOM 3236 O O . TYR B 1 82 ? 1.424 -37.156 -21.453 1 73.62 82 TYR B O 1
ATOM 3244 N N . LEU B 1 83 ? -0.074 -36.469 -19.984 1 75.12 83 LEU B N 1
ATOM 3245 C CA . LEU B 1 83 ? -0.892 -37.656 -20.109 1 75.12 83 LEU B CA 1
ATOM 3246 C C . LEU B 1 83 ? -1.489 -37.781 -21.516 1 75.12 83 LEU B C 1
ATOM 3248 O O . LEU B 1 83 ? -1.551 -38.875 -22.078 1 75.12 83 LEU B O 1
ATOM 3252 N N . THR B 1 84 ? -1.882 -36.688 -21.953 1 72.62 84 THR B N 1
ATOM 3253 C CA . THR B 1 84 ? -2.594 -36.688 -23.234 1 72.62 84 THR B CA 1
ATOM 3254 C C . THR B 1 84 ? -1.618 -36.844 -24.391 1 72.62 84 THR B C 1
ATOM 3256 O O . THR B 1 84 ? -1.945 -37.469 -25.391 1 72.62 84 THR B O 1
ATOM 3259 N N . LEU B 1 85 ? -0.49 -36.312 -24.281 1 70.25 85 LEU B N 1
ATOM 3260 C CA . LEU B 1 85 ? 0.489 -36.344 -25.359 1 70.25 85 LEU B CA 1
ATOM 3261 C C . LEU B 1 85 ? 1.159 -37.719 -25.406 1 70.25 85 LEU B C 1
ATOM 3263 O O . LEU B 1 85 ? 1.598 -38.156 -26.469 1 70.25 85 LEU B O 1
ATOM 3267 N N . GLN B 1 86 ? 1.216 -38.312 -24.297 1 67.56 86 GLN B N 1
ATOM 3268 C CA . GLN B 1 86 ? 1.928 -39.594 -24.266 1 67.56 86 GLN B CA 1
ATOM 3269 C C . GLN B 1 86 ? 0.958 -40.781 -24.359 1 67.56 86 GLN B C 1
ATOM 3271 O O . GLN B 1 86 ? 0.464 -41.25 -23.344 1 67.56 86 GLN B O 1
ATOM 3276 N N . ARG B 1 87 ? 0.348 -40.906 -25.531 1 64.56 87 ARG B N 1
ATOM 3277 C CA . ARG B 1 87 ? -0.446 -42.125 -25.703 1 64.56 87 ARG B CA 1
ATOM 3278 C C . ARG B 1 87 ? 0.424 -43.344 -25.578 1 64.56 87 ARG B C 1
ATOM 3280 O O . ARG B 1 87 ? 1.485 -43.438 -26.203 1 64.56 87 ARG B O 1
ATOM 3287 N N . PRO B 1 88 ? 0.02 -44.188 -24.547 1 68.81 88 PRO B N 1
ATOM 3288 C CA . PRO B 1 88 ? 0.83 -45.406 -24.391 1 68.81 88 PRO B CA 1
ATOM 3289 C C . PRO B 1 88 ? 0.94 -46.188 -25.688 1 68.81 88 PRO B C 1
ATOM 3291 O O . PRO B 1 88 ? -0.029 -46.312 -26.438 1 68.81 88 PRO B O 1
ATOM 3294 N N . PRO B 1 89 ? 2.152 -46.562 -25.906 1 71.19 89 PRO B N 1
ATOM 3295 C CA . PRO B 1 89 ? 2.26 -47.5 -27.016 1 71.19 89 PRO B CA 1
ATOM 3296 C C . PRO B 1 89 ? 1.375 -48.75 -26.828 1 71.19 89 PRO B C 1
ATOM 3298 O O . PRO B 1 89 ? 1.107 -49.125 -25.688 1 71.19 89 PRO B O 1
ATOM 3301 N N . PRO B 1 90 ? 0.835 -49.219 -27.875 1 72.38 90 PRO B N 1
ATOM 3302 C CA . PRO B 1 90 ? -0.069 -50.375 -27.797 1 72.38 90 PRO B CA 1
ATOM 3303 C C . PRO B 1 90 ? 0.51 -51.531 -26.984 1 72.38 90 PRO B C 1
ATOM 3305 O O . PRO B 1 90 ? -0.239 -52.281 -26.375 1 72.38 90 PRO B O 1
ATOM 3308 N N . GLU B 1 91 ? 1.798 -51.594 -26.938 1 82.06 91 GLU B N 1
ATOM 3309 C CA . GLU B 1 91 ? 2.42 -52.719 -26.266 1 82.06 91 GLU B CA 1
ATOM 3310 C C . GLU B 1 91 ? 2.514 -52.5 -24.766 1 82.06 91 GLU B C 1
ATOM 3312 O O . GLU B 1 91 ? 2.762 -53.438 -24 1 82.06 91 GLU B O 1
ATOM 3317 N N . MET B 1 92 ? 2.242 -51.406 -24.391 1 82.75 92 MET B N 1
ATOM 3318 C CA . MET B 1 92 ? 2.406 -51.094 -22.984 1 82.75 92 MET B CA 1
ATOM 3319 C C . MET B 1 92 ? 1.117 -51.344 -22.203 1 82.75 92 MET B C 1
ATOM 3321 O O . MET B 1 92 ? 0.036 -50.938 -22.641 1 82.75 92 MET B O 1
ATOM 3325 N N . SER B 1 93 ? 1.271 -52.156 -21.141 1 86.44 93 SER B N 1
ATOM 3326 C CA . SER B 1 93 ? 0.107 -52.375 -20.297 1 86.44 93 SER B CA 1
ATOM 3327 C C . SER B 1 93 ? -0.302 -51.062 -19.594 1 86.44 93 SER B C 1
ATOM 3329 O O . SER B 1 93 ? 0.513 -50.156 -19.438 1 86.44 93 SER B O 1
ATOM 3331 N N . PHE B 1 94 ? -1.45 -51.031 -19.266 1 86.19 94 PHE B N 1
ATOM 3332 C CA . PHE B 1 94 ? -1.972 -49.844 -18.594 1 86.19 94 PHE B CA 1
ATOM 3333 C C . PHE B 1 94 ? -1.26 -49.625 -17.266 1 86.19 94 PHE B C 1
ATOM 3335 O O . PHE B 1 94 ? -1.003 -48.469 -16.891 1 86.19 94 PHE B O 1
ATOM 3342 N N . ASP B 1 95 ? -0.931 -50.625 -16.641 1 87.94 95 ASP B N 1
ATOM 3343 C CA . ASP B 1 95 ? -0.203 -50.531 -15.375 1 87.94 95 ASP B CA 1
ATOM 3344 C C . ASP B 1 95 ? 1.196 -49.969 -15.586 1 87.94 95 ASP B C 1
ATOM 3346 O O . ASP B 1 95 ? 1.677 -49.156 -14.781 1 87.94 95 ASP B O 1
ATOM 3350 N N . GLN B 1 96 ? 1.764 -50.438 -16.641 1 88.75 96 GLN B N 1
ATOM 3351 C CA . GLN B 1 96 ? 3.074 -49.906 -16.969 1 88.75 96 GLN B CA 1
ATOM 3352 C C . GLN B 1 96 ? 2.979 -48.438 -17.344 1 88.75 96 GLN B C 1
ATOM 3354 O O . GLN B 1 96 ? 3.869 -47.625 -17 1 88.75 96 GLN B O 1
ATOM 3359 N N . PHE B 1 97 ? 1.932 -48.156 -18 1 86.88 97 PHE B N 1
ATOM 3360 C CA . PHE B 1 97 ? 1.697 -46.75 -18.375 1 86.88 97 PHE B CA 1
ATOM 3361 C C . PHE B 1 97 ? 1.542 -45.875 -17.141 1 86.88 97 PHE B C 1
ATOM 3363 O O . PHE B 1 97 ? 2.123 -44.812 -17.062 1 86.88 97 PHE B O 1
ATOM 3370 N N . LYS B 1 98 ? 0.829 -46.281 -16.172 1 88.94 98 LYS B N 1
ATOM 3371 C CA . LYS B 1 98 ? 0.644 -45.562 -14.914 1 88.94 98 LYS B CA 1
ATOM 3372 C C . LYS B 1 98 ? 1.978 -45.312 -14.211 1 88.94 98 LYS B C 1
ATOM 3374 O O . LYS B 1 98 ? 2.242 -44.219 -13.719 1 88.94 98 LYS B O 1
ATOM 3379 N N . LYS B 1 99 ? 2.746 -46.312 -14.203 1 90.31 99 LYS B N 1
ATOM 3380 C CA . LYS B 1 99 ? 4.055 -46.219 -13.562 1 90.31 99 LYS B CA 1
ATOM 3381 C C . LYS B 1 99 ? 4.938 -45.188 -14.266 1 90.31 99 LYS B C 1
ATOM 3383 O O . LYS B 1 99 ? 5.668 -44.438 -13.617 1 90.31 99 LYS B O 1
ATOM 3388 N N . GLU B 1 100 ? 4.887 -45.219 -15.523 1 86.88 100 GLU B N 1
ATOM 3389 C CA . GLU B 1 100 ? 5.664 -44.25 -16.297 1 86.88 100 GLU B CA 1
ATOM 3390 C C . GLU B 1 100 ? 5.199 -42.812 -16.031 1 86.88 100 GLU B C 1
ATOM 3392 O O . GLU B 1 100 ? 6.016 -41.906 -15.945 1 86.88 100 GLU B O 1
ATOM 3397 N N . LEU B 1 101 ? 3.908 -42.688 -15.953 1 85.81 101 LEU B N 1
ATOM 3398 C CA . LEU B 1 101 ? 3.344 -41.375 -15.664 1 85.81 101 LEU B CA 1
ATOM 3399 C C . LEU B 1 101 ? 3.824 -40.875 -14.312 1 85.81 101 LEU B C 1
ATOM 3401 O O . LEU B 1 101 ? 4.199 -39.688 -14.188 1 85.81 101 LEU B O 1
ATOM 3405 N N . VAL B 1 102 ? 3.814 -41.656 -13.328 1 91.19 102 VAL B N 1
ATOM 3406 C CA . VAL B 1 102 ? 4.25 -41.281 -11.984 1 91.19 102 VAL B CA 1
ATOM 3407 C C . VAL B 1 102 ? 5.738 -40.969 -11.992 1 91.19 102 VAL B C 1
ATOM 3409 O O . VAL B 1 102 ? 6.164 -40 -11.352 1 91.19 102 VAL B O 1
ATOM 3412 N N . THR B 1 103 ? 6.477 -41.75 -12.719 1 90.56 103 THR B N 1
ATOM 3413 C CA . THR B 1 103 ? 7.91 -41.5 -12.812 1 90.56 103 THR B CA 1
ATOM 3414 C C . THR B 1 103 ? 8.203 -40.156 -13.453 1 90.56 103 THR B C 1
ATOM 3416 O O . THR B 1 103 ? 9.039 -39.406 -12.953 1 90.56 103 THR B O 1
ATOM 3419 N N . ARG B 1 104 ? 7.539 -39.875 -14.453 1 85 104 ARG B N 1
ATOM 3420 C CA . ARG B 1 104 ? 7.719 -38.594 -15.141 1 85 104 ARG B CA 1
ATOM 3421 C C . ARG B 1 104 ? 7.305 -37.438 -14.242 1 85 104 ARG B C 1
ATOM 3423 O O . ARG B 1 104 ? 7.953 -36.375 -14.234 1 85 104 ARG B O 1
ATOM 3430 N N . ALA B 1 105 ? 6.203 -37.594 -13.562 1 88.12 105 ALA B N 1
ATOM 3431 C CA . ALA B 1 105 ? 5.742 -36.562 -12.633 1 88.12 105 ALA B CA 1
ATOM 3432 C C . ALA B 1 105 ? 6.785 -36.312 -11.555 1 88.12 105 ALA B C 1
ATOM 3434 O O . ALA B 1 105 ? 7.051 -35.156 -11.219 1 88.12 105 ALA B O 1
ATOM 3435 N N . ARG B 1 106 ? 7.363 -37.281 -11.07 1 88.19 106 ARG B N 1
ATOM 3436 C CA . ARG B 1 106 ? 8.359 -37.156 -10.016 1 88.19 106 ARG B CA 1
ATOM 3437 C C . ARG B 1 106 ? 9.641 -36.5 -10.555 1 88.19 106 ARG B C 1
ATOM 3439 O O . ARG B 1 106 ? 10.312 -35.75 -9.844 1 88.19 106 ARG B O 1
ATOM 3446 N N . GLU B 1 107 ? 9.969 -36.844 -11.797 1 87.25 107 GLU B N 1
ATOM 3447 C CA . GLU B 1 107 ? 11.094 -36.188 -12.453 1 87.25 107 GLU B CA 1
ATOM 3448 C C . GLU B 1 107 ? 10.844 -34.688 -12.586 1 87.25 107 GLU B C 1
ATOM 3450 O O . GLU B 1 107 ? 11.75 -33.875 -12.375 1 87.25 107 GLU B O 1
ATOM 3455 N N . PHE B 1 108 ? 9.664 -34.375 -12.922 1 85.88 108 PHE B N 1
ATOM 3456 C CA . PHE B 1 108 ? 9.266 -32.969 -12.992 1 85.88 108 PHE B CA 1
ATOM 3457 C C . PHE B 1 108 ? 9.414 -32.281 -11.633 1 85.88 108 PHE B C 1
ATOM 3459 O O . PHE B 1 108 ? 9.969 -31.203 -11.539 1 85.88 108 PHE B O 1
ATOM 3466 N N . VAL B 1 109 ? 8.914 -32.875 -10.617 1 86.19 109 VAL B N 1
ATOM 3467 C CA . VAL B 1 109 ? 8.961 -32.344 -9.266 1 86.19 109 VAL B CA 1
ATOM 3468 C C . VAL B 1 109 ? 10.414 -32.125 -8.844 1 86.19 109 VAL B C 1
ATOM 3470 O O . VAL B 1 109 ? 10.766 -31.047 -8.359 1 86.19 109 VAL B O 1
ATOM 3473 N N . ARG B 1 110 ? 11.211 -33.062 -9.156 1 84.62 110 ARG B N 1
ATOM 3474 C CA . ARG B 1 110 ? 12.625 -33 -8.805 1 84.62 110 ARG B CA 1
ATOM 3475 C C . ARG B 1 110 ? 13.328 -31.906 -9.625 1 84.62 110 ARG B C 1
ATOM 3477 O O . ARG B 1 110 ? 14.211 -31.219 -9.117 1 84.62 110 ARG B O 1
ATOM 3484 N N . GLY B 1 111 ? 12.922 -31.766 -10.859 1 83.56 111 GLY B N 1
ATOM 3485 C CA . GLY B 1 111 ? 13.539 -30.812 -11.766 1 83.56 111 GLY B CA 1
ATOM 3486 C C . GLY B 1 111 ? 13.07 -29.391 -11.547 1 83.56 111 GLY B C 1
ATOM 3487 O O . GLY B 1 111 ? 13.672 -28.438 -12.055 1 83.56 111 GLY B O 1
ATOM 3488 N N . SER B 1 112 ? 12.07 -29.266 -10.758 1 85.38 112 SER B N 1
ATOM 3489 C CA . SER B 1 112 ? 11.5 -27.938 -10.555 1 85.38 112 SER B CA 1
ATOM 3490 C C . SER B 1 112 ? 12.516 -26.984 -9.93 1 85.38 112 SER B C 1
ATOM 3492 O O . SER B 1 112 ? 12.5 -25.781 -10.195 1 85.38 112 SER B O 1
ATOM 3494 N N . GLY B 1 113 ? 13.406 -27.469 -9.133 1 87.62 113 GLY B N 1
ATOM 3495 C CA . GLY B 1 113 ? 14.453 -26.672 -8.516 1 87.62 113 GLY B CA 1
ATOM 3496 C C . GLY B 1 113 ? 15.461 -26.125 -9.523 1 87.62 113 GLY B C 1
ATOM 3497 O O . GLY B 1 113 ? 15.992 -25.031 -9.344 1 87.62 113 GLY B O 1
ATOM 3498 N N . ARG B 1 114 ? 15.711 -26.891 -10.617 1 91.75 114 ARG B N 1
ATOM 3499 C CA . ARG B 1 114 ? 16.641 -26.484 -11.664 1 91.75 114 ARG B CA 1
ATOM 3500 C C . ARG B 1 114 ? 16.156 -25.219 -12.375 1 91.75 114 ARG B C 1
ATOM 3502 O O . ARG B 1 114 ? 16.969 -24.391 -12.789 1 91.75 114 ARG B O 1
ATOM 3509 N N . CYS B 1 115 ? 14.867 -25.078 -12.477 1 93.56 115 CYS B N 1
ATOM 3510 C CA . CYS B 1 115 ? 14.312 -23.875 -13.086 1 93.56 115 CYS B CA 1
ATOM 3511 C C . CYS B 1 115 ? 14.789 -22.625 -12.359 1 93.56 115 CYS B C 1
ATOM 3513 O O . CYS B 1 115 ? 15.203 -21.656 -13 1 93.56 115 CYS B O 1
ATOM 3515 N N . ARG B 1 116 ? 14.812 -22.641 -11.062 1 94.81 116 ARG B N 1
ATOM 3516 C CA . ARG B 1 116 ? 15.188 -21.484 -10.266 1 94.81 116 ARG B CA 1
ATOM 3517 C C . ARG B 1 116 ? 16.672 -21.156 -10.43 1 94.81 116 ARG B C 1
ATOM 3519 O O . ARG B 1 116 ? 17.078 -20 -10.406 1 94.81 116 ARG B O 1
ATOM 3526 N N . ASP B 1 117 ? 17.438 -22.25 -10.602 1 95.69 117 ASP B N 1
ATOM 3527 C CA . ASP B 1 117 ? 18.859 -22.047 -10.828 1 95.69 117 ASP B CA 1
ATOM 3528 C C . ASP B 1 117 ? 19.109 -21.281 -12.133 1 95.69 117 ASP B C 1
ATOM 3530 O O . ASP B 1 117 ? 19.922 -20.359 -12.18 1 95.69 117 ASP B O 1
ATOM 3534 N N . ILE B 1 118 ? 18.453 -21.703 -13.125 1 96.75 118 ILE B N 1
ATOM 3535 C CA . ILE B 1 118 ? 18.594 -21.078 -14.438 1 96.75 118 ILE B CA 1
ATOM 3536 C C . ILE B 1 118 ? 18.156 -19.625 -14.359 1 96.75 118 ILE B C 1
ATOM 3538 O O . ILE B 1 118 ? 18.828 -18.734 -14.875 1 96.75 118 ILE B O 1
ATOM 3542 N N . ILE B 1 119 ? 17.078 -19.344 -13.688 1 97.81 119 ILE B N 1
ATOM 3543 C CA . ILE B 1 119 ? 16.531 -18 -13.539 1 97.81 119 ILE B CA 1
ATOM 3544 C C . ILE B 1 119 ? 17.516 -17.125 -12.766 1 97.81 119 ILE B C 1
ATOM 3546 O O . ILE B 1 119 ? 17.734 -15.969 -13.117 1 97.81 119 ILE B O 1
ATOM 3550 N N . ALA B 1 120 ? 18.078 -17.688 -11.703 1 97.75 120 ALA B N 1
ATOM 3551 C CA . ALA B 1 120 ? 19.062 -16.969 -10.906 1 97.75 120 ALA B CA 1
ATOM 3552 C C . ALA B 1 120 ? 20.25 -16.531 -11.766 1 97.75 120 ALA B C 1
ATOM 3554 O O . ALA B 1 120 ? 20.719 -15.391 -11.664 1 97.75 120 ALA B O 1
ATOM 3555 N N . ALA B 1 121 ? 20.641 -17.422 -12.609 1 96.25 121 ALA B N 1
ATOM 3556 C CA . ALA B 1 121 ? 21.766 -17.125 -13.492 1 96.25 121 ALA B CA 1
ATOM 3557 C C . ALA B 1 121 ? 21.422 -16.016 -14.469 1 96.25 121 ALA B C 1
ATOM 3559 O O . ALA B 1 121 ? 22.219 -15.102 -14.695 1 96.25 121 ALA B O 1
ATOM 3560 N N . HIS B 1 122 ? 20.266 -16.062 -15.062 1 96.69 122 HIS B N 1
ATOM 3561 C CA . HIS B 1 122 ? 19.812 -15.023 -15.984 1 96.69 122 HIS B CA 1
ATOM 3562 C C . HIS B 1 122 ? 19.688 -13.672 -15.289 1 96.69 122 HIS B C 1
ATOM 3564 O O . HIS B 1 122 ? 20.031 -12.641 -15.867 1 96.69 122 HIS B O 1
ATOM 3570 N N . THR B 1 123 ? 19.219 -13.633 -14.07 1 96.81 123 THR B N 1
ATOM 3571 C CA . THR B 1 123 ? 18.891 -12.422 -13.328 1 96.81 123 THR B CA 1
ATOM 3572 C C . THR B 1 123 ? 20.156 -11.664 -12.945 1 96.81 123 THR B C 1
ATOM 3574 O O . THR B 1 123 ? 20.141 -10.438 -12.82 1 96.81 123 THR B O 1
ATOM 3577 N N . SER B 1 124 ? 21.234 -12.367 -12.781 1 93.56 124 SER B N 1
ATOM 3578 C CA . SER B 1 124 ? 22.484 -11.781 -12.328 1 93.56 124 SER B CA 1
ATOM 3579 C C . SER B 1 124 ? 22.969 -10.695 -13.281 1 93.56 124 SER B C 1
ATOM 3581 O O . SER B 1 124 ? 23.625 -9.734 -12.859 1 93.56 124 SER B O 1
ATOM 3583 N N . SER B 1 125 ? 22.656 -10.859 -14.508 1 92.06 125 SER B N 1
ATOM 3584 C CA . SER B 1 125 ? 23.109 -9.891 -15.508 1 92.06 125 SER B CA 1
ATOM 3585 C C . SER B 1 125 ? 22.391 -8.555 -15.344 1 92.06 125 SER B C 1
ATOM 3587 O O . SER B 1 125 ? 22.875 -7.523 -15.82 1 92.06 125 SER B O 1
ATOM 3589 N N . PHE B 1 126 ? 21.266 -8.492 -14.656 1 94.62 126 PHE B N 1
ATOM 3590 C CA . PHE B 1 126 ? 20.484 -7.277 -14.469 1 94.62 126 PHE B CA 1
ATOM 3591 C C . PHE B 1 126 ? 20.953 -6.52 -13.227 1 94.62 126 PHE B C 1
ATOM 3593 O O . PHE B 1 126 ? 20.641 -5.336 -13.07 1 94.62 126 PHE B O 1
ATOM 3600 N N . ILE B 1 127 ? 21.641 -7.227 -12.305 1 96.44 127 ILE B N 1
ATOM 3601 C CA . ILE B 1 127 ? 22.016 -6.629 -11.031 1 96.44 127 ILE B CA 1
ATOM 3602 C C . ILE B 1 127 ? 23.438 -6.07 -11.125 1 96.44 127 ILE B C 1
ATOM 3604 O O . ILE B 1 127 ? 24.391 -6.824 -11.312 1 96.44 127 ILE B O 1
ATOM 3608 N N . GLN B 1 128 ? 23.562 -4.812 -10.969 1 95.12 128 GLN B N 1
ATOM 3609 C CA . GLN B 1 128 ? 24.859 -4.137 -10.977 1 95.12 128 GLN B CA 1
ATOM 3610 C C . GLN B 1 128 ? 25.281 -3.758 -9.562 1 95.12 128 GLN B C 1
ATOM 3612 O O . GLN B 1 128 ? 24.453 -3.629 -8.664 1 95.12 128 GLN B O 1
ATOM 3617 N N . ASP B 1 129 ? 26.562 -3.516 -9.484 1 95.75 129 ASP B N 1
ATOM 3618 C CA . ASP B 1 129 ? 27.062 -3.053 -8.195 1 95.75 129 ASP B CA 1
ATOM 3619 C C . ASP B 1 129 ? 26.484 -1.689 -7.832 1 95.75 129 ASP B C 1
ATOM 3621 O O . ASP B 1 129 ? 26.438 -0.785 -8.664 1 95.75 129 ASP B O 1
ATOM 3625 N N . GLY B 1 130 ? 26.047 -1.671 -6.652 1 96.31 130 GLY B N 1
ATOM 3626 C CA . GLY B 1 130 ? 25.5 -0.41 -6.172 1 96.31 130 GLY B CA 1
ATOM 3627 C C . GLY B 1 130 ? 24.016 -0.273 -6.418 1 96.31 130 GLY B C 1
ATOM 3628 O O . GLY B 1 130 ? 23.391 0.706 -5.988 1 96.31 130 GLY B O 1
ATOM 3629 N N . SER B 1 131 ? 23.438 -1.29 -6.996 1 97.12 131 SER B N 1
ATOM 3630 C CA . SER B 1 131 ? 22.016 -1.232 -7.336 1 97.12 131 SER B CA 1
ATOM 3631 C C . SER B 1 131 ? 21.141 -1.256 -6.078 1 97.12 131 SER B C 1
ATOM 3633 O O . SER B 1 131 ? 21.5 -1.889 -5.082 1 97.12 131 SER B O 1
ATOM 3635 N N . THR B 1 132 ? 20.125 -0.469 -6.117 1 98.5 132 THR B N 1
ATOM 3636 C CA . THR B 1 132 ? 19.047 -0.569 -5.145 1 98.5 132 THR B CA 1
ATOM 3637 C C . THR B 1 132 ? 17.812 -1.236 -5.766 1 98.5 132 THR B C 1
ATOM 3639 O O . THR B 1 132 ? 17.281 -0.75 -6.762 1 98.5 132 THR B O 1
ATOM 3642 N N . ILE B 1 133 ? 17.406 -2.352 -5.172 1 98.81 133 ILE B N 1
ATOM 3643 C CA . ILE B 1 133 ? 16.359 -3.176 -5.754 1 98.81 133 ILE B CA 1
ATOM 3644 C C . ILE B 1 133 ? 15.125 -3.154 -4.852 1 98.81 133 ILE B C 1
ATOM 3646 O O . ILE B 1 133 ? 15.242 -3.299 -3.635 1 98.81 133 ILE B O 1
ATOM 3650 N N . LEU B 1 134 ? 13.984 -2.879 -5.438 1 98.88 134 LEU B N 1
ATOM 3651 C CA . LEU B 1 134 ? 12.727 -3.01 -4.715 1 98.88 134 LEU B CA 1
ATOM 3652 C C . LEU B 1 134 ? 12.062 -4.348 -5.016 1 98.88 134 LEU B C 1
ATOM 3654 O O . LEU B 1 134 ? 11.797 -4.668 -6.176 1 98.88 134 LEU B O 1
ATOM 3658 N N . VAL B 1 135 ? 11.805 -5.152 -3.961 1 98.81 135 VAL B N 1
ATOM 3659 C CA . VAL B 1 135 ? 11.219 -6.484 -4.082 1 98.81 135 VAL B CA 1
ATOM 3660 C C . VAL B 1 135 ? 9.852 -6.512 -3.395 1 98.81 135 VAL B C 1
ATOM 3662 O O . VAL B 1 135 ? 9.664 -5.891 -2.346 1 98.81 135 VAL B O 1
ATOM 3665 N N . HIS B 1 136 ? 8.898 -7.199 -4.039 1 98.56 136 HIS B N 1
ATOM 3666 C CA . HIS B 1 136 ? 7.582 -7.348 -3.432 1 98.56 136 HIS B CA 1
ATOM 3667 C C . HIS B 1 136 ? 7.449 -8.695 -2.727 1 98.56 136 HIS B C 1
ATOM 3669 O O . HIS B 1 136 ? 7.602 -9.742 -3.352 1 98.56 136 HIS B O 1
ATOM 3675 N N . SER B 1 137 ? 7.18 -8.641 -1.414 1 96.38 137 SER B N 1
ATOM 3676 C CA . SER B 1 137 ? 6.797 -9.805 -0.621 1 96.38 137 SER B CA 1
ATOM 3677 C C . SER B 1 137 ? 7.891 -10.867 -0.627 1 96.38 137 SER B C 1
ATOM 3679 O O . SER B 1 137 ? 9.07 -10.547 -0.475 1 96.38 137 SER B O 1
ATOM 3681 N N . TYR B 1 138 ? 7.48 -12.141 -0.639 1 94.81 138 TYR B N 1
ATOM 3682 C CA . TYR B 1 138 ? 8.391 -13.281 -0.644 1 94.81 138 TYR B CA 1
ATOM 3683 C C . TYR B 1 138 ? 8.164 -14.156 -1.868 1 94.81 138 TYR B C 1
ATOM 3685 O O . TYR B 1 138 ? 7.023 -14.492 -2.191 1 94.81 138 TYR B O 1
ATOM 3693 N N . SER B 1 139 ? 9.148 -14.391 -2.518 1 94.44 139 SER B N 1
ATOM 3694 C CA . SER B 1 139 ? 9.203 -15.336 -3.629 1 94.44 139 SER B CA 1
ATOM 3695 C C . SER B 1 139 ? 10.477 -16.172 -3.57 1 94.44 139 SER B C 1
ATOM 3697 O O . SER B 1 139 ? 11.586 -15.641 -3.529 1 94.44 139 SER B O 1
ATOM 3699 N N . ARG B 1 140 ? 10.32 -17.438 -3.621 1 92.06 140 ARG B N 1
ATOM 3700 C CA . ARG B 1 140 ? 11.461 -18.328 -3.564 1 92.06 140 ARG B CA 1
ATOM 3701 C C . ARG B 1 140 ? 12.438 -18.047 -4.699 1 92.06 140 ARG B C 1
ATOM 3703 O O . ARG B 1 140 ? 13.656 -18 -4.488 1 92.06 140 ARG B O 1
ATOM 3710 N N . VAL B 1 141 ? 11.938 -17.922 -5.859 1 95.75 141 VAL B N 1
ATOM 3711 C CA . VAL B 1 141 ? 12.773 -17.734 -7.039 1 95.75 141 VAL B CA 1
ATOM 3712 C C . VAL B 1 141 ? 13.5 -16.391 -6.941 1 95.75 141 VAL B C 1
ATOM 3714 O O . VAL B 1 141 ? 14.672 -16.297 -7.312 1 95.75 141 VAL B O 1
ATOM 3717 N N . VAL B 1 142 ? 12.891 -15.289 -6.441 1 97.81 142 VAL B N 1
ATOM 3718 C CA . VAL B 1 142 ? 13.508 -13.977 -6.32 1 97.81 142 VAL B CA 1
ATOM 3719 C C . VAL B 1 142 ? 14.617 -14.016 -5.273 1 97.81 142 VAL B C 1
ATOM 3721 O O . VAL B 1 142 ? 15.734 -13.547 -5.52 1 97.81 142 VAL B O 1
ATOM 3724 N N . VAL B 1 143 ? 14.289 -14.641 -4.133 1 96.81 143 VAL B N 1
ATOM 3725 C CA . VAL B 1 143 ? 15.266 -14.727 -3.049 1 96.81 143 VAL B CA 1
ATOM 3726 C C . VAL B 1 143 ? 16.5 -15.508 -3.52 1 96.81 143 VAL B C 1
ATOM 3728 O O . VAL B 1 143 ? 17.625 -15.078 -3.299 1 96.81 143 VAL B O 1
ATOM 3731 N N . GLN B 1 144 ? 16.219 -16.625 -4.16 1 96.31 144 GLN B N 1
ATOM 3732 C CA . GLN B 1 144 ? 17.328 -17.422 -4.656 1 96.31 144 GLN B CA 1
ATOM 3733 C C . GLN B 1 144 ? 18.172 -16.641 -5.66 1 96.31 144 GLN B C 1
ATOM 3735 O O . GLN B 1 144 ? 19.391 -16.75 -5.66 1 96.31 144 GLN B O 1
ATOM 3740 N N . ALA B 1 145 ? 17.547 -15.93 -6.516 1 98.06 145 ALA B N 1
ATOM 3741 C CA . ALA B 1 145 ? 18.266 -15.125 -7.508 1 98.06 145 ALA B CA 1
ATOM 3742 C C . ALA B 1 145 ? 19.141 -14.078 -6.828 1 98.06 145 ALA B C 1
ATOM 3744 O O . ALA B 1 145 ? 20.297 -13.875 -7.223 1 98.06 145 ALA B O 1
ATOM 3745 N N . LEU B 1 146 ? 18.656 -13.367 -5.836 1 98.38 146 LEU B N 1
ATOM 3746 C CA . LEU B 1 146 ? 19.391 -12.336 -5.125 1 98.38 146 LEU B CA 1
ATOM 3747 C C . LEU B 1 146 ? 20.562 -12.945 -4.348 1 98.38 146 LEU B C 1
ATOM 3749 O O . LEU B 1 146 ? 21.656 -12.391 -4.328 1 98.38 146 LEU B O 1
ATOM 3753 N N . LEU B 1 147 ? 20.266 -14.086 -3.717 1 97.81 147 LEU B N 1
ATOM 3754 C CA . LEU B 1 147 ? 21.328 -14.781 -2.994 1 97.81 147 LEU B CA 1
ATOM 3755 C C . LEU B 1 147 ? 22.438 -15.203 -3.941 1 97.81 147 LEU B C 1
ATOM 3757 O O . LEU B 1 147 ? 23.625 -15.039 -3.625 1 97.81 147 LEU B O 1
ATOM 3761 N N . ASN B 1 148 ? 22.047 -15.766 -5.062 1 97.5 148 ASN B N 1
ATOM 3762 C CA . ASN B 1 148 ? 23.031 -16.172 -6.055 1 97.5 148 ASN B CA 1
ATOM 3763 C C . ASN B 1 148 ? 23.891 -14.992 -6.512 1 97.5 148 ASN B C 1
ATOM 3765 O O . ASN B 1 148 ? 25.109 -15.109 -6.598 1 97.5 148 ASN B O 1
ATOM 3769 N N . ALA B 1 149 ? 23.281 -13.867 -6.77 1 97.31 149 ALA B N 1
ATOM 3770 C CA . ALA B 1 149 ? 24 -12.672 -7.211 1 97.31 149 ALA B CA 1
ATOM 3771 C C . ALA B 1 149 ? 25 -12.211 -6.152 1 97.31 149 ALA B C 1
ATOM 3773 O O . ALA B 1 149 ? 26.141 -11.875 -6.473 1 97.31 149 ALA B O 1
ATOM 3774 N N . ALA B 1 150 ? 24.562 -12.227 -4.949 1 96.44 150 ALA B N 1
ATOM 3775 C CA . ALA B 1 150 ? 25.406 -11.734 -3.863 1 96.44 150 ALA B CA 1
ATOM 3776 C C . ALA B 1 150 ? 26.516 -12.734 -3.527 1 96.44 150 ALA B C 1
ATOM 3778 O O . ALA B 1 150 ? 27.672 -12.359 -3.402 1 96.44 150 ALA B O 1
ATOM 3779 N N . GLN B 1 151 ? 26.188 -13.984 -3.418 1 95.44 151 GLN B N 1
ATOM 3780 C CA . GLN B 1 151 ? 27.094 -14.992 -2.871 1 95.44 151 GLN B CA 1
ATOM 3781 C C . GLN B 1 151 ? 27.969 -15.594 -3.963 1 95.44 151 GLN B C 1
ATOM 3783 O O . GLN B 1 151 ? 29.156 -15.812 -3.752 1 95.44 151 GLN B O 1
ATOM 3788 N N . ASN B 1 152 ? 27.391 -15.852 -5.074 1 93.38 152 ASN B N 1
ATOM 3789 C CA . ASN B 1 152 ? 28.141 -16.547 -6.125 1 93.38 152 ASN B CA 1
ATOM 3790 C C . ASN B 1 152 ? 28.781 -15.555 -7.09 1 93.38 152 ASN B C 1
ATOM 3792 O O . ASN B 1 152 ? 29.891 -15.789 -7.574 1 93.38 152 ASN B O 1
ATOM 3796 N N . GLN B 1 153 ? 28.141 -14.469 -7.324 1 93.88 153 GLN B N 1
ATOM 3797 C CA . GLN B 1 153 ? 28.672 -13.5 -8.273 1 93.88 153 GLN B CA 1
ATOM 3798 C C . GLN B 1 153 ? 29.297 -12.305 -7.555 1 93.88 153 GLN B C 1
ATOM 3800 O O . GLN B 1 153 ? 29.797 -11.383 -8.195 1 93.88 153 GLN B O 1
ATOM 3805 N N . LYS B 1 154 ? 29.125 -12.18 -6.289 1 94.88 154 LYS B N 1
ATOM 3806 C CA . LYS B 1 154 ? 29.766 -11.211 -5.398 1 94.88 154 LYS B CA 1
ATOM 3807 C C . LYS B 1 154 ? 29.328 -9.789 -5.727 1 94.88 154 LYS B C 1
ATOM 3809 O O . LYS B 1 154 ? 30.125 -8.852 -5.656 1 94.88 154 LYS B O 1
ATOM 3814 N N . LYS B 1 155 ? 28.109 -9.719 -6.207 1 95.25 155 LYS B N 1
ATOM 3815 C CA . LYS B 1 155 ? 27.531 -8.398 -6.441 1 95.25 155 LYS B CA 1
ATOM 3816 C C . LYS B 1 155 ? 27.156 -7.719 -5.125 1 95.25 155 LYS B C 1
ATOM 3818 O O . LYS B 1 155 ? 26.688 -8.375 -4.195 1 95.25 155 LYS B O 1
ATOM 3823 N N . ARG B 1 156 ? 27.422 -6.445 -5.148 1 96.19 156 ARG B N 1
ATOM 3824 C CA . ARG B 1 156 ? 27.047 -5.652 -3.982 1 96.19 156 ARG B CA 1
ATOM 3825 C C . ARG B 1 156 ? 25.828 -4.777 -4.285 1 96.19 156 ARG B C 1
ATOM 3827 O O . ARG B 1 156 ? 25.891 -3.883 -5.133 1 96.19 156 ARG B O 1
ATOM 3834 N N . PHE B 1 157 ? 24.781 -5.047 -3.631 1 97.5 157 PHE B N 1
ATOM 3835 C CA . PHE B 1 157 ? 23.531 -4.309 -3.83 1 97.5 157 PHE B CA 1
ATOM 3836 C C . PHE B 1 157 ? 22.719 -4.266 -2.543 1 97.5 157 PHE B C 1
ATOM 3838 O O . PHE B 1 157 ? 23.094 -4.887 -1.544 1 97.5 157 PHE B O 1
ATOM 3845 N N . GLN B 1 158 ? 21.703 -3.406 -2.463 1 97.88 158 GLN B N 1
ATOM 3846 C CA . GLN B 1 158 ? 20.797 -3.307 -1.33 1 97.88 158 GLN B CA 1
ATOM 3847 C C . GLN B 1 158 ? 19.344 -3.49 -1.774 1 97.88 158 GLN B C 1
ATOM 3849 O O . GLN B 1 158 ? 19.016 -3.287 -2.945 1 97.88 158 GLN B O 1
ATOM 3854 N N . VAL B 1 159 ? 18.562 -3.922 -0.821 1 98.38 159 VAL B N 1
ATOM 3855 C CA . VAL B 1 159 ? 17.219 -4.332 -1.198 1 98.38 159 VAL B CA 1
ATOM 3856 C C . VAL B 1 159 ? 16.188 -3.666 -0.278 1 98.38 159 VAL B C 1
ATOM 3858 O O . VAL B 1 159 ? 16.359 -3.654 0.943 1 98.38 159 VAL B O 1
ATOM 3861 N N . TYR B 1 160 ? 15.219 -3.014 -0.866 1 98.56 160 TYR B N 1
ATOM 3862 C CA . TYR B 1 160 ? 13.961 -2.736 -0.181 1 98.56 160 TYR B CA 1
ATOM 3863 C C . TYR B 1 160 ? 12.945 -3.848 -0.43 1 98.56 160 TYR B C 1
ATOM 3865 O O . TYR B 1 160 ? 12.828 -4.344 -1.552 1 98.56 160 TYR B O 1
ATOM 3873 N N . VAL B 1 161 ? 12.25 -4.281 0.612 1 98.62 161 VAL B N 1
ATOM 3874 C CA . VAL B 1 161 ? 11.203 -5.285 0.443 1 98.62 161 VAL B CA 1
ATOM 3875 C C . VAL B 1 161 ? 9.914 -4.809 1.103 1 98.62 161 VAL B C 1
ATOM 3877 O O . VAL B 1 161 ? 9.938 -4.27 2.211 1 98.62 161 VAL B O 1
ATOM 3880 N N . THR B 1 162 ? 8.812 -4.945 0.364 1 98.38 162 THR B N 1
ATOM 3881 C CA . THR B 1 162 ? 7.531 -4.52 0.916 1 98.38 162 THR B CA 1
ATOM 3882 C C . THR B 1 162 ? 7.094 -5.449 2.045 1 98.38 162 THR B C 1
ATOM 3884 O O . THR B 1 162 ? 7.371 -6.648 2.01 1 98.38 162 THR B O 1
ATOM 3887 N N . GLU B 1 163 ? 6.402 -4.902 2.959 1 96.19 163 GLU B N 1
ATOM 3888 C CA . GLU B 1 163 ? 5.805 -5.668 4.047 1 96.19 163 GLU B CA 1
ATOM 3889 C C . GLU B 1 163 ? 4.871 -6.75 3.514 1 96.19 163 GLU B C 1
ATOM 3891 O O . GLU B 1 163 ? 4.969 -7.914 3.914 1 96.19 163 GLU B O 1
ATOM 3896 N N . SER B 1 164 ? 4.027 -6.312 2.602 1 96.12 164 SER B N 1
ATOM 3897 C CA . SER B 1 164 ? 3.141 -7.199 1.859 1 96.12 164 SER B CA 1
ATOM 3898 C C . SER B 1 164 ? 2.072 -7.801 2.768 1 96.12 164 SER B C 1
ATOM 3900 O O . SER B 1 164 ? 1.973 -9.023 2.895 1 96.12 164 SER B O 1
ATOM 3902 N N . ARG B 1 165 ? 1.293 -6.938 3.332 1 94.25 165 ARG B N 1
ATOM 3903 C CA . ARG B 1 165 ? 0.1 -7.41 4.027 1 94.25 165 ARG B CA 1
ATOM 3904 C C . ARG B 1 165 ? -0.848 -8.125 3.07 1 94.25 165 ARG B C 1
ATOM 3906 O O . ARG B 1 165 ? -0.822 -7.875 1.863 1 94.25 165 ARG B O 1
ATOM 3913 N N . PRO B 1 166 ? -1.646 -9.125 3.553 1 91.12 166 PRO B N 1
ATOM 3914 C CA . PRO B 1 166 ? -1.976 -9.32 4.969 1 91.12 166 PRO B CA 1
ATOM 3915 C C . PRO B 1 166 ? -1.036 -10.297 5.664 1 91.12 166 PRO B C 1
ATOM 3917 O O . PRO B 1 166 ? -1.04 -10.398 6.895 1 91.12 166 PRO B O 1
ATOM 3920 N N . PHE B 1 167 ? -0.15 -11.016 4.961 1 90.25 167 PHE B N 1
ATOM 3921 C CA . PHE B 1 167 ? 0.599 -12.094 5.598 1 90.25 167 PHE B CA 1
ATOM 3922 C C . PHE B 1 167 ? 1.951 -11.594 6.09 1 90.25 167 PHE B C 1
ATOM 3924 O O . PHE B 1 167 ? 2.586 -12.234 6.934 1 90.25 167 PHE B O 1
A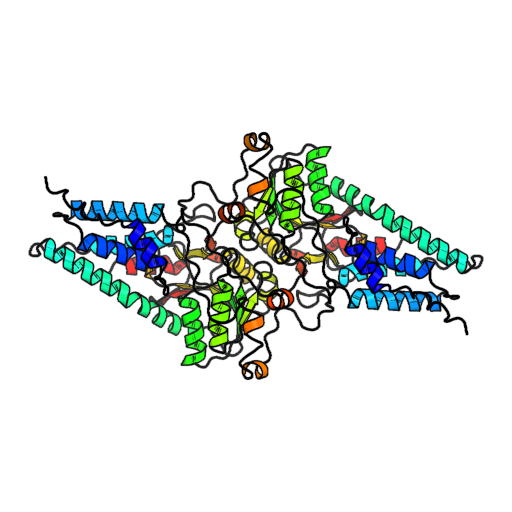TOM 3931 N N . GLY B 1 168 ? 2.424 -10.492 5.52 1 93.25 168 GLY B N 1
ATOM 3932 C CA . GLY B 1 168 ? 3.689 -9.922 5.957 1 93.25 168 GLY B CA 1
ATOM 3933 C C . GLY B 1 168 ? 4.891 -10.727 5.504 1 93.25 168 GLY B C 1
ATOM 3934 O O . GLY B 1 168 ? 5.898 -10.797 6.211 1 93.25 168 GLY B O 1
ATOM 3935 N N . LEU B 1 169 ? 4.84 -11.305 4.348 1 92.38 169 LEU B N 1
ATOM 3936 C CA . LEU B 1 169 ? 5.859 -12.258 3.918 1 92.38 169 LEU B CA 1
ATOM 3937 C C . LEU B 1 169 ? 7.137 -11.531 3.512 1 92.38 169 LEU B C 1
ATOM 3939 O O . LEU B 1 169 ? 8.188 -12.156 3.365 1 92.38 169 LEU B O 1
ATOM 3943 N N . GLY B 1 170 ? 7.062 -10.234 3.33 1 96.19 170 GLY B N 1
ATOM 3944 C CA . GLY B 1 170 ? 8.289 -9.484 3.109 1 96.19 170 GLY B CA 1
ATOM 3945 C C . GLY B 1 170 ? 9.266 -9.586 4.262 1 96.19 170 GLY B C 1
ATOM 3946 O O . GLY B 1 170 ? 10.477 -9.469 4.062 1 96.19 170 GLY B O 1
ATOM 3947 N N . LEU B 1 171 ? 8.758 -9.789 5.41 1 94.94 171 LEU B N 1
ATOM 3948 C CA . LEU B 1 171 ? 9.609 -9.922 6.59 1 94.94 171 LEU B CA 1
ATOM 3949 C C . LEU B 1 171 ? 10.445 -11.195 6.52 1 94.94 171 LEU B C 1
ATOM 3951 O O . LEU B 1 171 ? 11.562 -11.234 7.027 1 94.94 171 LEU B O 1
ATOM 3955 N N . LYS B 1 172 ? 9.891 -12.211 5.945 1 93.25 172 LYS B N 1
ATOM 3956 C CA . LYS B 1 172 ? 10.688 -13.414 5.711 1 93.25 172 LYS B CA 1
ATOM 3957 C C . LYS B 1 172 ? 11.82 -13.133 4.73 1 93.25 172 LYS B C 1
ATOM 3959 O O . LYS B 1 172 ? 12.961 -13.539 4.961 1 93.25 172 LYS B O 1
ATOM 3964 N N . THR B 1 173 ? 11.477 -12.484 3.621 1 95.94 173 THR B N 1
ATOM 3965 C CA . THR B 1 173 ? 12.5 -12.078 2.664 1 95.94 173 THR B CA 1
ATOM 3966 C C . THR B 1 173 ? 13.594 -11.266 3.352 1 95.94 173 THR B C 1
ATOM 3968 O O . THR B 1 173 ? 14.789 -11.539 3.16 1 95.94 173 THR B O 1
ATOM 3971 N N . HIS B 1 174 ? 13.188 -10.305 4.145 1 96.25 174 HIS B N 1
ATOM 3972 C CA . HIS B 1 174 ? 14.133 -9.477 4.891 1 96.25 174 HIS B CA 1
ATOM 3973 C C . HIS B 1 174 ? 15.055 -10.328 5.754 1 96.25 174 HIS B C 1
ATOM 3975 O O . HIS B 1 174 ? 16.266 -10.133 5.746 1 96.25 174 HIS B O 1
ATOM 3981 N N . ALA B 1 175 ? 14.461 -11.25 6.449 1 94.19 175 ALA B N 1
ATOM 3982 C CA . ALA B 1 175 ? 15.234 -12.102 7.348 1 94.19 175 ALA B CA 1
ATOM 3983 C C . ALA B 1 175 ? 16.266 -12.922 6.578 1 94.19 175 ALA B C 1
ATOM 3985 O O . ALA B 1 175 ? 17.422 -13.023 6.988 1 94.19 175 ALA B O 1
ATOM 3986 N N . ILE B 1 176 ? 15.867 -13.508 5.484 1 94.56 176 ILE B N 1
ATOM 3987 C CA . ILE B 1 176 ? 16.75 -14.359 4.688 1 94.56 176 ILE B CA 1
ATOM 3988 C C . ILE B 1 176 ? 17.906 -13.531 4.145 1 94.56 176 ILE B C 1
ATOM 3990 O O . ILE B 1 176 ? 19.062 -13.938 4.254 1 94.56 176 ILE B O 1
ATOM 3994 N N . LEU B 1 177 ? 17.594 -12.398 3.568 1 96.06 177 LEU B N 1
ATOM 3995 C CA . LEU B 1 177 ? 18.609 -11.586 2.92 1 96.06 177 LEU B CA 1
ATOM 3996 C C . LEU B 1 177 ? 19.578 -11.008 3.949 1 96.06 177 LEU B C 1
ATOM 3998 O O . LEU B 1 177 ? 20.797 -10.984 3.725 1 96.06 177 LEU B O 1
ATOM 4002 N N . THR B 1 178 ? 19.031 -10.555 5.047 1 93.56 178 THR B N 1
ATOM 4003 C CA . THR B 1 178 ? 19.891 -9.984 6.086 1 93.56 178 THR B CA 1
ATOM 4004 C C . THR B 1 178 ? 20.828 -11.047 6.652 1 93.56 178 THR B C 1
ATOM 4006 O O . THR B 1 178 ? 22 -10.773 6.926 1 93.56 178 THR B O 1
ATOM 4009 N N . GLU B 1 179 ? 20.312 -12.227 6.844 1 92.81 179 GLU B N 1
ATOM 4010 C CA . GLU B 1 179 ? 21.141 -13.336 7.301 1 92.81 179 GLU B CA 1
ATOM 4011 C C . GLU B 1 179 ? 22.266 -13.625 6.312 1 92.81 179 GLU B C 1
ATOM 4013 O O . GLU B 1 179 ? 23.359 -14.023 6.715 1 92.81 179 GLU B O 1
ATOM 4018 N N . ALA B 1 180 ? 22.016 -13.383 5.078 1 93.88 180 ALA B N 1
ATOM 4019 C CA . ALA B 1 180 ? 23.016 -13.625 4.035 1 93.88 180 ALA B CA 1
ATOM 4020 C C . ALA B 1 180 ? 23.953 -12.43 3.875 1 93.88 180 ALA B C 1
ATOM 4022 O O . ALA B 1 180 ? 24.812 -12.422 2.992 1 93.88 180 ALA B O 1
ATOM 4023 N N . GLY B 1 181 ? 23.688 -11.352 4.613 1 92.88 181 GLY B N 1
ATOM 4024 C CA . GLY B 1 181 ? 24.578 -10.195 4.582 1 92.88 181 GLY B CA 1
ATOM 4025 C C . GLY B 1 181 ? 24.188 -9.172 3.527 1 92.88 181 GLY B C 1
ATOM 4026 O O . GLY B 1 181 ? 24.969 -8.289 3.188 1 92.88 181 GLY B O 1
ATOM 4027 N N . ILE B 1 182 ? 23.109 -9.273 2.926 1 95.69 182 ILE B N 1
ATOM 4028 C CA . ILE B 1 182 ? 22.609 -8.305 1.955 1 95.69 182 ILE B CA 1
ATOM 4029 C C . ILE B 1 182 ? 21.797 -7.23 2.67 1 95.69 182 ILE B C 1
ATOM 4031 O O . ILE B 1 182 ? 20.797 -7.531 3.326 1 95.69 182 ILE B O 1
ATOM 4035 N N . PRO B 1 183 ? 22.25 -5.965 2.633 1 96.31 183 PRO B N 1
ATOM 4036 C CA . PRO B 1 183 ? 21.438 -4.918 3.27 1 96.31 183 PRO B CA 1
ATOM 4037 C C . PRO B 1 183 ? 19.984 -4.91 2.783 1 96.31 183 PRO B C 1
ATOM 4039 O O . PRO B 1 183 ? 19.75 -4.875 1.575 1 96.31 183 PRO B O 1
ATOM 4042 N N . CYS B 1 184 ? 19.094 -4.98 3.734 1 96.56 184 CYS B N 1
ATOM 4043 C CA . CYS B 1 184 ? 17.672 -5.086 3.387 1 96.56 184 CYS B CA 1
ATOM 4044 C C . CYS B 1 184 ? 16.812 -4.32 4.379 1 96.56 184 CYS B C 1
ATOM 4046 O O . CYS B 1 184 ? 17.047 -4.391 5.59 1 96.56 184 CYS B O 1
ATOM 4048 N N . VAL B 1 185 ? 15.836 -3.551 3.895 1 96.38 185 VAL B N 1
ATOM 4049 C CA . VAL B 1 185 ? 14.914 -2.777 4.723 1 96.38 185 VAL B CA 1
ATOM 4050 C C . VAL B 1 185 ? 13.477 -3.066 4.305 1 96.38 185 VAL B C 1
ATOM 4052 O O . VAL B 1 185 ? 13.172 -3.143 3.109 1 96.38 185 VAL B O 1
ATOM 4055 N N . VAL B 1 186 ? 12.609 -3.293 5.309 1 97.06 186 VAL B N 1
ATOM 4056 C CA . VAL B 1 186 ? 11.203 -3.543 5.039 1 97.06 186 VAL B CA 1
ATOM 4057 C C . VAL B 1 186 ? 10.461 -2.217 4.867 1 97.06 186 VAL B C 1
ATOM 4059 O O . VAL B 1 186 ? 10.625 -1.302 5.68 1 97.06 186 VAL B O 1
ATOM 4062 N N . VAL B 1 187 ? 9.672 -2.182 3.83 1 97.56 187 VAL B N 1
ATOM 4063 C CA . VAL B 1 187 ? 8.922 -0.983 3.477 1 97.56 187 VAL B CA 1
ATOM 4064 C C . VAL B 1 187 ? 7.426 -1.235 3.672 1 97.56 187 VAL B C 1
ATOM 4066 O O . VAL B 1 187 ? 6.922 -2.309 3.33 1 97.56 187 VAL B O 1
ATOM 4069 N N . LEU B 1 188 ? 6.719 -0.256 4.285 1 97.62 188 LEU B N 1
ATOM 4070 C CA . LEU B 1 188 ? 5.262 -0.324 4.328 1 97.62 188 LEU B CA 1
ATOM 4071 C C . LEU B 1 188 ? 4.68 -0.425 2.92 1 97.62 188 LEU B C 1
ATOM 4073 O O . LEU B 1 188 ? 5.207 0.178 1.982 1 97.62 188 LEU B O 1
ATOM 4077 N N . ASP B 1 189 ? 3.535 -1.162 2.777 1 98.25 189 ASP B N 1
ATOM 4078 C CA . ASP B 1 189 ? 2.9 -1.271 1.467 1 98.25 189 ASP B CA 1
ATOM 4079 C C . ASP B 1 189 ? 2.465 0.098 0.951 1 98.25 189 ASP B C 1
ATOM 4081 O O . ASP B 1 189 ? 2.402 0.32 -0.26 1 98.25 189 ASP B O 1
ATOM 4085 N N . SER B 1 190 ? 2.201 1.028 1.86 1 97.81 190 SER B N 1
ATOM 4086 C CA . SER B 1 190 ? 1.792 2.381 1.498 1 97.81 190 SER B CA 1
ATOM 4087 C C . SER B 1 190 ? 2.99 3.23 1.086 1 97.81 190 SER B C 1
ATOM 4089 O O . SER B 1 190 ? 2.824 4.332 0.557 1 97.81 190 SER B O 1
ATOM 4091 N N . ALA B 1 191 ? 4.219 2.771 1.228 1 98 191 ALA B N 1
ATOM 4092 C CA . ALA B 1 191 ? 5.418 3.574 1.005 1 98 191 ALA B CA 1
ATOM 4093 C C . ALA B 1 191 ? 6.152 3.129 -0.256 1 98 191 ALA B C 1
ATOM 4095 O O . ALA B 1 191 ? 7.301 3.518 -0.484 1 98 191 ALA B O 1
ATOM 4096 N N . VAL B 1 192 ? 5.516 2.314 -1.079 1 98.62 192 VAL B N 1
ATOM 4097 C CA . VAL B 1 192 ? 6.148 1.779 -2.281 1 98.62 192 VAL B CA 1
ATOM 4098 C C . VAL B 1 192 ? 6.492 2.92 -3.234 1 98.62 192 VAL B C 1
ATOM 4100 O O . VAL B 1 192 ? 7.633 3.031 -3.697 1 98.62 192 VAL B O 1
ATOM 4103 N N . ALA B 1 193 ? 5.531 3.791 -3.492 1 98.25 193 ALA B N 1
ATOM 4104 C CA . ALA B 1 193 ? 5.781 4.914 -4.391 1 98.25 193 ALA B CA 1
ATOM 4105 C C . ALA B 1 193 ? 6.797 5.883 -3.789 1 98.25 193 ALA B C 1
ATOM 4107 O O . ALA B 1 193 ? 7.578 6.5 -4.516 1 98.25 193 ALA B O 1
ATOM 4108 N N . TYR B 1 194 ? 6.77 6.008 -2.455 1 97.75 194 TYR B N 1
ATOM 4109 C CA . TYR B 1 194 ? 7.691 6.891 -1.75 1 97.75 194 TYR B CA 1
ATOM 4110 C C . TYR B 1 194 ? 9.141 6.492 -2.016 1 97.75 194 TYR B C 1
ATOM 4112 O O . TYR B 1 194 ? 9.984 7.348 -2.283 1 97.75 194 TYR B O 1
ATOM 4120 N N . VAL B 1 195 ? 9.453 5.18 -2.045 1 98.06 195 VAL B N 1
ATOM 4121 C CA . VAL B 1 195 ? 10.836 4.719 -2.072 1 98.06 195 VAL B CA 1
ATOM 4122 C C . VAL B 1 195 ? 11.266 4.465 -3.516 1 98.06 195 VAL B C 1
ATOM 4124 O O . VAL B 1 195 ? 12.461 4.371 -3.805 1 98.06 195 VAL B O 1
ATOM 4127 N N . MET B 1 196 ? 10.375 4.414 -4.453 1 98.38 196 MET B N 1
ATOM 4128 C CA . MET B 1 196 ? 10.617 3.99 -5.828 1 98.38 196 MET B CA 1
ATOM 4129 C C . MET B 1 196 ? 11.672 4.867 -6.492 1 98.38 196 MET B C 1
ATOM 4131 O O . MET B 1 196 ? 12.555 4.367 -7.195 1 98.38 196 MET B O 1
ATOM 4135 N N . PRO B 1 197 ? 11.68 6.191 -6.27 1 96.94 197 PRO B N 1
ATOM 4136 C CA . PRO B 1 197 ? 12.68 7.031 -6.93 1 96.94 197 PRO B CA 1
ATOM 4137 C C . PRO B 1 197 ? 14.109 6.637 -6.562 1 96.94 197 PRO B C 1
ATOM 4139 O O . PRO B 1 197 ? 15.039 6.859 -7.348 1 96.94 197 PRO B O 1
ATOM 4142 N N . LYS B 1 198 ? 14.32 6.004 -5.453 1 96.31 198 LYS B N 1
ATOM 4143 C CA . LYS B 1 198 ? 15.648 5.602 -4.996 1 96.31 198 LYS B CA 1
ATOM 4144 C C . LYS B 1 198 ? 16.062 4.266 -5.609 1 96.31 198 LYS B C 1
ATOM 4146 O O . LYS B 1 198 ? 17.234 3.883 -5.543 1 96.31 198 LYS B O 1
ATOM 4151 N N . CYS B 1 199 ? 15.148 3.588 -6.137 1 98.25 199 CYS B N 1
AT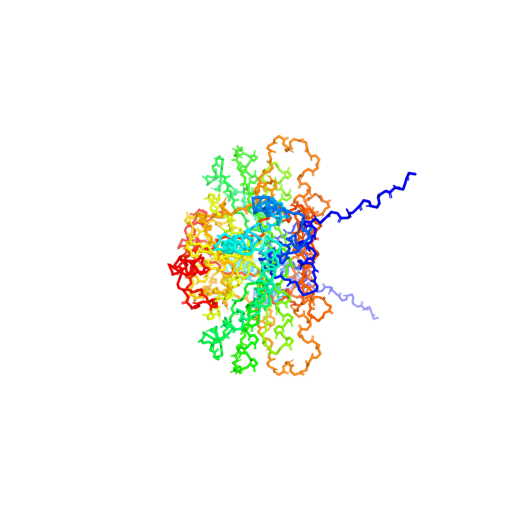OM 4152 C CA . CYS B 1 199 ? 15.406 2.244 -6.641 1 98.25 199 CYS B CA 1
ATOM 4153 C C . CYS B 1 199 ? 15.859 2.283 -8.094 1 98.25 199 CYS B C 1
ATOM 4155 O O . CYS B 1 199 ? 15.438 3.162 -8.852 1 98.25 199 CYS B O 1
ATOM 4157 N N . ASP B 1 200 ? 16.656 1.349 -8.438 1 98.5 200 ASP B N 1
ATOM 4158 C CA . ASP B 1 200 ? 17.094 1.21 -9.82 1 98.5 200 ASP B CA 1
ATOM 4159 C C . ASP B 1 200 ? 16.172 0.282 -10.602 1 98.5 200 ASP B C 1
ATOM 4161 O O . ASP B 1 200 ? 16.062 0.396 -11.82 1 98.5 200 ASP B O 1
ATOM 4165 N N . MET B 1 201 ? 15.562 -0.604 -9.898 1 98.62 201 MET B N 1
ATOM 4166 C CA . MET B 1 201 ? 14.648 -1.559 -10.516 1 98.62 201 MET B CA 1
ATOM 4167 C C . MET B 1 201 ? 13.695 -2.152 -9.484 1 98.62 201 MET B C 1
ATOM 4169 O O . MET B 1 201 ? 13.938 -2.047 -8.281 1 98.62 201 MET B O 1
ATOM 4173 N N . ALA B 1 202 ? 12.625 -2.668 -9.969 1 98.81 202 ALA B N 1
ATOM 4174 C CA . ALA B 1 202 ? 11.695 -3.461 -9.18 1 98.81 202 ALA B CA 1
ATOM 4175 C C . ALA B 1 202 ? 11.648 -4.906 -9.664 1 98.81 202 ALA B C 1
ATOM 4177 O O . ALA B 1 202 ? 11.672 -5.164 -10.867 1 98.81 202 ALA B O 1
ATOM 4178 N N . ILE B 1 203 ? 11.664 -5.863 -8.703 1 98.75 203 ILE B N 1
ATOM 4179 C CA . ILE B 1 203 ? 11.625 -7.285 -9.031 1 98.75 203 ILE B CA 1
ATOM 4180 C C . ILE B 1 203 ? 10.5 -7.965 -8.266 1 98.75 203 ILE B C 1
ATOM 4182 O O . ILE B 1 203 ? 10.32 -7.73 -7.066 1 98.75 203 ILE B O 1
ATOM 4186 N N . VAL B 1 204 ? 9.742 -8.734 -8.961 1 98.75 204 VAL B N 1
ATOM 4187 C CA . VAL B 1 204 ? 8.688 -9.516 -8.32 1 98.75 204 VAL B CA 1
ATOM 4188 C C . VAL B 1 204 ? 8.758 -10.961 -8.797 1 98.75 204 VAL B C 1
ATOM 4190 O O . VAL B 1 204 ? 9.375 -11.258 -9.828 1 98.75 204 VAL B O 1
ATOM 4193 N N . GLY B 1 205 ? 8.234 -11.875 -7.957 1 97.5 205 GLY B N 1
ATOM 4194 C CA . GLY B 1 205 ? 7.875 -13.195 -8.453 1 97.5 205 GLY B CA 1
ATOM 4195 C C . GLY B 1 205 ? 6.531 -13.219 -9.148 1 97.5 205 GLY B C 1
ATOM 4196 O O . GLY B 1 205 ? 6.031 -12.18 -9.586 1 97.5 205 GLY B O 1
ATOM 4197 N N . ALA B 1 206 ? 6.039 -14.445 -9.32 1 96.06 206 ALA B N 1
ATOM 4198 C CA . ALA B 1 206 ? 4.715 -14.594 -9.922 1 96.06 206 ALA B CA 1
ATOM 4199 C C . ALA B 1 206 ? 4.023 -15.859 -9.414 1 96.06 206 ALA B C 1
ATOM 4201 O O . ALA B 1 206 ? 4.68 -16.875 -9.164 1 96.06 206 ALA B O 1
ATOM 4202 N N . GLU B 1 207 ? 2.742 -15.688 -9.211 1 93 207 GLU B N 1
ATOM 4203 C CA . GLU B 1 207 ? 1.915 -16.859 -8.969 1 93 207 GLU B CA 1
ATOM 4204 C C . GLU B 1 207 ? 1.576 -17.578 -10.281 1 93 207 GLU B C 1
ATOM 4206 O O . GLU B 1 207 ? 1.406 -18.797 -10.305 1 93 207 GLU B O 1
ATOM 4211 N N . ALA B 1 208 ? 1.476 -16.797 -11.289 1 94.38 208 ALA B N 1
ATOM 4212 C CA . ALA B 1 208 ? 1.243 -17.297 -12.641 1 94.38 208 ALA B CA 1
ATOM 4213 C C . ALA B 1 208 ? 1.612 -16.25 -13.688 1 94.38 208 ALA B C 1
ATOM 4215 O O . ALA B 1 208 ? 1.532 -15.039 -13.422 1 94.38 208 ALA B O 1
ATOM 4216 N N . VAL B 1 209 ? 2.086 -16.688 -14.797 1 96.25 209 VAL B N 1
ATOM 4217 C CA . VAL B 1 209 ? 2.322 -15.852 -15.969 1 96.25 209 VAL B CA 1
ATOM 4218 C C . VAL B 1 209 ? 1.272 -16.141 -17.031 1 96.25 209 VAL B C 1
ATOM 4220 O O . VAL B 1 209 ? 1.21 -17.266 -17.562 1 96.25 209 VAL B O 1
ATOM 4223 N N . CYS B 1 210 ? 0.498 -15.141 -17.359 1 95.75 210 CYS B N 1
ATOM 4224 C CA . CYS B 1 210 ? -0.622 -15.328 -18.266 1 95.75 210 CYS B CA 1
ATOM 4225 C C . CYS B 1 210 ? -0.159 -15.242 -19.719 1 95.75 210 CYS B C 1
ATOM 4227 O O . CYS B 1 210 ? 0.858 -14.609 -20.016 1 95.75 210 CYS B O 1
ATOM 4229 N N . GLU B 1 211 ? -0.94 -15.812 -20.578 1 93.31 211 GLU B N 1
ATOM 4230 C CA . GLU B 1 211 ? -0.617 -15.828 -22 1 93.31 211 GLU B CA 1
ATOM 4231 C C . GLU B 1 211 ? -0.513 -14.406 -22.562 1 93.31 211 GLU B C 1
ATOM 4233 O O . GLU B 1 211 ? 0.274 -14.156 -23.484 1 93.31 211 GLU B O 1
ATOM 4238 N N . SER B 1 212 ? -1.238 -13.461 -22.031 1 94.31 212 SER B N 1
ATOM 4239 C CA . SER B 1 212 ? -1.229 -12.062 -22.438 1 94.31 212 SER B CA 1
ATOM 4240 C C . SER B 1 212 ? 0.107 -11.398 -22.125 1 94.31 212 SER B C 1
ATOM 4242 O O . SER B 1 212 ? 0.4 -10.305 -22.609 1 94.31 212 SER B O 1
ATOM 4244 N N . GLY B 1 213 ? 0.833 -12.078 -21.312 1 96.88 213 GLY B N 1
ATOM 4245 C CA . GLY B 1 213 ? 2.078 -11.492 -20.828 1 96.88 213 GLY B CA 1
ATOM 4246 C C . GLY B 1 213 ? 1.947 -10.836 -19.469 1 96.88 213 GLY B C 1
ATOM 4247 O O . GLY B 1 213 ? 2.938 -10.359 -18.906 1 96.88 213 GLY B O 1
ATOM 4248 N N . GLY B 1 214 ? 0.731 -10.789 -18.984 1 97.62 214 GLY B N 1
ATOM 4249 C CA . GLY B 1 214 ? 0.515 -10.25 -17.641 1 97.62 214 GLY B CA 1
ATOM 4250 C C . GLY B 1 214 ? 0.837 -11.234 -16.547 1 97.62 214 GLY B C 1
ATOM 4251 O O . GLY B 1 214 ? 1.14 -12.398 -16.812 1 97.62 214 GLY B O 1
ATOM 4252 N N . LEU B 1 215 ? 0.853 -10.75 -15.312 1 97.75 215 LEU B N 1
ATOM 4253 C CA . LEU B 1 215 ? 1.214 -11.562 -14.156 1 97.75 215 LEU B CA 1
ATOM 4254 C C . LEU B 1 215 ? 0.078 -11.594 -13.141 1 97.75 215 LEU B C 1
ATOM 4256 O O . LEU B 1 215 ? -0.544 -10.57 -12.859 1 97.75 215 LEU B O 1
ATOM 4260 N N . ILE B 1 216 ? -0.23 -12.766 -12.688 1 95.94 216 ILE B N 1
ATOM 4261 C CA . ILE B 1 216 ? -0.967 -12.875 -11.43 1 95.94 216 ILE B CA 1
ATOM 4262 C C . ILE B 1 216 ? 0.012 -12.961 -10.266 1 95.94 216 ILE B C 1
ATOM 4264 O O . ILE B 1 216 ? 0.884 -13.828 -10.234 1 95.94 216 ILE B O 1
ATOM 4268 N N . ASN B 1 217 ? -0.132 -12.016 -9.383 1 93.88 217 ASN B N 1
ATOM 4269 C CA . ASN B 1 217 ? 0.81 -11.898 -8.273 1 93.88 217 ASN B CA 1
ATOM 4270 C C . ASN B 1 217 ? 0.089 -11.68 -6.949 1 93.88 217 ASN B C 1
ATOM 4272 O O . ASN B 1 217 ? -1.115 -11.422 -6.926 1 93.88 217 ASN B O 1
ATOM 4276 N N . PHE B 1 218 ? 0.887 -11.945 -5.891 1 93.5 218 PHE B N 1
ATOM 4277 C CA . PHE B 1 218 ? 0.36 -11.547 -4.594 1 93.5 218 PHE B CA 1
ATOM 4278 C C . PHE B 1 218 ? -0.022 -10.07 -4.598 1 93.5 218 PHE B C 1
ATOM 4280 O O . PHE B 1 218 ? 0.657 -9.25 -5.219 1 93.5 218 PHE B O 1
ATOM 4287 N N . ILE B 1 219 ? -1.064 -9.719 -3.947 1 96.38 219 ILE B N 1
ATOM 4288 C CA . ILE B 1 219 ? -1.639 -8.375 -3.973 1 96.38 219 ILE B CA 1
ATOM 4289 C C . ILE B 1 219 ? -0.557 -7.348 -3.656 1 96.38 219 ILE B C 1
ATOM 4291 O O . ILE B 1 219 ? 0.227 -7.527 -2.723 1 96.38 219 ILE B O 1
ATOM 4295 N N . GLY B 1 220 ? -0.488 -6.281 -4.445 1 98 220 GLY B N 1
ATOM 4296 C CA . GLY B 1 220 ? 0.513 -5.238 -4.297 1 98 220 GLY B CA 1
ATOM 4297 C C . GLY B 1 220 ? 1.456 -5.145 -5.48 1 98 220 GLY B C 1
ATOM 4298 O O . GLY B 1 220 ? 2.105 -4.117 -5.684 1 98 220 GLY B O 1
ATOM 4299 N N . GLY B 1 221 ? 1.594 -6.266 -6.215 1 98.19 221 GLY B N 1
ATOM 4300 C CA . GLY B 1 221 ? 2.459 -6.273 -7.383 1 98.19 221 GLY B CA 1
ATOM 4301 C C . GLY B 1 221 ? 2.027 -5.285 -8.453 1 98.19 221 GLY B C 1
ATOM 4302 O O . GLY B 1 221 ? 2.855 -4.566 -9.016 1 98.19 221 GLY B O 1
ATOM 4303 N N . PHE B 1 222 ? 0.743 -5.254 -8.75 1 98.44 222 PHE B N 1
ATOM 4304 C CA . PHE B 1 222 ? 0.196 -4.355 -9.758 1 98.44 222 PHE B CA 1
ATOM 4305 C C . PHE B 1 222 ? 0.491 -2.902 -9.406 1 98.44 222 PHE B C 1
ATOM 4307 O O . PHE B 1 222 ? 0.952 -2.137 -10.258 1 98.44 222 PHE B O 1
ATOM 4314 N N . GLN B 1 223 ? 0.252 -2.582 -8.195 1 98.25 223 GLN B N 1
ATOM 4315 C CA . GLN B 1 223 ? 0.479 -1.223 -7.719 1 98.25 223 GLN B CA 1
ATOM 4316 C C . GLN B 1 223 ? 1.954 -0.843 -7.816 1 98.25 223 GLN B C 1
ATOM 4318 O O . GLN B 1 223 ? 2.287 0.286 -8.18 1 98.25 223 GLN B O 1
ATOM 4323 N N . MET B 1 224 ? 2.83 -1.733 -7.441 1 98.75 224 MET B N 1
ATOM 4324 C CA . MET B 1 224 ? 4.266 -1.5 -7.566 1 98.75 224 MET B CA 1
ATOM 4325 C C . MET B 1 224 ? 4.656 -1.274 -9.023 1 98.75 224 MET B C 1
ATOM 4327 O O . MET B 1 224 ? 5.465 -0.397 -9.328 1 98.75 224 MET B O 1
ATOM 4331 N N . ALA B 1 225 ? 4.078 -2.047 -9.906 1 98.88 225 ALA B N 1
ATOM 4332 C CA . ALA B 1 225 ? 4.363 -1.92 -11.336 1 98.88 225 ALA B CA 1
ATOM 4333 C C . ALA B 1 225 ? 3.922 -0.557 -11.859 1 98.88 225 ALA B C 1
ATOM 4335 O O . ALA B 1 225 ? 4.621 0.059 -12.664 1 98.88 225 ALA B O 1
ATOM 4336 N N . ILE B 1 226 ? 2.77 -0.082 -11.445 1 98.62 226 ILE B N 1
ATOM 4337 C CA . ILE B 1 226 ? 2.264 1.226 -11.844 1 98.62 226 ILE B CA 1
ATOM 4338 C C . ILE B 1 226 ? 3.23 2.316 -11.391 1 98.62 226 ILE B C 1
ATOM 4340 O O . ILE B 1 226 ? 3.561 3.223 -12.164 1 98.62 226 ILE B O 1
ATOM 4344 N N . ALA B 1 227 ? 3.654 2.23 -10.141 1 98.56 227 ALA B N 1
ATOM 4345 C CA . ALA B 1 227 ? 4.602 3.207 -9.602 1 98.56 227 ALA B CA 1
ATOM 4346 C C . ALA B 1 227 ? 5.918 3.174 -10.375 1 98.56 227 ALA B C 1
ATOM 4348 O O . ALA B 1 227 ? 6.48 4.223 -10.703 1 98.56 227 ALA B O 1
ATOM 4349 N N . ALA B 1 228 ? 6.418 1.947 -10.641 1 98.81 228 ALA B N 1
ATOM 4350 C CA . ALA B 1 228 ? 7.668 1.799 -11.383 1 98.81 228 ALA B CA 1
ATOM 4351 C C . ALA B 1 228 ? 7.57 2.461 -12.758 1 98.81 228 ALA B C 1
ATOM 4353 O O . ALA B 1 228 ? 8.453 3.227 -13.148 1 98.81 228 ALA B O 1
ATOM 4354 N N . LYS B 1 229 ? 6.504 2.197 -13.469 1 98.56 229 LYS B N 1
ATOM 4355 C CA . LYS B 1 229 ? 6.309 2.777 -14.789 1 98.56 229 LYS B CA 1
ATOM 4356 C C . LYS B 1 229 ? 6.223 4.301 -14.719 1 98.56 229 LYS B C 1
ATOM 4358 O O . LYS B 1 229 ? 6.84 5 -15.523 1 98.56 229 LYS B O 1
ATOM 4363 N N . ALA B 1 230 ? 5.445 4.805 -13.773 1 97.5 230 ALA B N 1
ATOM 4364 C CA . ALA B 1 230 ? 5.266 6.246 -13.609 1 97.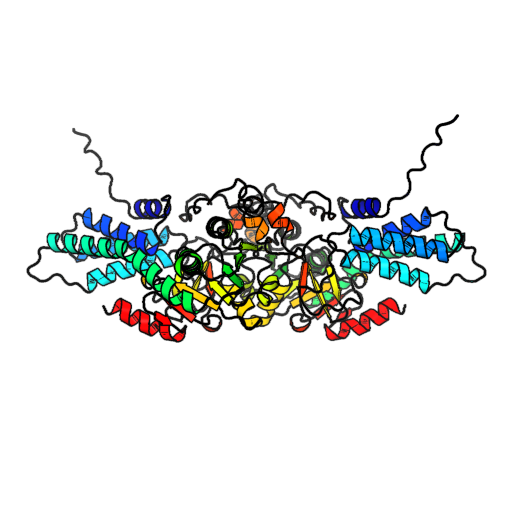5 230 ALA B CA 1
ATOM 4365 C C . ALA B 1 230 ? 6.605 6.941 -13.391 1 97.5 230 ALA B C 1
ATOM 4367 O O . ALA B 1 230 ? 6.773 8.109 -13.758 1 97.5 230 ALA B O 1
ATOM 4368 N N . MET B 1 231 ? 7.578 6.238 -12.867 1 97.44 231 MET B N 1
ATOM 4369 C CA . MET B 1 231 ? 8.852 6.863 -12.508 1 97.44 231 MET B CA 1
ATOM 4370 C C . MET B 1 231 ? 9.969 6.371 -13.422 1 97.44 231 MET B C 1
ATOM 4372 O O . MET B 1 231 ? 11.148 6.613 -13.156 1 97.44 231 MET B O 1
ATOM 4376 N N . GLY B 1 232 ? 9.641 5.617 -14.375 1 98.06 232 GLY B N 1
ATOM 4377 C CA . GLY B 1 232 ? 10.594 5.195 -15.391 1 98.06 232 GLY B CA 1
ATOM 4378 C C . GLY B 1 232 ? 11.562 4.137 -14.906 1 98.06 232 GLY B C 1
ATOM 4379 O O . GLY B 1 232 ? 12.734 4.141 -15.281 1 98.06 232 GLY B O 1
ATOM 4380 N N . LYS B 1 233 ? 11.172 3.324 -13.977 1 98.62 233 LYS B N 1
ATOM 4381 C CA . LYS B 1 233 ? 12.016 2.25 -13.453 1 98.62 233 LYS B CA 1
ATOM 4382 C C . LYS B 1 233 ? 11.641 0.909 -14.078 1 98.62 233 LYS B C 1
ATOM 4384 O O . LYS B 1 233 ? 10.461 0.609 -14.258 1 98.62 233 LYS B O 1
ATOM 4389 N N . PRO B 1 234 ? 12.617 0.091 -14.469 1 98.62 234 PRO B N 1
ATOM 4390 C CA . PRO B 1 234 ? 12.289 -1.234 -15 1 98.62 234 PRO B CA 1
ATOM 4391 C C . PRO B 1 234 ? 11.625 -2.135 -13.961 1 98.62 234 PRO B C 1
ATOM 4393 O O . PRO B 1 234 ? 11.984 -2.094 -12.781 1 98.62 234 PRO B O 1
ATOM 4396 N N . PHE B 1 235 ? 10.664 -2.861 -14.414 1 98.81 235 PHE B N 1
ATOM 4397 C CA . PHE B 1 235 ? 9.914 -3.824 -13.617 1 98.81 235 PHE B CA 1
ATOM 4398 C C . PHE B 1 235 ? 10.102 -5.238 -14.156 1 98.81 235 PHE B C 1
ATOM 4400 O O . PHE B 1 235 ? 9.594 -5.574 -15.227 1 98.81 235 PHE B O 1
ATOM 4407 N N . TYR B 1 236 ? 10.797 -6.148 -13.398 1 98.81 236 TYR B N 1
ATOM 4408 C CA . TYR B 1 236 ? 11.133 -7.496 -13.844 1 98.81 236 TYR B CA 1
ATOM 4409 C C . TYR B 1 236 ? 10.359 -8.539 -13.047 1 98.81 236 TYR B C 1
ATOM 4411 O O . TYR B 1 236 ? 10.203 -8.414 -11.828 1 98.81 236 TYR B O 1
ATOM 4419 N N . ALA B 1 237 ? 9.922 -9.484 -13.742 1 98.75 237 ALA B N 1
ATOM 4420 C CA . ALA B 1 237 ? 9.289 -10.633 -13.094 1 98.75 237 ALA B CA 1
ATOM 4421 C C . ALA B 1 237 ? 10.133 -11.891 -13.266 1 98.75 237 ALA B C 1
ATOM 4423 O O . ALA B 1 237 ? 10.617 -12.18 -14.367 1 98.75 237 ALA B O 1
ATOM 4424 N N . LEU B 1 238 ? 10.383 -12.602 -12.195 1 98.56 238 LEU B N 1
ATOM 4425 C CA . LEU B 1 238 ? 11.031 -13.906 -12.219 1 98.56 238 LEU B CA 1
ATOM 4426 C C . LEU B 1 238 ? 10.016 -15.023 -12.039 1 98.56 238 LEU B C 1
ATOM 4428 O O . LEU B 1 238 ? 9.281 -15.047 -11.047 1 98.56 238 LEU B O 1
ATOM 4432 N N . ALA B 1 239 ? 9.953 -15.922 -12.977 1 96.81 239 ALA B N 1
ATOM 4433 C CA . ALA B 1 239 ? 8.93 -16.969 -12.875 1 96.81 239 ALA B CA 1
ATOM 4434 C C . ALA B 1 239 ? 9.375 -18.234 -13.594 1 96.81 239 ALA B C 1
ATOM 4436 O O . ALA B 1 239 ? 9.93 -18.172 -14.695 1 96.81 239 ALA B O 1
ATOM 4437 N N . GLU B 1 240 ? 9.156 -19.344 -13 1 94.44 240 GLU B N 1
ATOM 4438 C CA . GLU B 1 240 ? 9.398 -20.641 -13.625 1 94.44 240 GLU B CA 1
ATOM 4439 C C . GLU B 1 240 ? 8.398 -20.922 -14.742 1 94.44 240 GLU B C 1
ATOM 4441 O O . GLU B 1 240 ? 7.227 -20.547 -14.633 1 94.44 240 GLU B O 1
ATOM 4446 N N . SER B 1 241 ? 8.805 -21.625 -15.695 1 91.81 241 SER B N 1
ATOM 4447 C CA . SER B 1 241 ? 7.988 -21.859 -16.875 1 91.81 241 SER B CA 1
ATOM 4448 C C . SER B 1 241 ? 6.73 -22.656 -16.531 1 91.81 241 SER B C 1
ATOM 4450 O O . SER B 1 241 ? 5.691 -22.484 -17.172 1 91.81 241 SER B O 1
ATOM 4452 N N . PHE B 1 242 ? 6.832 -23.453 -15.477 1 89.44 242 PHE B N 1
ATOM 4453 C CA . PHE B 1 242 ? 5.672 -24.281 -15.141 1 89.44 242 PHE B CA 1
ATOM 4454 C C . PHE B 1 242 ? 4.574 -23.422 -14.508 1 89.44 242 PHE B C 1
ATOM 4456 O O . PHE B 1 242 ? 3.48 -23.922 -14.227 1 89.44 242 PHE B O 1
ATOM 4463 N N . LYS B 1 243 ? 4.766 -22.141 -14.273 1 92.56 243 LYS B N 1
ATOM 4464 C CA . LYS B 1 243 ? 3.758 -21.203 -13.766 1 92.56 243 LYS B CA 1
ATOM 4465 C C . LYS B 1 243 ? 3.068 -20.469 -14.906 1 92.56 243 LYS B C 1
ATOM 4467 O O . LYS B 1 243 ? 2.23 -19.594 -14.664 1 92.56 243 LYS B O 1
ATOM 4472 N N . PHE B 1 244 ? 3.496 -20.75 -16.156 1 92.44 244 PHE B N 1
ATOM 4473 C CA . PHE B 1 244 ? 2.838 -20.156 -17.312 1 92.44 244 PHE B CA 1
ATOM 4474 C C . PHE B 1 244 ? 1.469 -20.781 -17.547 1 92.44 244 PHE B C 1
ATOM 4476 O O . PHE B 1 244 ? 1.308 -22 -17.406 1 92.44 244 PHE B O 1
ATOM 4483 N N . THR B 1 245 ? 0.497 -19.969 -17.812 1 90.88 245 THR B N 1
ATOM 4484 C CA . THR B 1 245 ? -0.867 -20.453 -17.984 1 90.88 245 THR B CA 1
ATOM 4485 C C . THR B 1 245 ? -1.499 -19.828 -19.234 1 90.88 245 THR B C 1
ATOM 4487 O O . THR B 1 245 ? -1.064 -18.766 -19.688 1 90.88 245 THR B O 1
ATOM 4490 N N . ARG B 1 246 ? -2.57 -20.406 -19.719 1 88.81 246 ARG B N 1
ATOM 4491 C CA . ARG B 1 246 ? -3.277 -19.938 -20.906 1 88.81 246 ARG B CA 1
ATOM 4492 C C . ARG B 1 246 ? -4.332 -18.906 -20.547 1 88.81 246 ARG B C 1
ATOM 4494 O O . ARG B 1 246 ? -5 -18.344 -21.422 1 88.81 246 ARG B O 1
ATOM 4501 N N . LEU B 1 247 ? -4.41 -18.594 -19.312 1 89.69 247 LEU B N 1
ATOM 4502 C CA . LEU B 1 247 ? -5.371 -17.594 -18.859 1 89.69 247 LEU B CA 1
ATOM 4503 C C . LEU B 1 247 ? -5.102 -16.25 -19.516 1 89.69 247 LEU B C 1
ATOM 4505 O O . LEU B 1 247 ? -3.947 -15.883 -19.734 1 89.69 247 LEU B O 1
ATOM 4509 N N . PHE B 1 248 ? -6.285 -15.555 -19.781 1 91.75 248 PHE B N 1
ATOM 4510 C CA . PHE B 1 248 ? -6.199 -14.266 -20.469 1 91.75 248 PHE B CA 1
ATOM 4511 C C . PHE B 1 248 ? -7.082 -13.234 -19.781 1 91.75 248 PHE B C 1
ATOM 4513 O O . PHE B 1 248 ? -8.039 -12.734 -20.375 1 91.75 248 PHE B O 1
ATOM 4520 N N . PRO B 1 249 ? -6.715 -12.82 -18.609 1 93.44 249 PRO B N 1
ATOM 4521 C CA . PRO B 1 249 ? -7.52 -11.82 -17.891 1 93.44 249 PRO B CA 1
ATOM 4522 C C . PRO B 1 249 ? -7.484 -10.453 -18.562 1 93.44 249 PRO B C 1
ATOM 4524 O O . PRO B 1 249 ? -6.449 -10.047 -19.094 1 93.44 249 PRO B O 1
ATOM 4527 N N . LEU B 1 250 ? -8.609 -9.727 -18.531 1 90 250 LEU B N 1
ATOM 4528 C CA . LEU B 1 250 ? -8.703 -8.383 -19.094 1 90 250 LEU B CA 1
ATOM 4529 C C . LEU B 1 250 ? -8.477 -7.328 -18.016 1 90 250 LEU B C 1
ATOM 4531 O O . LEU B 1 250 ? -8.18 -6.172 -18.328 1 90 250 LEU B O 1
ATOM 4535 N N . GLY B 1 251 ? -8.609 -7.734 -16.844 1 91.94 251 GLY B N 1
ATOM 4536 C CA . GLY B 1 251 ? -8.461 -6.82 -15.719 1 91.94 251 GLY B CA 1
ATOM 4537 C C . GLY B 1 251 ? -8.438 -7.523 -14.375 1 91.94 251 GLY B C 1
ATOM 4538 O O . GLY B 1 251 ? -8.328 -8.75 -14.312 1 91.94 251 GLY B O 1
ATOM 4539 N N . GLN B 1 252 ? -8.523 -6.75 -13.32 1 93.44 252 GLN B N 1
ATOM 4540 C CA . GLN B 1 252 ? -8.398 -7.242 -11.953 1 93.44 252 GLN B CA 1
ATOM 4541 C C . GLN B 1 252 ? -9.508 -8.242 -11.625 1 93.44 252 GLN B C 1
ATOM 4543 O O . GLN B 1 252 ? -9.297 -9.18 -10.852 1 93.44 252 GLN B O 1
ATOM 4548 N N . TYR B 1 253 ? -10.609 -8.094 -12.234 1 90.69 253 TYR B N 1
ATOM 4549 C CA . TYR B 1 253 ? -11.789 -8.82 -11.789 1 90.69 253 TYR B CA 1
ATOM 4550 C C . TYR B 1 253 ? -12.031 -10.055 -12.648 1 90.69 253 TYR B C 1
ATOM 4552 O O . TYR B 1 253 ? -13.062 -10.719 -12.523 1 90.69 253 TYR B O 1
ATOM 4560 N N . ASP B 1 254 ? -11.039 -10.398 -13.484 1 90.38 254 ASP B N 1
ATOM 4561 C CA . ASP B 1 254 ? -11.109 -11.586 -14.336 1 90.38 254 ASP B CA 1
ATOM 4562 C C . ASP B 1 254 ? -10.211 -12.703 -13.797 1 90.38 254 ASP B C 1
ATOM 4564 O O . ASP B 1 254 ? -10.055 -13.742 -14.445 1 90.38 254 ASP B O 1
ATOM 4568 N N . ILE B 1 255 ? -9.594 -12.5 -12.68 1 90.5 255 ILE B N 1
ATOM 4569 C CA . ILE B 1 255 ? -8.805 -13.547 -12.047 1 90.5 255 ILE B CA 1
ATOM 4570 C C . ILE B 1 255 ? -9.734 -14.609 -11.461 1 90.5 255 ILE B C 1
ATOM 4572 O O . ILE B 1 255 ? -10.633 -14.297 -10.68 1 90.5 255 ILE B O 1
ATOM 4576 N N . PRO B 1 256 ? -9.508 -15.781 -11.852 1 86.81 256 PRO B N 1
ATOM 4577 C CA . PRO B 1 256 ? -10.344 -16.844 -11.289 1 86.81 256 PRO B CA 1
ATOM 4578 C C . PRO B 1 256 ? -10.234 -16.953 -9.773 1 86.81 256 PRO B C 1
ATOM 4580 O O . PRO B 1 256 ? -9.148 -16.781 -9.211 1 86.81 256 PRO B O 1
ATOM 4583 N N . SER B 1 257 ? -11.367 -17.062 -9.156 1 84.12 257 SER B N 1
ATOM 4584 C CA . SER B 1 257 ? -11.414 -17.172 -7.703 1 84.12 257 SER B CA 1
ATOM 4585 C C . SER B 1 257 ? -12.438 -18.219 -7.266 1 84.12 257 SER B C 1
ATOM 4587 O O . SER B 1 257 ? -13.469 -18.406 -7.914 1 84.12 257 SER B O 1
ATOM 4589 N N . SER B 1 258 ? -12.062 -18.984 -6.219 1 80.94 258 SER B N 1
ATOM 4590 C CA . SER B 1 258 ? -12.977 -19.953 -5.645 1 80.94 258 SER B CA 1
ATOM 4591 C C . SER B 1 258 ? -13.656 -19.422 -4.391 1 80.94 258 SER B C 1
ATOM 4593 O O . SER B 1 258 ? -14.344 -20.156 -3.682 1 80.94 258 SER B O 1
ATOM 4595 N N . LEU B 1 259 ? -13.438 -18.109 -4.164 1 79.81 259 LEU B N 1
ATOM 4596 C CA . LEU B 1 259 ? -14.062 -17.484 -3.004 1 79.81 259 LEU B CA 1
ATOM 4597 C C . LEU B 1 259 ? -15.555 -17.266 -3.24 1 79.81 259 LEU B C 1
ATOM 4599 O O . LEU B 1 259 ? -15.977 -17.031 -4.375 1 79.81 259 LEU B O 1
ATOM 4603 N N . PRO B 1 260 ? -16.328 -17.359 -2.16 1 76.56 260 PRO B N 1
ATOM 4604 C CA . PRO B 1 260 ? -17.781 -17.234 -2.289 1 76.56 260 PRO B CA 1
ATOM 4605 C C . PRO B 1 260 ? -18.219 -15.852 -2.756 1 76.56 260 PRO B C 1
ATOM 4607 O O . PRO B 1 260 ? -19.266 -15.711 -3.402 1 76.56 260 PRO B O 1
ATOM 4610 N N . ALA B 1 261 ? -17.516 -14.812 -2.377 1 80.5 261 ALA B N 1
ATOM 4611 C CA . ALA B 1 261 ? -17.828 -13.445 -2.781 1 80.5 261 ALA B CA 1
ATOM 4612 C C . ALA B 1 261 ? -16.625 -12.766 -3.41 1 80.5 261 ALA B C 1
ATOM 4614 O O . ALA B 1 261 ? -15.477 -13.094 -3.08 1 80.5 261 ALA B O 1
ATOM 4615 N N . ALA B 1 262 ? -17 -11.828 -4.289 1 86.56 262 ALA B N 1
ATOM 4616 C CA . ALA B 1 262 ? -15.922 -11.055 -4.898 1 86.56 262 ALA B CA 1
ATOM 4617 C C . ALA B 1 262 ? -15.188 -10.219 -3.855 1 86.56 262 ALA B C 1
ATOM 4619 O O . ALA B 1 262 ? -15.812 -9.68 -2.938 1 86.56 262 ALA B O 1
ATOM 4620 N N . PRO B 1 263 ? -13.953 -10.164 -4.023 1 91 263 PRO B N 1
ATOM 4621 C CA . PRO B 1 263 ? -13.227 -9.32 -3.07 1 91 263 PRO B CA 1
ATOM 4622 C C . PRO B 1 263 ? -13.758 -7.887 -3.041 1 91 263 PRO B C 1
ATOM 4624 O O . PRO B 1 263 ? -14.148 -7.348 -4.078 1 91 263 PRO B O 1
ATOM 4627 N N . LEU B 1 264 ? -13.812 -7.309 -1.797 1 93.44 264 LEU B N 1
ATOM 4628 C CA . LEU B 1 264 ? -14.164 -5.91 -1.558 1 93.44 264 LEU B CA 1
ATOM 4629 C C . LEU B 1 264 ? -15.602 -5.633 -1.974 1 93.44 264 LEU B C 1
ATOM 4631 O O . LEU B 1 264 ? -15.906 -4.562 -2.506 1 93.44 264 LEU B O 1
ATOM 4635 N N . SER B 1 265 ? -16.438 -6.602 -1.84 1 91.44 265 SER B N 1
ATOM 4636 C CA . SER B 1 265 ? -17.859 -6.398 -2.072 1 91.44 265 SER B CA 1
ATOM 4637 C C . SER B 1 265 ? -18.5 -5.605 -0.933 1 91.44 265 SER B C 1
ATOM 4639 O O . SER B 1 265 ? -18.141 -5.797 0.233 1 91.44 265 SER B O 1
ATOM 4641 N N . PHE B 1 266 ? -19.406 -4.668 -1.323 1 91.31 266 PHE B N 1
ATOM 4642 C CA . PHE B 1 266 ? -20.141 -3.932 -0.309 1 91.31 266 PHE B CA 1
ATOM 4643 C C . PHE B 1 266 ? -21.266 -4.789 0.274 1 91.31 266 PHE B C 1
ATOM 4645 O O . PHE B 1 266 ? -21.859 -5.613 -0.428 1 91.31 266 PHE B O 1
ATOM 4652 N N . PRO B 1 267 ? -21.469 -4.633 1.557 1 77.06 267 PRO B N 1
ATOM 4653 C CA . PRO B 1 267 ? -22.578 -5.387 2.145 1 77.06 267 PRO B CA 1
ATOM 4654 C C . PRO B 1 267 ? -23.938 -5.012 1.549 1 77.06 267 PRO B C 1
ATOM 4656 O O . PRO B 1 267 ? -24.125 -3.869 1.118 1 77.06 267 PRO B O 1
ATOM 4659 N N . ALA B 1 268 ? -24.781 -5.957 1.212 1 66.44 268 ALA B N 1
ATOM 4660 C CA . ALA B 1 268 ? -26.109 -5.695 0.698 1 66.44 268 ALA B CA 1
ATOM 4661 C C . ALA B 1 268 ? -26.906 -4.801 1.651 1 66.44 268 ALA B C 1
ATOM 4663 O O . ALA B 1 268 ? -26.703 -4.844 2.865 1 66.44 268 ALA B O 1
ATOM 4664 N N . ALA B 1 269 ? -27.594 -3.697 1.098 1 55.03 269 ALA B N 1
ATOM 4665 C CA . ALA B 1 269 ? -28.406 -2.736 1.844 1 55.03 269 ALA B CA 1
ATOM 4666 C C . ALA B 1 269 ? -29.188 -3.426 2.953 1 55.03 269 ALA B C 1
ATOM 4668 O O . ALA B 1 269 ? -29.359 -2.871 4.043 1 55.03 269 ALA B O 1
ATOM 4669 N N . ALA B 1 270 ? -29.953 -4.449 2.541 1 48.12 270 ALA B N 1
ATOM 4670 C CA . ALA B 1 270 ? -30.844 -5.09 3.502 1 48.12 270 ALA B CA 1
ATOM 4671 C C . ALA B 1 270 ? -30.094 -5.508 4.762 1 48.12 270 ALA B C 1
ATOM 4673 O O . ALA B 1 270 ? -30.703 -5.773 5.801 1 48.12 270 ALA B O 1
ATOM 4674 N N . ASP B 1 271 ? -28.859 -5.668 4.586 1 47.94 271 ASP B N 1
ATOM 4675 C CA . ASP B 1 271 ? -28.094 -6.141 5.73 1 47.94 271 ASP B CA 1
ATOM 4676 C C . ASP B 1 271 ? -27.766 -4.992 6.684 1 47.94 271 ASP B C 1
ATOM 4678 O O . ASP B 1 271 ? -27.203 -5.211 7.762 1 47.94 271 ASP B O 1
ATOM 4682 N N . TYR B 1 272 ? -27.844 -3.771 6.219 1 43.41 272 TYR B N 1
ATOM 4683 C CA . TYR B 1 272 ? -27.625 -2.621 7.086 1 43.41 272 TYR B CA 1
ATOM 4684 C C . TYR B 1 272 ? -28.688 -2.547 8.172 1 43.41 272 TYR B C 1
ATOM 4686 O O . TYR B 1 272 ? -28.5 -1.868 9.188 1 43.41 272 TYR B O 1
ATOM 4694 N N . ASP B 1 273 ? -29.953 -2.836 7.801 1 40.84 273 ASP B N 1
ATOM 4695 C CA . ASP B 1 273 ? -30.953 -2.783 8.859 1 40.84 273 ASP B CA 1
ATOM 4696 C C . ASP B 1 273 ? -30.578 -3.686 10.023 1 40.84 273 ASP B C 1
ATOM 4698 O O . ASP B 1 273 ? -31.125 -3.562 11.125 1 40.84 273 ASP B O 1
ATOM 4702 N N . SER B 1 274 ? -30.391 -4.926 9.781 1 39.62 274 SER B N 1
ATOM 4703 C CA . SER B 1 274 ? -30.062 -5.734 10.953 1 39.62 274 SER B CA 1
ATOM 4704 C C . SER B 1 274 ? -28.75 -5.285 11.586 1 39.62 274 SER B C 1
ATOM 4706 O O . SER B 1 274 ? -27.672 -5.559 11.047 1 39.62 274 SER B O 1
ATOM 4708 N N . ARG B 1 275 ? -28.828 -4.23 12.156 1 38.22 275 ARG B N 1
ATOM 4709 C CA . ARG B 1 275 ? -28 -3.283 12.883 1 38.22 275 ARG B CA 1
ATOM 4710 C C . ARG B 1 275 ? -26.812 -3.99 13.539 1 38.22 275 ARG B C 1
ATOM 4712 O O . ARG B 1 275 ? -25.859 -3.342 13.961 1 38.22 275 ARG B O 1
ATOM 4719 N N . GLU B 1 276 ? -27.031 -4.98 14.297 1 37.59 276 GLU B N 1
ATOM 4720 C CA . GLU B 1 276 ? -26.078 -5.465 15.273 1 37.59 276 GLU B CA 1
ATOM 4721 C C . GLU B 1 276 ? -24.75 -5.855 14.609 1 37.59 276 GLU B C 1
ATOM 4723 O O . GLU B 1 276 ? -23.672 -5.566 15.133 1 37.59 276 GLU B O 1
ATOM 4728 N N . THR B 1 277 ? -24.625 -7.047 13.68 1 37.31 277 THR B N 1
ATOM 4729 C CA . THR B 1 277 ? -23.594 -8.078 13.547 1 37.31 277 THR B CA 1
ATOM 4730 C C . THR B 1 277 ? -22.641 -7.746 12.406 1 37.31 277 THR B C 1
ATOM 4732 O O . THR B 1 277 ? -21.469 -8.117 12.445 1 37.31 277 THR B O 1
ATOM 4735 N N . ALA B 1 278 ? -23.109 -7.297 11.273 1 38 278 ALA B N 1
ATOM 4736 C CA . ALA B 1 278 ? -22.281 -7.406 10.086 1 38 278 ALA B CA 1
ATOM 4737 C C . ALA B 1 278 ? -21.172 -6.352 10.094 1 38 278 ALA B C 1
ATOM 4739 O O . ALA B 1 278 ? -20.078 -6.578 9.562 1 38 278 ALA B O 1
ATOM 4740 N N . SER B 1 279 ? -21.547 -5.012 10.289 1 43.41 279 SER B N 1
ATOM 4741 C CA . SER B 1 279 ? -20.688 -3.834 10.273 1 43.41 279 SER B CA 1
ATOM 4742 C C . SER B 1 279 ? -19.438 -4.047 11.125 1 43.41 279 SER B C 1
ATOM 4744 O O . SER B 1 279 ? -18.359 -3.516 10.82 1 43.41 279 SER B O 1
ATOM 4746 N N . SER B 1 280 ? -19.688 -4.605 12.367 1 44.59 280 SER B N 1
ATOM 4747 C CA . SER B 1 280 ? -18.672 -4.781 13.406 1 44.59 280 SER B CA 1
ATOM 4748 C C . SER B 1 280 ? -17.562 -5.715 12.938 1 44.59 280 SER B C 1
ATOM 4750 O O . SER B 1 280 ? -16.453 -5.688 13.477 1 44.59 280 SER B O 1
ATOM 4752 N N . LYS B 1 281 ? -17.875 -6.543 11.93 1 46.69 281 LYS B N 1
ATOM 4753 C CA . LYS B 1 281 ? -16.984 -7.66 11.633 1 46.69 281 LYS B CA 1
ATOM 4754 C C . LYS B 1 281 ? -15.883 -7.242 10.664 1 46.69 281 LYS B C 1
ATOM 4756 O O . LYS B 1 281 ? -14.805 -7.836 10.656 1 46.69 281 LYS B O 1
ATOM 4761 N N . CYS B 1 282 ? -16.25 -6.223 9.789 1 52.09 282 CYS B N 1
ATOM 4762 C CA . CYS B 1 282 ? -15.242 -5.914 8.781 1 52.09 282 CYS B CA 1
ATOM 4763 C C . CYS B 1 282 ? -14.391 -4.727 9.211 1 52.09 282 CYS B C 1
ATOM 4765 O O . CYS B 1 282 ? -13.508 -4.289 8.469 1 52.09 282 CYS B O 1
ATOM 4767 N N . GLY B 1 283 ? -14.727 -4.25 10.406 1 55.28 283 GLY B N 1
ATOM 4768 C CA . GLY B 1 283 ? -14.055 -3.051 10.891 1 55.28 283 GLY B CA 1
ATOM 4769 C C . GLY B 1 283 ? -13.039 -3.33 11.977 1 55.28 283 GLY B C 1
ATOM 4770 O O . GLY B 1 283 ? -12.234 -4.262 11.859 1 55.28 283 GLY B O 1
ATOM 4771 N N . VAL B 1 284 ? -13.078 -2.41 12.922 1 59.5 284 VAL B N 1
ATOM 4772 C CA . VAL B 1 284 ? -12.188 -2.477 14.078 1 59.5 284 VAL B CA 1
ATOM 4773 C C . VAL B 1 284 ? -12.523 -3.711 14.914 1 59.5 284 VAL B C 1
ATOM 4775 O O . VAL B 1 284 ? -13.695 -4.012 15.148 1 59.5 284 VAL B O 1
ATOM 4778 N N . ALA B 1 285 ? -11.492 -4.473 15.203 1 58.03 285 ALA B N 1
ATOM 4779 C CA . ALA B 1 285 ? -11.68 -5.535 16.188 1 58.03 285 ALA B CA 1
ATOM 4780 C C . ALA B 1 285 ? -12.289 -4.988 17.469 1 58.03 285 ALA B C 1
ATOM 4782 O O . ALA B 1 285 ? -11.766 -4.043 18.078 1 58.03 285 ALA B O 1
ATOM 4783 N N . GLY B 1 286 ? -13.555 -5.273 17.984 1 55.06 286 GLY B N 1
ATOM 4784 C CA . GLY B 1 286 ? -14.148 -4.902 19.266 1 55.06 286 GLY B CA 1
ATOM 4785 C C . GLY B 1 286 ? -15.344 -3.984 19.109 1 55.06 286 GLY B C 1
ATOM 4786 O O . GLY B 1 286 ? -16.031 -3.691 20.094 1 55.06 286 GLY B O 1
ATOM 4787 N N . GLY B 1 287 ? -15.719 -3.465 17.969 1 62.03 287 GLY B N 1
ATOM 4788 C CA . GLY B 1 287 ? -16.938 -2.707 17.75 1 62.03 287 GLY B CA 1
ATOM 4789 C C . GLY B 1 287 ? -16.828 -1.251 18.156 1 62.03 287 GLY B C 1
ATOM 4790 O O . GLY B 1 287 ? -15.883 -0.876 18.859 1 62.03 287 GLY B O 1
ATOM 4791 N N . GLY B 1 288 ? -17.578 -0.19 17.656 1 73.81 288 GLY B N 1
ATOM 4792 C CA . GLY B 1 288 ? -17.656 1.229 17.953 1 73.81 288 GLY B CA 1
ATOM 4793 C C . GLY B 1 288 ? -16.609 2.051 17.219 1 73.81 288 GLY B C 1
ATOM 4794 O O . GLY B 1 288 ? -15.836 1.516 16.422 1 73.81 288 GLY B O 1
ATOM 4795 N N . VAL B 1 289 ? -16.672 3.367 17.328 1 82.94 289 VAL B N 1
ATOM 4796 C CA . VAL B 1 289 ? -15.711 4.273 16.719 1 82.94 289 VAL B CA 1
ATOM 4797 C C . VAL B 1 289 ? -14.469 4.379 17.594 1 82.94 289 VAL B C 1
ATOM 4799 O O . VAL B 1 289 ? -14.555 4.824 18.75 1 82.94 289 VAL B O 1
ATOM 4802 N N . PRO B 1 290 ? -13.359 3.885 17.125 1 83.31 290 PRO B N 1
ATOM 4803 C CA . PRO B 1 290 ? -12.148 3.961 17.953 1 83.31 290 PRO B CA 1
ATOM 4804 C C . PRO B 1 290 ? -11.594 5.379 18.062 1 83.31 290 PRO B C 1
ATOM 4806 O O . PRO B 1 290 ? -11.852 6.211 17.188 1 83.31 290 PRO B O 1
ATOM 4809 N N . PRO B 1 291 ? -10.906 5.617 19.172 1 79.69 291 PRO B N 1
ATOM 4810 C CA . PRO B 1 291 ? -10.227 6.914 19.25 1 79.69 291 PRO B CA 1
ATOM 4811 C C . PRO B 1 291 ? -9.086 7.043 18.25 1 79.69 291 PRO B C 1
ATOM 4813 O O . PRO B 1 291 ? -8.602 6.035 17.734 1 79.69 291 PRO B O 1
ATOM 4816 N N . THR B 1 292 ? -8.891 8.297 17.875 1 73.81 292 THR B N 1
ATOM 4817 C CA . THR B 1 292 ? -7.727 8.539 17.031 1 73.81 292 THR B CA 1
ATOM 4818 C C . THR B 1 292 ? -6.434 8.258 17.797 1 73.81 292 THR B C 1
ATOM 4820 O O . THR B 1 292 ? -6.211 8.812 18.875 1 73.81 292 THR B O 1
ATOM 4823 N N . PRO B 1 293 ? -5.73 7.301 17.234 1 67 293 PRO B N 1
ATOM 4824 C CA . PRO B 1 293 ? -4.457 7.086 17.922 1 67 293 PRO B CA 1
ATOM 4825 C C . PRO B 1 293 ? -3.611 8.359 18 1 67 293 PRO B C 1
ATOM 4827 O O . PRO B 1 293 ? -3.611 9.164 17.078 1 67 293 PRO B O 1
ATOM 4830 N N . VAL B 1 294 ? -3.16 8.578 19.125 1 61.62 294 VAL B N 1
ATOM 4831 C CA . VAL B 1 294 ? -2.34 9.758 19.359 1 61.62 294 VAL B CA 1
ATOM 4832 C C . VAL B 1 294 ? -1.148 9.766 18.406 1 61.62 294 VAL B C 1
ATOM 4834 O O . VAL B 1 294 ? -0.472 8.75 18.234 1 61.62 294 VAL B O 1
ATOM 4837 N N . ARG B 1 295 ? -1.135 10.781 17.609 1 63.22 295 ARG B N 1
ATOM 4838 C CA . ARG B 1 295 ? 0.071 10.914 16.797 1 63.22 295 ARG B CA 1
ATOM 4839 C C . ARG B 1 295 ? 1.291 11.188 17.672 1 63.22 295 ARG B C 1
ATOM 4841 O O . ARG B 1 295 ? 1.307 12.141 18.453 1 63.22 295 ARG B O 1
ATOM 4848 N N . PRO B 1 296 ? 2.145 10.352 17.531 1 62.81 296 PRO B N 1
ATOM 4849 C CA . PRO B 1 296 ? 3.254 10.375 18.5 1 62.81 296 PRO B CA 1
ATOM 4850 C C . PRO B 1 296 ? 4.168 11.578 18.312 1 62.81 296 PRO B C 1
ATOM 4852 O O . PRO B 1 296 ? 4.316 12.078 17.188 1 62.81 296 PRO B O 1
ATOM 4855 N N . MET B 1 297 ? 4.387 12.234 19.422 1 75 297 MET B N 1
ATOM 4856 C CA . MET B 1 297 ? 5.598 13.047 19.453 1 75 297 MET B CA 1
ATOM 4857 C C . MET B 1 297 ? 6.832 12.195 19.188 1 75 297 MET B C 1
ATOM 4859 O O . MET B 1 297 ? 6.773 10.969 19.266 1 75 297 MET B O 1
ATOM 4863 N N . ILE B 1 298 ? 7.879 12.758 18.734 1 72.94 298 ILE B N 1
ATOM 4864 C CA . ILE B 1 298 ? 9.078 12.031 18.328 1 72.94 298 ILE B CA 1
ATOM 4865 C C . ILE B 1 298 ? 9.492 11.07 19.438 1 72.94 298 ILE B C 1
ATOM 4867 O O . ILE B 1 298 ? 9.859 9.922 19.172 1 72.94 298 ILE B O 1
ATOM 4871 N N . ASP B 1 299 ? 9.328 11.438 20.656 1 71.81 299 ASP B N 1
ATOM 4872 C CA . ASP B 1 299 ? 9.836 10.625 21.75 1 71.81 299 ASP B CA 1
ATOM 4873 C C . ASP B 1 299 ? 8.719 9.797 22.391 1 71.81 299 ASP B C 1
ATOM 4875 O O . ASP B 1 299 ? 8.945 9.086 23.359 1 71.81 299 ASP B O 1
ATOM 4879 N N . SER B 1 300 ? 7.645 9.859 21.812 1 72.69 300 SER B N 1
ATOM 4880 C CA . SER B 1 300 ? 6.523 9.117 22.375 1 72.69 300 SER B CA 1
ATOM 4881 C C . SER B 1 300 ? 6.496 7.684 21.859 1 72.69 300 SER B C 1
ATOM 4883 O O . SER B 1 300 ? 7.082 7.387 20.812 1 72.69 300 SER B O 1
ATOM 4885 N N . LYS B 1 301 ? 6.008 6.785 22.703 1 72.75 301 LYS B N 1
ATOM 4886 C CA . LYS B 1 301 ? 5.777 5.414 22.266 1 72.75 301 LYS B CA 1
ATOM 4887 C C . LYS B 1 301 ? 4.82 5.371 21.078 1 72.75 301 LYS B C 1
ATOM 4889 O O . LYS B 1 301 ? 3.879 6.164 21 1 72.75 301 LYS B O 1
ATOM 4894 N N . MET B 1 302 ? 5.117 4.418 20.188 1 75.31 302 MET B N 1
ATOM 4895 C CA . MET B 1 302 ? 4.215 4.254 19.047 1 75.31 302 MET B CA 1
ATOM 4896 C C . MET B 1 302 ? 2.836 3.793 19.516 1 75.31 302 MET B C 1
ATOM 4898 O O . MET B 1 302 ? 2.725 2.916 20.375 1 75.31 302 MET B O 1
ATOM 4902 N N . PRO B 1 303 ? 1.905 4.504 19.016 1 78.06 303 PRO B N 1
ATOM 4903 C CA . PRO B 1 303 ? 0.566 4.055 19.406 1 78.06 303 PRO B CA 1
ATOM 4904 C C . PRO B 1 303 ? 0.234 2.662 18.875 1 78.06 303 PRO B C 1
ATOM 4906 O O . PRO B 1 303 ? 0.806 2.227 17.875 1 78.06 303 PRO B O 1
ATOM 4909 N N . THR B 1 304 ? -0.623 1.975 19.578 1 82.81 304 THR B N 1
ATOM 4910 C CA . THR B 1 304 ? -1.118 0.693 19.094 1 82.81 304 THR B CA 1
ATOM 4911 C C . THR B 1 304 ? -1.982 0.886 17.859 1 82.81 304 THR B C 1
ATOM 4913 O O . THR B 1 304 ? -2.979 1.612 17.891 1 82.81 304 THR B O 1
ATOM 4916 N N . PRO B 1 305 ? -1.595 0.245 16.828 1 88.25 305 PRO B N 1
ATOM 4917 C CA . PRO B 1 305 ? -2.35 0.441 15.586 1 88.25 305 PRO B CA 1
ATOM 4918 C C . PRO B 1 305 ? -3.732 -0.206 15.633 1 88.25 305 PRO B C 1
ATOM 4920 O O . PRO B 1 305 ? -3.939 -1.181 16.359 1 88.25 305 PRO B O 1
ATOM 4923 N N . LEU B 1 306 ? -4.648 0.429 14.938 1 90.25 306 LEU B N 1
ATOM 4924 C CA . LEU B 1 306 ? -5.914 -0.245 14.672 1 90.25 306 LEU B CA 1
ATOM 4925 C C . LEU B 1 306 ? -5.734 -1.353 13.641 1 90.25 306 LEU B C 1
ATOM 4927 O O . LEU B 1 306 ? -4.988 -1.19 12.672 1 90.25 306 LEU B O 1
ATOM 4931 N N . GLU B 1 307 ? -6.414 -2.484 13.859 1 89.12 307 GLU B N 1
ATOM 4932 C CA . GLU B 1 307 ? -6.211 -3.635 12.984 1 89.12 307 GLU B CA 1
ATOM 4933 C C . GLU B 1 307 ? -7.527 -4.113 12.383 1 89.12 307 GLU B C 1
ATOM 4935 O O . GLU B 1 307 ? -8.57 -4.043 13.031 1 89.12 307 GLU B O 1
ATOM 4940 N N . MET B 1 308 ? -7.387 -4.609 11.188 1 90.62 308 MET B N 1
ATOM 4941 C CA . MET B 1 308 ? -8.539 -5.223 10.539 1 90.62 308 MET B CA 1
ATOM 4942 C C . MET B 1 308 ? -8.914 -6.535 11.211 1 90.62 308 MET B C 1
ATOM 4944 O O . MET B 1 308 ? -8.039 -7.281 11.656 1 90.62 308 MET B O 1
ATOM 4948 N N . SER B 1 309 ? -10.211 -6.836 11.242 1 87.25 309 SER B N 1
ATOM 4949 C CA . SER B 1 309 ? -10.672 -8.148 11.688 1 87.25 309 SER B CA 1
ATOM 4950 C C . SER B 1 309 ? -10.344 -9.227 10.664 1 87.25 309 SER B C 1
ATOM 4952 O O . SER B 1 309 ? -10.016 -8.922 9.516 1 87.25 309 SER B O 1
ATOM 4954 N N . ASP B 1 310 ? -10.406 -10.492 11.031 1 84.12 310 ASP B N 1
ATOM 4955 C CA . ASP B 1 310 ? -10.188 -11.609 10.117 1 84.12 310 ASP B CA 1
ATOM 4956 C C . ASP B 1 310 ? -11.148 -11.547 8.938 1 84.12 310 ASP B C 1
ATOM 4958 O O . ASP B 1 310 ? -10.766 -11.836 7.797 1 84.12 310 ASP B O 1
ATOM 4962 N N . GLU B 1 311 ? -12.305 -11.203 9.234 1 84.69 311 GLU B N 1
ATOM 4963 C CA . GLU B 1 311 ? -13.312 -11.094 8.188 1 84.69 311 GLU B CA 1
ATOM 4964 C C . GLU B 1 311 ? -12.961 -9.984 7.195 1 84.69 311 GLU B C 1
ATOM 4966 O O . GLU B 1 311 ? -13.172 -10.141 5.992 1 84.69 311 GLU B O 1
ATOM 4971 N N . GLY B 1 312 ? -12.477 -8.859 7.754 1 88 312 GLY B N 1
ATOM 4972 C CA . GLY B 1 312 ? -12.031 -7.785 6.883 1 88 312 GLY B CA 1
ATOM 4973 C C . GLY B 1 312 ? -10.898 -8.188 5.961 1 88 312 GLY B C 1
ATOM 4974 O O . GLY B 1 312 ? -10.898 -7.848 4.777 1 88 312 GLY B O 1
ATOM 4975 N N . ILE B 1 313 ? -9.984 -8.938 6.562 1 89.56 313 ILE B N 1
ATOM 4976 C CA . ILE B 1 313 ? -8.836 -9.398 5.793 1 89.56 313 ILE B CA 1
ATOM 4977 C C . ILE B 1 313 ? -9.297 -10.375 4.715 1 89.56 313 ILE B C 1
ATOM 4979 O O . ILE B 1 313 ? -8.875 -10.281 3.561 1 89.56 313 ILE B O 1
ATOM 4983 N N . ARG B 1 314 ? -10.195 -11.273 5.004 1 85.44 314 ARG B N 1
ATOM 4984 C CA . ARG B 1 314 ? -10.703 -12.273 4.07 1 85.44 314 ARG B CA 1
ATOM 4985 C C . ARG B 1 314 ? -11.469 -11.609 2.93 1 85.44 314 ARG B C 1
ATOM 4987 O O . ARG B 1 314 ? -11.562 -12.164 1.832 1 85.44 314 ARG B O 1
ATOM 4994 N N . GLY B 1 315 ? -11.992 -10.461 3.225 1 88.81 315 GLY B N 1
ATOM 4995 C CA . GLY B 1 315 ? -12.742 -9.727 2.213 1 88.81 315 GLY B CA 1
ATOM 4996 C C . GLY B 1 315 ? -11.852 -9 1.225 1 88.81 315 GLY B C 1
ATOM 4997 O O . GLY B 1 315 ? -12.328 -8.508 0.199 1 88.81 315 GLY B O 1
ATOM 4998 N N . ASN B 1 316 ? -10.594 -8.891 1.479 1 93.06 316 ASN B N 1
ATOM 4999 C CA . ASN B 1 316 ? -9.641 -8.242 0.583 1 93.06 316 ASN B CA 1
ATOM 5000 C C . ASN B 1 316 ? -9.055 -9.227 -0.42 1 93.06 316 ASN B C 1
ATOM 5002 O O . ASN B 1 316 ? -9.008 -10.43 -0.159 1 93.06 316 ASN B O 1
ATOM 5006 N N . PRO B 1 317 ? -8.68 -8.719 -1.562 1 93.25 317 PRO B N 1
ATOM 5007 C CA . PRO B 1 317 ? -8.008 -9.602 -2.525 1 93.25 317 PRO B CA 1
ATOM 5008 C C . PRO B 1 317 ? -6.617 -10.023 -2.064 1 93.25 317 PRO B C 1
ATOM 5010 O O . PRO B 1 317 ? -5.891 -9.234 -1.461 1 93.25 317 PRO B O 1
ATOM 5013 N N . ILE B 1 318 ? -6.254 -11.227 -2.412 1 89.44 318 ILE B N 1
ATOM 5014 C CA . ILE B 1 318 ? -4.922 -11.719 -2.068 1 89.44 318 ILE B CA 1
ATOM 5015 C C . ILE B 1 318 ? -4.035 -11.711 -3.309 1 89.44 318 ILE B C 1
ATOM 5017 O O . ILE B 1 318 ? -2.809 -11.773 -3.201 1 89.44 318 ILE B O 1
ATOM 5021 N N . LEU B 1 319 ? -4.68 -11.633 -4.441 1 93.44 319 LEU B N 1
ATOM 5022 C CA . LEU B 1 319 ? -3.969 -11.609 -5.715 1 93.44 319 LEU B CA 1
ATOM 5023 C C . LEU B 1 319 ? -4.367 -10.391 -6.539 1 93.44 319 LEU B C 1
ATOM 5025 O O . LEU B 1 319 ? -5.449 -9.828 -6.344 1 93.44 319 LEU B O 1
ATOM 5029 N N . ASP B 1 320 ? -3.516 -9.977 -7.383 1 96.5 320 ASP B N 1
ATOM 5030 C CA . ASP B 1 320 ? -3.836 -8.961 -8.375 1 96.5 320 ASP B CA 1
ATOM 5031 C C . ASP B 1 320 ? -3.215 -9.297 -9.734 1 96.5 320 ASP B C 1
ATOM 5033 O O . ASP B 1 320 ? -2.494 -10.289 -9.859 1 96.5 320 ASP B O 1
ATOM 5037 N N . TYR B 1 321 ? -3.676 -8.625 -10.719 1 97.25 321 TYR B N 1
ATOM 5038 C CA . TYR B 1 321 ? -3.225 -8.828 -12.094 1 97.25 321 TYR B CA 1
ATOM 5039 C C . TYR B 1 321 ? -2.396 -7.645 -12.578 1 97.25 321 TYR B C 1
ATOM 5041 O O . TYR B 1 321 ? -2.906 -6.527 -12.703 1 97.25 321 TYR B O 1
ATOM 5049 N N . THR B 1 322 ? -1.092 -7.84 -12.727 1 98.31 322 THR B N 1
ATOM 5050 C CA . THR B 1 322 ? -0.231 -6.836 -13.344 1 98.31 322 THR B CA 1
ATOM 5051 C C . THR B 1 322 ? -0.312 -6.918 -14.867 1 98.31 322 THR B C 1
ATOM 5053 O O . THR B 1 322 ? 0.091 -7.922 -15.461 1 98.31 322 THR B O 1
ATOM 5056 N N . THR B 1 323 ? -0.755 -5.887 -15.523 1 97.69 323 THR B N 1
ATOM 5057 C CA . THR B 1 323 ? -0.955 -5.891 -16.969 1 97.69 323 THR B CA 1
ATOM 5058 C C . THR B 1 323 ? 0.384 -5.852 -17.703 1 97.69 323 THR B C 1
ATOM 5060 O O . THR B 1 323 ? 1.366 -5.32 -17.172 1 97.69 323 THR B O 1
ATOM 5063 N N . PRO B 1 324 ? 0.389 -6.414 -18.906 1 97.88 324 PRO B N 1
ATOM 5064 C CA . PRO B 1 324 ? 1.649 -6.562 -19.625 1 97.88 324 PRO B CA 1
ATOM 5065 C C . PRO B 1 324 ? 2.35 -5.23 -19.875 1 97.88 324 PRO B C 1
ATOM 5067 O O . PRO B 1 324 ? 3.582 -5.172 -19.906 1 97.88 324 PRO B O 1
ATOM 5070 N N . ASP B 1 325 ? 1.65 -4.141 -20.062 1 97.56 325 ASP B N 1
ATOM 5071 C CA . ASP B 1 325 ? 2.229 -2.844 -20.406 1 97.56 325 ASP B CA 1
ATOM 5072 C C . ASP B 1 325 ? 3.047 -2.281 -19.25 1 97.56 325 ASP B C 1
ATOM 5074 O O . ASP B 1 325 ? 3.818 -1.337 -19.422 1 97.56 325 ASP B O 1
ATOM 5078 N N . HIS B 1 326 ? 2.975 -2.885 -18.062 1 98.25 326 HIS B N 1
ATOM 5079 C CA . HIS B 1 326 ? 3.719 -2.408 -16.891 1 98.25 326 HIS B CA 1
ATOM 5080 C C . HIS B 1 326 ? 4.922 -3.297 -16.609 1 98.25 326 HIS B C 1
ATOM 5082 O O . HIS B 1 326 ? 5.645 -3.078 -15.641 1 98.25 326 HIS B O 1
ATOM 5088 N N . ILE B 1 327 ? 5.129 -4.273 -17.406 1 98.62 327 ILE B N 1
ATOM 5089 C CA . ILE B 1 327 ? 6.195 -5.242 -17.188 1 98.62 327 ILE B CA 1
ATOM 5090 C C . ILE B 1 327 ? 7.305 -5.043 -18.219 1 98.62 327 ILE B C 1
ATOM 5092 O O . ILE B 1 327 ? 7.047 -5.047 -19.422 1 98.62 327 ILE B O 1
ATOM 5096 N N . SER B 1 328 ? 8.523 -4.863 -17.781 1 98.62 328 SER B N 1
ATOM 5097 C CA . SER B 1 328 ? 9.656 -4.672 -18.672 1 98.62 328 SER B CA 1
ATOM 5098 C C . SER B 1 328 ? 10.117 -5.992 -19.281 1 98.62 328 SER B C 1
ATOM 5100 O O . SER B 1 328 ? 10.211 -6.125 -20.5 1 98.62 328 SER B O 1
ATOM 5102 N N . LEU B 1 329 ? 10.453 -6.953 -18.438 1 98.56 329 LEU B N 1
ATOM 5103 C CA . LEU B 1 329 ? 10.875 -8.273 -18.875 1 98.56 329 LEU B CA 1
ATOM 5104 C C . LEU B 1 329 ? 10.422 -9.352 -17.891 1 98.56 329 LEU B C 1
ATOM 5106 O O . LEU B 1 329 ? 10.172 -9.062 -16.719 1 98.56 329 LEU B O 1
ATOM 5110 N N . ILE B 1 330 ? 10.281 -10.516 -18.391 1 98.56 330 ILE B N 1
ATOM 5111 C CA . ILE B 1 330 ? 10.031 -11.719 -17.609 1 98.56 330 ILE B CA 1
ATOM 5112 C C . ILE B 1 330 ? 11.219 -12.664 -17.734 1 98.56 330 ILE B C 1
ATOM 5114 O O . ILE B 1 330 ? 11.531 -13.148 -18.828 1 98.56 330 ILE B O 1
ATOM 5118 N N . VAL B 1 331 ? 11.867 -12.93 -16.641 1 98.5 331 VAL B N 1
ATOM 5119 C CA . VAL B 1 331 ? 13.023 -13.82 -16.609 1 98.5 331 VAL B CA 1
ATOM 5120 C C . VAL B 1 331 ? 12.578 -15.227 -16.203 1 98.5 331 VAL B C 1
ATOM 5122 O O . VAL B 1 331 ? 12.086 -15.438 -15.094 1 98.5 331 VAL B O 1
ATOM 5125 N N . SER B 1 332 ? 12.719 -16.188 -17.047 1 97.12 332 SER B N 1
ATOM 5126 C CA . SER B 1 332 ? 12.273 -17.562 -16.828 1 97.12 332 SER B CA 1
ATOM 5127 C C . SER B 1 332 ? 13.375 -18.562 -17.172 1 97.12 332 SER B C 1
ATOM 5129 O O . SER B 1 332 ? 14.461 -18.172 -17.609 1 97.12 332 SER B O 1
ATOM 5131 N N . ASP B 1 333 ? 13.109 -19.812 -16.891 1 95.12 333 ASP B N 1
ATOM 5132 C CA . ASP B 1 333 ? 14.062 -20.875 -17.203 1 95.12 333 ASP B CA 1
ATOM 5133 C C . ASP B 1 333 ? 14.078 -21.188 -18.703 1 95.12 333 ASP B C 1
ATOM 5135 O O . ASP B 1 333 ? 14.984 -21.844 -19.188 1 95.12 333 ASP B O 1
ATOM 5139 N N . VAL B 1 334 ? 13.125 -20.641 -19.422 1 93.69 334 VAL B N 1
ATOM 5140 C CA . VAL B 1 334 ? 13.094 -20.844 -20.859 1 93.69 334 VAL B CA 1
ATOM 5141 C C . VAL B 1 334 ? 13.617 -19.609 -21.578 1 93.69 334 VAL B C 1
ATOM 5143 O O . VAL B 1 334 ? 13.5 -19.484 -22.797 1 93.69 334 VAL B O 1
ATOM 5146 N N . GLY B 1 335 ? 14.117 -18.578 -20.781 1 94.56 335 GLY B N 1
ATOM 5147 C CA . GLY B 1 335 ? 14.719 -17.391 -21.359 1 94.56 335 GLY B CA 1
ATOM 5148 C C . GLY B 1 335 ? 14.219 -16.109 -20.734 1 94.56 335 GLY B C 1
ATOM 5149 O O . GLY B 1 335 ? 13.414 -16.125 -19.797 1 94.56 335 GLY B O 1
ATOM 5150 N N . VAL B 1 336 ? 14.812 -15 -21.188 1 97.56 336 VAL B N 1
ATOM 5151 C CA . VAL B 1 336 ? 14.359 -13.656 -20.828 1 97.56 336 VAL B CA 1
ATOM 5152 C C . VAL B 1 336 ? 13.367 -13.148 -21.875 1 97.56 336 VAL B C 1
ATOM 5154 O O . VAL B 1 336 ? 13.727 -12.961 -23.047 1 97.56 336 VAL B O 1
ATOM 5157 N N . LEU B 1 337 ? 12.141 -12.898 -21.422 1 97.69 337 LEU B N 1
ATOM 5158 C CA . LEU B 1 337 ? 11.047 -12.672 -22.359 1 97.69 337 LEU B CA 1
ATOM 5159 C C . LEU B 1 337 ? 10.461 -11.273 -22.188 1 97.69 337 LEU B C 1
ATOM 5161 O O . LEU B 1 337 ? 10.414 -10.75 -21.062 1 97.69 337 LEU B O 1
ATOM 5165 N N . THR B 1 338 ? 10.039 -10.703 -23.281 1 97.56 338 THR B N 1
ATOM 5166 C CA . THR B 1 338 ? 9.086 -9.602 -23.203 1 97.56 338 THR B CA 1
ATOM 5167 C C . THR B 1 338 ? 7.676 -10.133 -22.969 1 97.56 338 THR B C 1
ATOM 5169 O O . THR B 1 338 ? 7.395 -11.305 -23.219 1 97.56 338 THR B O 1
ATOM 5172 N N . PRO B 1 339 ? 6.82 -9.297 -22.422 1 97.06 339 PRO B N 1
ATOM 5173 C CA . PRO B 1 339 ? 5.441 -9.758 -22.234 1 97.06 339 PRO B CA 1
ATOM 5174 C C . PRO B 1 339 ? 4.824 -10.32 -23.5 1 97.06 339 PRO B C 1
ATOM 5176 O O . PRO B 1 339 ? 4.117 -11.336 -23.469 1 97.06 339 PRO B O 1
ATOM 5179 N N . SER B 1 340 ? 5.133 -9.781 -24.625 1 94.56 340 SER B N 1
ATOM 5180 C CA . SER B 1 340 ? 4.578 -10.242 -25.906 1 94.56 340 SER B CA 1
ATOM 5181 C C . SER B 1 340 ? 5.164 -11.586 -26.312 1 94.56 340 SER B C 1
ATOM 5183 O O . SER B 1 340 ? 4.586 -12.297 -27.125 1 94.56 340 SER B O 1
ATOM 5185 N N . GLY B 1 341 ? 6.324 -11.953 -25.75 1 94.12 341 GLY B N 1
ATOM 5186 C CA . GLY B 1 341 ? 7 -13.195 -26.078 1 94.12 341 GLY B CA 1
ATOM 5187 C C . GLY B 1 341 ? 6.504 -14.383 -25.281 1 94.12 341 GLY B C 1
ATOM 5188 O O . GLY B 1 341 ? 6.887 -15.523 -25.547 1 94.12 341 GLY B O 1
ATOM 5189 N N . VAL B 1 342 ? 5.617 -14.172 -24.359 1 93.69 342 VAL B N 1
ATOM 5190 C CA . VAL B 1 342 ? 5.172 -15.219 -23.453 1 93.69 342 VAL B CA 1
ATOM 5191 C C . VAL B 1 342 ? 4.344 -16.25 -24.203 1 93.69 342 VAL B C 1
ATOM 5193 O O . VAL B 1 342 ? 4.465 -17.453 -23.953 1 93.69 342 VAL B O 1
ATOM 5196 N N . SER B 1 343 ? 3.527 -15.805 -25.094 1 90.62 343 SER B N 1
ATOM 5197 C CA . SER B 1 343 ? 2.678 -16.719 -25.859 1 90.62 343 SER B CA 1
ATOM 5198 C C . SER B 1 343 ? 3.51 -17.75 -26.625 1 90.62 343 SER B C 1
ATOM 5200 O O . SER B 1 343 ? 3.172 -18.922 -26.641 1 90.62 343 SER B O 1
ATOM 5202 N N . ASP B 1 344 ? 4.602 -17.328 -27.203 1 90.25 344 ASP B N 1
ATOM 5203 C CA . ASP B 1 344 ? 5.492 -18.234 -27.938 1 90.25 344 ASP B CA 1
ATOM 5204 C C . ASP B 1 344 ? 6.137 -19.25 -26.984 1 90.25 344 ASP B C 1
ATOM 5206 O O . ASP B 1 344 ? 6.258 -20.422 -27.328 1 90.25 344 ASP B O 1
ATOM 5210 N N . ALA B 1 345 ? 6.551 -18.781 -25.891 1 89.06 345 ALA B N 1
ATOM 5211 C CA . ALA B 1 345 ? 7.16 -19.672 -24.906 1 89.06 345 ALA B CA 1
ATOM 5212 C C . ALA B 1 345 ? 6.168 -20.734 -24.438 1 89.06 345 ALA B C 1
ATOM 5214 O O . ALA B 1 345 ? 6.543 -21.891 -24.234 1 89.06 345 ALA B O 1
ATOM 5215 N N . LEU B 1 346 ? 4.957 -20.297 -24.25 1 85.94 346 LEU B N 1
ATOM 5216 C CA . LEU B 1 346 ? 3.906 -21.203 -23.797 1 85.94 346 LEU B CA 1
ATOM 5217 C C . LEU B 1 346 ? 3.67 -22.312 -24.828 1 85.94 346 LEU B C 1
ATOM 5219 O O . LEU B 1 346 ? 3.457 -23.469 -24.453 1 85.94 346 LEU B O 1
ATOM 5223 N N . LEU B 1 347 ? 3.703 -21.984 -26.047 1 80 347 LEU B N 1
ATOM 5224 C CA . LEU B 1 347 ? 3.541 -22.969 -27.109 1 80 347 LEU B CA 1
ATOM 5225 C C . LEU B 1 347 ? 4.652 -24.016 -27.062 1 80 347 LEU B C 1
ATOM 5227 O O . LEU B 1 347 ? 4.402 -25.203 -27.25 1 80 347 LEU B O 1
ATOM 5231 N N . ALA B 1 348 ? 5.797 -23.531 -26.797 1 79.56 348 ALA B N 1
ATOM 5232 C CA . ALA B 1 348 ? 6.941 -24.422 -26.734 1 79.56 348 ALA B CA 1
ATOM 5233 C C . ALA B 1 348 ? 6.836 -25.375 -25.531 1 79.56 348 ALA B C 1
ATOM 5235 O O . ALA B 1 348 ? 7.18 -26.547 -25.641 1 79.56 348 ALA B O 1
ATOM 5236 N N . ILE B 1 349 ? 6.352 -24.891 -24.453 1 74.5 349 ILE B N 1
ATOM 5237 C CA . ILE B 1 349 ? 6.211 -25.641 -23.219 1 74.5 349 ILE B CA 1
ATOM 5238 C C . ILE B 1 349 ? 5.141 -26.719 -23.375 1 74.5 349 ILE B C 1
ATOM 5240 O O . ILE B 1 349 ? 5.305 -27.844 -22.906 1 74.5 349 ILE B O 1
ATOM 5244 N N . PHE B 1 350 ? 4.109 -26.391 -24.109 1 71.44 350 PHE B N 1
ATOM 5245 C CA . PHE B 1 350 ? 2.984 -27.297 -24.203 1 71.44 350 PHE B CA 1
ATOM 5246 C C . PHE B 1 350 ? 3.105 -28.172 -25.453 1 71.44 350 PHE B C 1
ATOM 5248 O O . PHE B 1 350 ? 2.354 -29.125 -25.625 1 71.44 350 PHE B O 1
ATOM 5255 N N . ALA B 1 351 ? 4.012 -27.766 -26.391 1 64.88 351 ALA B N 1
ATOM 5256 C CA . ALA B 1 351 ? 4.246 -28.594 -27.562 1 64.88 351 ALA B CA 1
ATOM 5257 C C . ALA B 1 351 ? 5.152 -29.781 -27.234 1 64.88 351 ALA B C 1
ATOM 5259 O O . ALA B 1 351 ? 5.125 -30.797 -27.938 1 64.88 351 ALA B O 1
ATOM 5260 N N . GLU B 1 352 ? 6.043 -29.641 -26.344 1 56.56 352 GLU B N 1
ATOM 5261 C CA . GLU B 1 352 ? 6.973 -30.719 -26.031 1 56.56 352 GLU B CA 1
ATOM 5262 C C . GLU B 1 352 ? 6.375 -31.672 -25 1 56.56 352 GLU B C 1
ATOM 5264 O O . GLU B 1 352 ? 5.641 -31.25 -24.109 1 56.56 352 GLU B O 1
#

Foldseek 3Di:
DPPPPPPPPQQLQVQLVVQCPPPPHDQSLLSLLLSLLVCLVPDPDQDLVVSLVVLVVSLVVNLLNDQASLLNNLNSVLLVLVSVVCDDDPPDGPVNVSVVSSVVSVVCSVCQVVFLVLLLVQCLVVAAAAFEEEEEADDPSVLSSVLCNCPVVVHAYAYEYELQPDVRRSVVSCVSCVVSVHHYDYDYLVCLLVCLLVGQAYEYEASAQELLLKGKDFPSLQVNLVSCVVNVHAYEYEYELSRYDHDDDPFFQRRDGSDPDAAPDDDDPVVVVVPDPDVCQQAFPPDDDDDDFDDDDPPGDDTDDTDTHPVNRVSHDGIGMHGLVSHAWYRTSQGIGRSNCSNVSNCVSSVD/DPPPPPPPPQQLQVQLVVQCPDPPHDQSLLSLLLSLLVCLVPDPDQDLVVSLVSLVVSLVVNLLNDQASLLNNLNSVLLVLVSVVCDDDPPDGPVNVSVVSSVVSVVCSVCQVVFLVLLLVQCLVVAAAAFEEEEEADDPSVLSSVLCNCPVVVHAYAYEYELQPDVRRSVVSCVSCVVSVHHYDYDYLVCLLVCLLVGQAYEYEASAQELLLKGKHFPSLQVNLVSCVVNVHAYEYEYELSRYDHDDDPFFQRRDGSDPDAAPDDDDPVVVVVPDPDVQAQAFPPDDDDDDFDDDDPPGDDTDDTDTHPVNRVSHDGIGMHGLVSHAWYRTSQGIGRSNCSNVSNCVSSVD

Solvent-accessible surface area (backbone atoms only — not comparable to full-atom values): 36677 Å² total; per-residue (Å²): 134,80,78,73,76,77,73,84,72,88,50,53,50,60,51,29,52,52,41,42,55,39,88,75,51,44,57,51,23,49,26,32,29,52,31,51,29,52,48,56,75,68,47,83,61,82,44,70,67,52,42,49,51,51,51,51,51,43,48,51,49,36,23,55,43,24,58,56,21,61,29,32,44,27,13,38,49,54,50,50,46,53,54,66,70,52,66,70,56,88,83,51,50,64,67,56,47,51,52,50,52,35,50,50,41,51,51,48,52,65,47,52,62,54,31,42,52,46,26,19,60,62,49,39,78,75,61,49,73,72,35,30,37,36,34,56,31,60,34,72,54,48,52,49,20,53,48,41,28,37,71,75,66,62,43,47,50,36,36,39,24,23,30,32,66,83,51,14,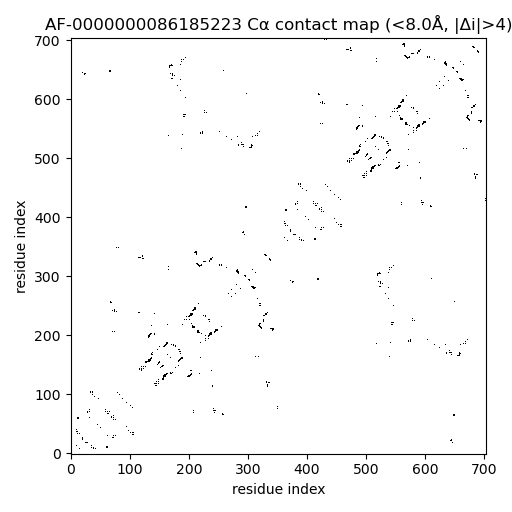39,8,35,36,42,40,31,51,38,43,74,70,68,35,54,57,46,65,32,52,48,33,40,50,48,69,50,46,82,72,33,62,31,35,41,33,44,53,54,27,35,25,36,67,25,22,33,35,22,58,32,31,48,33,42,50,26,51,43,28,52,79,68,73,31,52,27,37,32,40,41,49,63,66,34,45,35,83,51,70,64,88,47,64,86,52,60,77,66,53,63,96,63,67,58,71,64,75,79,61,70,78,55,60,69,60,65,78,66,65,73,43,40,44,23,38,73,85,54,74,67,61,74,73,66,47,74,44,41,66,86,45,70,79,55,78,49,49,51,73,20,71,59,22,54,68,35,37,65,64,56,32,51,29,56,31,93,44,42,57,36,36,36,23,50,87,43,80,31,43,27,81,45,34,44,62,53,49,49,54,62,70,69,100,134,78,77,72,75,77,72,83,72,88,49,54,50,60,51,29,53,52,42,43,55,38,87,77,50,44,57,51,24,49,25,33,31,51,33,50,30,51,48,57,73,68,47,83,61,83,45,69,68,53,41,50,53,52,50,51,50,44,46,51,48,36,24,54,42,22,58,56,22,63,29,32,44,27,13,39,49,55,50,48,46,53,54,65,71,52,67,70,56,88,84,51,50,64,67,56,44,51,50,51,52,34,51,51,40,49,50,47,54,65,46,53,60,54,32,41,53,46,25,19,59,62,50,38,77,76,61,48,74,73,36,29,36,35,32,57,30,61,34,72,54,47,52,49,19,53,47,42,25,36,71,74,64,62,44,50,50,37,35,41,22,23,30,33,66,83,50,14,40,8,35,36,41,40,30,50,38,44,74,72,68,34,54,56,47,62,34,52,49,34,39,50,49,68,51,46,83,72,34,62,31,35,42,33,43,53,54,27,35,26,36,66,26,21,33,36,23,59,33,31,48,34,41,49,26,52,43,28,51,77,68,71,29,52,25,37,32,41,42,49,62,67,35,46,37,82,50,70,64,89,49,64,86,52,59,77,67,52,62,96,61,68,60,71,63,76,80,59,70,78,54,60,69,59,65,79,65,64,73,43,41,44,23,38,72,85,52,74,68,61,73,74,67,46,74,43,39,66,86,44,71,80,56,79,49,48,52,73,19,71,58,21,55,67,35,36,64,65,58,32,52,27,57,32,93,44,44,58,36,36,38,23,51,87,44,80,30,43,25,82,45,35,44,60,51,50,50,55,61,70,68,100

Organism: Rhodotorula mucilaginosa (NCBI:txid5537)

Radius of gyration: 29.32 Å; Cα contacts (8 Å, |Δi|>4): 1383; chains: 2; bounding box: 61×114×82 Å

Sequence (704 aa):
MSTANSSDAFDPVKTFGQLLERDDPMPAPVAAVETLAQLVSRSDSSTIQELLALLRDASTRIAAASFNPVAAQSGTALFMRYLTLQRPPPEMSFDQFKKELVTRAREFVRGSGRCRDIIAAHTSSFIQDGSTILVHSYSRVVVQALLNAAQNQKKRFQVYVTESRPFGLGLKTHAILTEAGIPCVVVLDSAVAYVMPKCDMAIVGAEAVCESGGLINFIGGFQMAIAAKAMGKPFYALAESFKFTRLFPLGQYDIPSSLPAAPLSFPAAADYDSRETASSKCGVAGGGVPPTPVRPMIDSKMPTPLEMSDEGIRGNPILDYTTPDHISLIVSDVGVLTPSGVSDALLAIFAEMSTANSSDAFDPVKTFGQLLERDDPMPAPVAAVETLAQLVSRSDSSTIQELLALLRDASTRIAAASFNPVAAQSGTALFMRYLTLQRPPPEMSFDQFKKELVTRAREFVRGSGRCRDIIAAHTSSFIQDGSTILVHSYSRVVVQALLNAAQNQKKRFQVYVTESRPFGLGLKTHAILTEAGIPCVVVLDSAVAYVMPKCDMAIVGAEAVCESGGLINFIGGFQMAIAAKAMGKPFYALAESFKFTRLFPLGQYDIPSSLPAAPLSFPAAADYDSRETASSKCGVAGGGVPPTPVRPMIDSKMPTPLEMSDEGIRGNPILDYTTPDHISLIVSDVGVLTPSGVSDALLAIFAE

Nearest PDB structures (foldseek):
  7kma-assembly1_C  TM=9.326E-01  e=3.749E-31  Homo sapiens
  5b04-assembly1_B  TM=9.084E-01  e=1.174E-31  Schizosaccharomyces pombe 972h-
  3ecs-assembly1_C  TM=9.063E-01  e=3.308E-29  Homo sapiens
  3ecs-assembly1_F  TM=8.820E-01  e=8.015E-29  Homo sapiens
  6jlz-assembly1_D  TM=7.496E-01  e=2.658E-18  Schizosaccharomyces pombe 972h-